Protein AF-A0A150GTR3-F1 (afdb_monomer_lite)

pLDDT: mean 76.75, std 19.1, range [23.06, 97.06]

Organism: Gonium pectorale (NCBI:txid33097)

Secondary structure (DSSP, 8-state):
-PPPPHHHHHHHHHHHHHHHHHT-TT--EEEEEEEETTEE-EEESPP-THHHHHHTTEETTTSHHHHHHHHHHHHTTT--EEEEEEE-TTSSEEEEEEEEEEEE-SSTT--TT-----TTPPTTTSEETTTTEEEEEEEEEEEEHHHHHHHSTHHHHHHTTEEEEEEEPP-SS---EEEEE-SSPPSS-EEEEEEETTEEEEEEEEETT-SS-TTHHHHHHHHHHHHHHHHHHHHHHHHHHHHHHHHHHHHS-HHHHHHHTTT-------SSTT---------STT-----SS-SS---HHHHHHHHHHHHHHHHHHHHT-EEEETTEEEEP---EEE-----EEEEE-SSS-EEEEESHHHHHHHHHHHTSPTT-EEE-HHHHHHHHHTT------S---------------TTPPTT-------

Structure (mmCIF, N/CA/C/O backbone):
data_AF-A0A150GTR3-F1
#
_entry.id   AF-A0A150GTR3-F1
#
loop_
_atom_site.group_PDB
_atom_site.id
_atom_site.type_symbol
_atom_site.label_atom_id
_atom_site.label_alt_id
_atom_site.label_comp_id
_atom_site.label_asym_id
_atom_site.label_entity_id
_atom_site.label_seq_id
_atom_site.pdbx_PDB_ins_code
_atom_site.Cartn_x
_atom_site.Cartn_y
_atom_site.Cartn_z
_atom_site.occupancy
_atom_site.B_iso_or_equiv
_atom_site.auth_seq_id
_atom_site.auth_comp_id
_atom_site.auth_asym_id
_atom_site.auth_atom_id
_atom_site.pdbx_PDB_model_num
ATOM 1 N N . MET A 1 1 ? -17.714 16.784 44.201 1.00 45.38 1 MET A N 1
ATOM 2 C CA . MET A 1 1 ? -17.922 16.044 42.938 1.00 45.38 1 MET A CA 1
ATOM 3 C C . MET A 1 1 ? -18.716 14.795 43.279 1.00 45.38 1 MET A C 1
ATOM 5 O O . MET A 1 1 ? -18.273 14.055 44.146 1.00 45.38 1 MET A O 1
ATOM 9 N N . GLN A 1 2 ? -19.916 14.614 42.721 1.00 54.22 2 GLN A N 1
ATOM 10 C CA . GLN A 1 2 ? -20.682 13.376 42.918 1.00 54.22 2 GLN A CA 1
ATOM 11 C C . GLN A 1 2 ? -19.932 12.223 42.239 1.00 54.22 2 GLN A C 1
ATOM 13 O O . GLN A 1 2 ? -19.505 12.363 41.095 1.00 54.22 2 GLN A O 1
ATOM 18 N N . SER A 1 3 ? -19.724 11.121 42.960 1.00 65.06 3 SER A N 1
ATOM 19 C CA . SER A 1 3 ? -19.185 9.893 42.368 1.00 65.06 3 SER A CA 1
ATOM 20 C C . SER A 1 3 ? -20.313 9.195 41.603 1.00 65.06 3 SER A C 1
ATOM 22 O O . SER A 1 3 ? -21.414 9.120 42.149 1.00 65.06 3 SER A O 1
ATOM 24 N N . PRO A 1 4 ? -20.089 8.715 40.369 1.00 70.81 4 PRO A N 1
ATOM 25 C CA . PRO A 1 4 ? -21.150 8.104 39.575 1.00 70.81 4 PRO A CA 1
ATOM 26 C C . PRO A 1 4 ? -21.629 6.807 40.238 1.00 70.81 4 PRO A C 1
ATOM 28 O O . PRO A 1 4 ? -20.821 5.926 40.530 1.00 70.81 4 PRO A O 1
ATOM 31 N N . LEU A 1 5 ? -22.937 6.696 40.480 1.00 82.44 5 LEU A N 1
ATOM 32 C CA . LEU A 1 5 ? -23.570 5.467 40.958 1.00 82.44 5 LEU A CA 1
ATOM 33 C C . LEU A 1 5 ? -24.028 4.620 39.769 1.00 82.44 5 LEU A C 1
ATOM 35 O O . LEU A 1 5 ? -24.502 5.145 38.758 1.00 82.44 5 LEU A O 1
ATOM 39 N N . CYS A 1 6 ? -23.971 3.294 39.903 1.00 82.94 6 CYS A N 1
ATOM 40 C CA . CYS A 1 6 ? -24.446 2.395 38.845 1.00 82.94 6 CYS A CA 1
ATOM 41 C C . CYS A 1 6 ? -25.940 2.578 38.505 1.00 82.94 6 CYS A C 1
ATOM 43 O O . CYS A 1 6 ? -26.349 2.351 37.366 1.00 82.94 6 CYS A O 1
ATOM 45 N N . SER A 1 7 ? -26.762 3.045 39.453 1.00 82.88 7 SER A N 1
ATOM 46 C CA . SER A 1 7 ? -28.177 3.362 39.217 1.00 82.88 7 SER A CA 1
ATOM 47 C C . SER A 1 7 ? -28.381 4.486 38.201 1.00 82.88 7 SER A C 1
ATOM 49 O O . SER A 1 7 ? -29.328 4.439 37.414 1.00 82.88 7 SER A O 1
ATOM 51 N N . ASP A 1 8 ? -27.498 5.486 38.200 1.00 83.19 8 ASP A N 1
ATOM 52 C CA . ASP A 1 8 ? -27.581 6.622 37.275 1.00 83.19 8 ASP A CA 1
ATOM 53 C C . ASP A 1 8 ? -27.190 6.193 35.862 1.00 83.19 8 ASP A C 1
ATOM 55 O O . ASP A 1 8 ? -27.748 6.660 34.863 1.00 83.19 8 ASP A O 1
ATOM 59 N N . LEU A 1 9 ? -26.264 5.240 35.782 1.00 83.50 9 LEU A N 1
ATOM 60 C CA . LEU A 1 9 ? -25.774 4.707 34.529 1.00 83.50 9 LEU A CA 1
ATOM 61 C C . LEU A 1 9 ? -26.842 3.889 33.795 1.00 83.50 9 LEU A C 1
ATOM 63 O O . LEU A 1 9 ? -27.068 4.108 32.606 1.00 83.50 9 LEU A O 1
ATOM 67 N N . ASN A 1 10 ? -27.591 3.058 34.526 1.00 80.94 10 ASN A N 1
ATOM 68 C CA . ASN A 1 10 ? -28.767 2.344 34.012 1.00 80.94 10 ASN A CA 1
ATOM 69 C C . ASN A 1 10 ? -29.781 3.275 33.328 1.00 80.94 10 ASN A C 1
ATOM 71 O O . ASN A 1 10 ? -30.404 2.905 32.334 1.00 80.94 10 ASN A O 1
ATOM 75 N N . ARG A 1 11 ? -29.951 4.497 33.846 1.00 82.94 11 ARG A N 1
ATOM 76 C CA . ARG A 1 11 ? -30.912 5.466 33.305 1.00 82.94 11 ARG A CA 1
ATOM 77 C C . ARG A 1 11 ? -30.392 6.196 32.065 1.00 82.94 11 ARG A C 1
ATOM 79 O O . ARG A 1 11 ? -31.188 6.603 31.224 1.00 82.94 11 ARG A O 1
ATOM 86 N N . THR A 1 12 ? -29.080 6.401 31.963 1.00 88.31 12 THR A N 1
ATOM 87 C CA . THR A 1 12 ? -28.480 7.350 31.009 1.00 88.31 12 THR A CA 1
ATOM 88 C C . THR A 1 12 ? -27.694 6.690 29.879 1.00 88.31 12 THR A C 1
ATOM 90 O O . THR A 1 12 ? -27.564 7.297 28.814 1.00 88.31 12 THR A O 1
ATOM 93 N N . PHE A 1 13 ? -27.220 5.451 30.057 1.00 90.25 13 PHE A N 1
ATOM 94 C CA . PHE A 1 13 ? -26.320 4.778 29.115 1.00 90.25 13 PHE A CA 1
ATOM 95 C C . PHE A 1 13 ? -26.869 4.724 27.687 1.00 90.25 13 PHE A C 1
ATOM 97 O O . PHE A 1 13 ? -26.159 5.091 26.753 1.00 90.25 13 PHE A O 1
ATOM 104 N N . ASN A 1 14 ? -28.132 4.328 27.508 1.00 88.75 14 ASN A N 1
ATOM 105 C CA . ASN A 1 14 ? -28.733 4.206 26.176 1.00 88.75 14 ASN A CA 1
ATOM 106 C C . ASN A 1 14 ? -28.793 5.554 25.448 1.00 88.75 14 ASN A C 1
ATOM 108 O O . ASN A 1 14 ? -28.432 5.632 24.279 1.00 88.75 14 ASN A O 1
ATOM 112 N N . HIS A 1 15 ? -29.194 6.619 26.149 1.00 91.12 15 HIS A N 1
ATOM 113 C CA . HIS A 1 15 ? -29.294 7.962 25.574 1.00 91.12 15 HIS A CA 1
ATOM 114 C C . HIS A 1 15 ? -27.914 8.542 25.219 1.00 91.12 15 HIS A C 1
ATOM 116 O O . HIS A 1 15 ? -27.731 9.165 24.173 1.00 91.12 15 HIS A O 1
ATOM 122 N N . LEU A 1 16 ? -26.918 8.338 26.086 1.00 90.00 16 LEU A N 1
ATOM 123 C CA . LEU A 1 16 ? -25.547 8.775 25.815 1.00 90.00 16 LEU A CA 1
ATOM 124 C C . LEU A 1 16 ? -24.941 7.993 24.649 1.00 90.00 16 LEU A C 1
ATOM 126 O O . LEU A 1 16 ? -24.397 8.598 23.732 1.00 90.00 16 LEU A O 1
ATOM 130 N N . SER A 1 17 ? -25.093 6.671 24.644 1.00 91.31 17 SER A N 1
ATOM 131 C CA . SER A 1 17 ? -24.545 5.804 23.597 1.00 91.31 17 SER A CA 1
ATOM 132 C C . SER A 1 17 ? -25.188 6.071 22.239 1.00 91.31 17 SER A C 1
ATOM 134 O O . SER A 1 17 ? -24.481 6.122 21.236 1.00 91.31 17 SER A O 1
ATOM 136 N N . SER A 1 18 ? -26.501 6.327 22.194 1.00 90.75 18 SER A N 1
ATOM 137 C CA . SER A 1 18 ? -27.175 6.724 20.955 1.00 90.75 18 SER A CA 1
ATOM 138 C C . SER A 1 18 ? -26.651 8.053 20.421 1.00 90.75 18 SER A C 1
ATOM 140 O O . SER A 1 18 ? -26.433 8.179 19.222 1.00 90.75 18 SER A O 1
ATOM 142 N N . THR A 1 19 ? -26.409 9.024 21.304 1.00 90.06 19 THR A N 1
ATOM 143 C CA . THR A 1 19 ? -25.851 10.330 20.927 1.00 90.06 19 THR A CA 1
ATOM 144 C C . THR A 1 19 ? -24.412 10.190 20.422 1.00 90.06 19 THR A C 1
ATOM 146 O O . THR A 1 19 ? -24.060 10.777 19.405 1.00 90.06 19 THR A O 1
ATOM 149 N N . ILE A 1 20 ? -23.591 9.366 21.084 1.00 87.81 20 ILE A N 1
ATOM 150 C CA . ILE A 1 20 ? -22.204 9.099 20.675 1.00 87.81 20 ILE A CA 1
ATOM 151 C C . ILE A 1 20 ? -22.164 8.457 19.286 1.00 87.81 20 ILE A C 1
ATOM 153 O O . ILE A 1 20 ? -21.404 8.909 18.435 1.00 87.81 20 ILE A O 1
ATOM 157 N N . LEU A 1 21 ? -22.997 7.443 19.033 1.00 88.56 21 LEU A N 1
ATOM 158 C CA . LEU A 1 21 ? -23.051 6.794 17.721 1.00 88.56 21 LEU A CA 1
ATOM 159 C C . LEU A 1 21 ? -23.622 7.708 16.629 1.00 88.56 21 LEU A C 1
ATOM 161 O O . LEU A 1 21 ? -23.237 7.579 15.475 1.00 88.56 21 LEU A O 1
ATOM 165 N N . GLN A 1 22 ? -24.494 8.662 16.968 1.00 88.12 22 GLN A N 1
ATOM 166 C CA . GLN A 1 22 ? -24.965 9.669 16.007 1.00 88.12 22 GLN A CA 1
ATOM 167 C C . GLN A 1 22 ? -23.864 10.637 15.563 1.00 88.12 22 GLN A C 1
ATOM 169 O O . GLN A 1 22 ? -23.944 11.173 14.462 1.00 88.12 22 GLN A O 1
ATOM 174 N N . TRP A 1 23 ? -22.847 10.874 16.396 1.00 88.19 23 TRP A N 1
ATOM 175 C CA . TRP A 1 23 ? -21.687 11.683 16.011 1.00 88.19 23 TRP A CA 1
ATOM 176 C C . TRP A 1 23 ? -20.721 10.941 15.086 1.00 88.19 23 TRP A C 1
ATOM 178 O O . TRP A 1 23 ? -19.866 11.571 14.464 1.00 88.19 23 TRP A O 1
ATOM 188 N N . ASP A 1 24 ? -20.839 9.618 14.985 1.00 83.38 24 ASP A N 1
ATOM 189 C CA . ASP A 1 24 ? -20.028 8.816 14.082 1.00 83.38 24 ASP A CA 1
ATOM 190 C C . ASP A 1 24 ? -20.619 8.814 12.665 1.00 83.38 24 ASP A C 1
ATOM 192 O O . ASP A 1 24 ? -21.272 7.867 12.227 1.00 83.38 24 ASP A O 1
ATOM 196 N N . GLU A 1 25 ? -20.358 9.896 11.925 1.00 73.50 25 GLU A N 1
ATOM 197 C CA . GLU A 1 25 ? -20.814 10.079 10.536 1.00 73.50 25 GLU A CA 1
ATOM 198 C C . GLU A 1 25 ? -20.408 8.926 9.603 1.00 73.50 25 GLU A C 1
ATOM 200 O O . GLU A 1 25 ? -21.049 8.695 8.578 1.00 73.50 25 GLU A O 1
ATOM 205 N N . LYS A 1 26 ? -19.338 8.204 9.950 1.00 73.94 26 LYS A N 1
ATOM 206 C CA . LYS A 1 26 ? -18.729 7.157 9.125 1.00 73.94 26 LYS A CA 1
ATOM 207 C C . LYS A 1 26 ? -19.135 5.743 9.530 1.00 73.94 26 LYS A C 1
ATOM 209 O O . LYS A 1 26 ? -18.728 4.801 8.855 1.00 73.94 26 LYS A O 1
ATOM 214 N N . GLN A 1 27 ? -19.918 5.590 10.601 1.00 83.31 27 GLN A N 1
ATOM 215 C CA . GLN A 1 27 ? -20.361 4.291 11.125 1.00 83.31 27 GLN A CA 1
ATOM 216 C C . GLN A 1 27 ? -19.198 3.306 11.357 1.00 83.31 27 GLN A C 1
ATOM 218 O O . GLN A 1 27 ? -19.311 2.100 11.119 1.00 83.31 27 GLN A O 1
ATOM 223 N N . LEU A 1 28 ? -18.050 3.827 11.795 1.00 86.31 28 LEU A N 1
ATOM 224 C CA . LEU A 1 28 ? -16.871 3.040 12.152 1.00 86.31 28 LEU A CA 1
ATOM 225 C C . LEU A 1 28 ? -17.079 2.309 13.478 1.00 86.31 28 LEU A C 1
ATOM 227 O O . LEU A 1 28 ? -16.656 1.162 13.631 1.00 86.31 28 LEU A O 1
ATOM 231 N N . VAL A 1 29 ? -17.722 2.974 14.435 1.00 90.12 29 VAL A N 1
ATOM 232 C CA . VAL A 1 29 ? -18.095 2.421 15.729 1.00 90.12 29 VAL A CA 1
ATOM 233 C C . VAL A 1 29 ? -19.377 1.625 15.543 1.00 90.12 29 VAL A C 1
ATOM 235 O O . VAL A 1 29 ? -20.477 2.163 15.453 1.00 90.12 29 VAL A O 1
ATOM 238 N N . TYR A 1 30 ? -19.227 0.308 15.506 1.00 88.94 30 TYR A N 1
ATOM 239 C CA . TYR A 1 30 ? -20.347 -0.614 15.397 1.00 88.94 30 TYR A CA 1
ATOM 240 C C . TYR A 1 30 ? -21.156 -0.675 16.698 1.00 88.94 30 TYR A C 1
ATOM 242 O O . TYR A 1 30 ? -22.384 -0.750 16.682 1.00 88.94 30 TYR A O 1
ATOM 250 N N . GLN A 1 31 ? -20.463 -0.652 17.840 1.00 91.00 31 GLN A N 1
ATOM 251 C CA . GLN A 1 31 ? -21.084 -0.860 19.143 1.00 91.00 31 GLN A CA 1
ATOM 252 C C . GLN A 1 31 ? -20.292 -0.178 20.258 1.00 91.00 31 GLN A C 1
ATOM 254 O O . GLN A 1 31 ? -19.063 -0.165 20.252 1.00 91.00 31 GLN A O 1
ATOM 259 N N . VAL A 1 32 ? -21.001 0.351 21.250 1.00 93.31 32 VAL A N 1
ATOM 260 C CA . VAL A 1 32 ? -20.448 0.869 22.503 1.00 93.31 32 VAL A CA 1
ATOM 261 C C . VAL A 1 32 ? -20.810 -0.092 23.626 1.00 93.31 32 VAL A C 1
ATOM 263 O O . VAL A 1 32 ? -21.953 -0.535 23.748 1.00 93.31 32 VAL A O 1
ATOM 266 N N . GLN A 1 33 ? -19.822 -0.418 24.447 1.00 93.25 33 GLN A N 1
ATOM 267 C CA . GLN A 1 33 ? -19.916 -1.374 25.535 1.00 93.25 33 GLN A CA 1
ATOM 268 C C . GLN A 1 33 ? -19.397 -0.752 26.830 1.00 93.25 33 GLN A C 1
ATOM 270 O O . GLN A 1 33 ? -18.417 -0.001 26.832 1.00 93.25 33 GLN A O 1
ATOM 275 N N . LEU A 1 34 ? -20.029 -1.098 27.946 1.00 92.62 34 LEU A N 1
ATOM 276 C CA . LEU A 1 34 ? -19.550 -0.737 29.271 1.00 92.62 34 LEU A CA 1
ATOM 277 C C . LEU A 1 34 ? -19.516 -1.957 30.174 1.00 92.62 34 LEU A C 1
ATOM 279 O O . LEU A 1 34 ? -20.487 -2.714 30.271 1.00 92.62 34 LEU A O 1
ATOM 283 N N . LEU A 1 35 ? -18.380 -2.105 30.847 1.00 93.12 35 LEU A N 1
ATOM 284 C CA . LEU A 1 35 ? -18.052 -3.271 31.637 1.00 93.12 35 LEU A CA 1
ATOM 285 C C . LEU A 1 35 ? -17.693 -2.872 33.077 1.00 93.12 35 LEU A C 1
ATOM 287 O O . LEU A 1 35 ? -16.500 -2.795 33.404 1.00 93.12 35 LEU A O 1
ATOM 291 N N . PRO A 1 36 ? -18.675 -2.580 33.952 1.00 92.00 36 PRO A N 1
ATOM 292 C CA . PRO A 1 36 ? -18.411 -2.380 35.375 1.00 92.00 36 PRO A CA 1
ATOM 293 C C . PRO A 1 36 ? -17.693 -3.603 35.945 1.00 92.00 36 PRO A C 1
ATOM 295 O O . PRO A 1 36 ? -18.079 -4.739 35.673 1.00 92.00 36 PRO A O 1
ATOM 298 N N . ALA A 1 37 ? -16.616 -3.383 36.699 1.00 91.62 37 ALA A N 1
ATOM 299 C CA . ALA A 1 37 ? -15.765 -4.457 37.215 1.00 91.62 37 ALA A CA 1
ATOM 300 C C . ALA A 1 37 ? -15.257 -5.458 36.143 1.00 91.62 37 ALA A C 1
ATOM 302 O O . ALA A 1 37 ? -14.945 -6.596 36.477 1.00 91.62 37 ALA A O 1
ATOM 303 N N . ALA A 1 38 ? -15.145 -5.030 34.876 1.00 93.06 38 ALA A N 1
ATOM 304 C CA . ALA A 1 38 ? -14.796 -5.857 33.710 1.00 93.06 38 ALA A CA 1
ATOM 305 C C . ALA A 1 38 ? -15.844 -6.921 33.307 1.00 93.06 38 ALA A C 1
ATOM 307 O O . ALA A 1 38 ? -15.537 -7.831 32.535 1.00 93.06 38 ALA A O 1
ATOM 308 N N . VAL A 1 39 ? -17.095 -6.768 33.756 1.00 92.31 39 VAL A N 1
ATOM 309 C CA . VAL A 1 39 ? -18.224 -7.617 33.354 1.00 92.31 39 VAL A CA 1
ATOM 310 C C . VAL A 1 39 ? -19.104 -6.896 32.343 1.00 92.31 39 VAL A C 1
ATOM 312 O O . VAL A 1 39 ? -19.591 -5.806 32.625 1.00 92.31 39 VAL A O 1
ATOM 315 N N . LEU A 1 40 ? -19.327 -7.494 31.172 1.00 91.81 40 LEU A N 1
ATOM 316 C CA . LEU A 1 40 ? -20.089 -6.877 30.085 1.00 91.81 40 LEU A CA 1
ATOM 317 C C . LEU A 1 40 ? -21.584 -6.790 30.404 1.00 91.81 40 LEU A C 1
ATOM 319 O O . LEU A 1 40 ? -22.315 -7.747 30.194 1.00 91.81 40 LEU A O 1
ATOM 323 N N . ASP A 1 41 ? -22.048 -5.636 30.881 1.00 88.62 41 ASP A N 1
ATOM 324 C CA . ASP A 1 41 ? -23.455 -5.432 31.263 1.00 88.62 41 ASP A CA 1
ATOM 325 C C . ASP A 1 41 ? -24.223 -4.531 30.299 1.00 88.62 41 ASP A C 1
ATOM 327 O O . ASP A 1 41 ? -25.412 -4.741 30.061 1.00 88.62 41 ASP A O 1
ATOM 331 N N . TYR A 1 42 ? -23.555 -3.519 29.748 1.00 90.38 42 TYR A N 1
ATOM 332 C CA . TYR A 1 42 ? -24.207 -2.493 28.946 1.00 90.38 42 TYR A CA 1
ATOM 333 C C . TYR A 1 42 ? -23.679 -2.531 27.528 1.00 90.38 42 TYR A C 1
ATOM 335 O O . TYR A 1 42 ? -22.473 -2.440 27.304 1.00 90.38 42 TYR A O 1
ATOM 343 N N . VAL A 1 43 ? -24.592 -2.648 26.570 1.00 91.94 43 VAL A N 1
ATOM 344 C CA . VAL A 1 43 ? -24.260 -2.777 25.156 1.00 91.94 43 VAL A CA 1
ATOM 345 C C . VAL A 1 43 ? -25.255 -1.975 24.326 1.00 91.94 43 VAL A C 1
ATOM 347 O O . VAL A 1 43 ? -26.465 -2.131 24.488 1.00 91.94 43 VAL A O 1
ATOM 350 N N . TYR A 1 44 ? -24.748 -1.116 23.442 1.00 91.81 44 TYR A N 1
ATOM 351 C CA . TYR A 1 44 ? -25.557 -0.316 22.527 1.00 91.81 44 TYR A CA 1
ATOM 352 C C . TYR A 1 44 ? -24.942 -0.296 21.113 1.00 91.81 44 TYR A C 1
ATOM 354 O O . TYR A 1 44 ? -23.765 0.041 20.996 1.00 91.81 44 TYR A O 1
ATOM 362 N N . PRO A 1 45 ? -25.691 -0.595 20.034 1.00 91.12 45 PRO A N 1
ATOM 363 C CA . PRO A 1 45 ? -27.101 -0.989 20.023 1.00 91.12 45 PRO A CA 1
ATOM 364 C C . PRO A 1 45 ? -27.351 -2.301 20.790 1.00 91.12 45 PRO A C 1
ATOM 366 O O . PRO A 1 45 ? -26.443 -3.133 20.881 1.00 91.12 45 PRO A O 1
ATOM 369 N N . PRO A 1 46 ? -28.545 -2.482 21.385 1.00 86.69 46 PRO A N 1
ATOM 370 C CA . PRO A 1 46 ? -28.831 -3.652 22.203 1.00 86.69 46 PRO A CA 1
ATOM 371 C C . PRO A 1 46 ? -28.800 -4.921 21.349 1.00 86.69 46 PRO A C 1
ATOM 373 O O . PRO A 1 46 ? -29.503 -5.038 20.345 1.00 86.69 46 PRO A O 1
ATOM 376 N N . VAL A 1 47 ? -27.993 -5.890 21.771 1.00 86.06 47 VAL A N 1
ATOM 377 C CA . VAL A 1 47 ? -27.979 -7.239 21.197 1.00 86.06 47 VAL A CA 1
ATOM 378 C C . VAL A 1 47 ? -29.187 -8.029 21.695 1.00 86.06 47 VAL A C 1
ATOM 380 O O . VAL A 1 47 ? -29.607 -7.889 22.843 1.00 86.06 47 VAL A O 1
ATOM 383 N N . SER A 1 48 ? -29.760 -8.868 20.832 1.00 84.06 48 SER A N 1
ATOM 384 C CA . SER A 1 48 ? -30.934 -9.692 21.143 1.00 84.06 48 SER A CA 1
ATOM 385 C C . SER A 1 48 ? -30.695 -11.169 20.808 1.00 84.06 48 SER A C 1
ATOM 387 O O . SER A 1 48 ? -29.724 -11.522 20.139 1.00 84.06 48 SER A O 1
ATOM 389 N N . GLY A 1 49 ? -31.561 -12.050 21.315 1.00 86.19 49 GLY A N 1
ATOM 390 C CA . GLY A 1 49 ? -31.500 -13.487 21.038 1.00 86.19 49 GLY A CA 1
ATOM 391 C C . GLY A 1 49 ? -30.378 -14.224 21.778 1.00 86.19 49 GLY A C 1
ATOM 392 O O . GLY A 1 49 ? -30.108 -13.966 22.952 1.00 86.19 49 GLY A O 1
ATOM 393 N N . GLU A 1 50 ? -29.759 -15.188 21.099 1.00 82.94 50 GLU A N 1
ATOM 394 C CA . GLU A 1 50 ? -28.718 -16.063 21.655 1.00 82.94 50 GLU A CA 1
ATOM 395 C C . GLU A 1 50 ? -27.414 -15.310 21.954 1.00 82.94 50 GLU A C 1
ATOM 397 O O . GLU A 1 50 ? -26.798 -15.521 22.996 1.00 82.94 50 GLU A O 1
ATOM 402 N N . LEU A 1 51 ? -27.059 -14.343 21.104 1.00 81.81 51 LEU A N 1
ATOM 403 C CA . LEU A 1 51 ? -25.869 -13.510 21.270 1.00 81.81 51 LEU A CA 1
ATOM 404 C C . LEU A 1 51 ? -25.912 -12.693 22.573 1.00 81.81 51 LEU A C 1
ATOM 406 O O . LEU A 1 51 ? -24.920 -12.616 23.292 1.00 81.81 51 LEU A O 1
ATOM 410 N N . ALA A 1 52 ? -27.082 -12.154 22.935 1.00 85.19 52 ALA A N 1
ATOM 411 C CA . ALA A 1 52 ? -27.264 -11.431 24.194 1.00 85.19 52 ALA A CA 1
ATOM 412 C C . ALA A 1 52 ? -27.020 -12.324 25.421 1.00 85.19 52 ALA A C 1
ATOM 414 O O . ALA A 1 52 ? -26.416 -11.878 26.392 1.00 85.19 52 ALA A O 1
ATOM 415 N N . ARG A 1 53 ? -27.442 -13.597 25.365 1.00 83.50 53 ARG A N 1
ATOM 416 C CA . ARG A 1 53 ? -27.219 -14.569 26.450 1.00 83.50 53 ARG A CA 1
ATOM 417 C C . ARG A 1 53 ? -25.752 -14.966 26.599 1.00 83.50 53 ARG A C 1
ATOM 419 O O . ARG A 1 53 ? -25.343 -15.332 27.693 1.00 83.50 53 ARG A O 1
ATOM 426 N N . LEU A 1 54 ? -24.989 -14.928 25.508 1.00 83.81 54 LEU A N 1
ATOM 427 C CA . LEU A 1 54 ? -23.566 -15.269 25.506 1.00 83.81 54 LEU A CA 1
ATOM 428 C C . LEU A 1 54 ? -22.678 -14.099 25.944 1.00 83.81 54 LEU A C 1
ATOM 430 O O . LEU A 1 54 ? -21.623 -14.328 26.533 1.00 83.81 54 LEU A O 1
ATOM 434 N N . LEU A 1 55 ? -23.074 -12.863 25.630 1.00 84.00 55 LEU A N 1
ATOM 435 C CA . LEU A 1 55 ? -22.269 -11.666 25.879 1.00 84.00 55 LEU A CA 1
ATOM 436 C C . LEU A 1 55 ? -22.589 -10.989 27.218 1.00 84.00 55 LEU A C 1
ATOM 438 O O . LEU A 1 55 ? -21.665 -10.635 27.949 1.00 84.00 55 LEU A O 1
ATOM 442 N N . ILE A 1 56 ? -23.870 -10.793 27.546 1.00 89.00 56 ILE A N 1
ATOM 443 C CA . ILE A 1 56 ? -24.269 -10.010 28.722 1.00 89.00 56 ILE A CA 1
ATOM 444 C C . ILE A 1 56 ? -23.997 -10.805 30.005 1.00 89.00 56 ILE A C 1
ATOM 446 O O . ILE A 1 56 ? -24.356 -11.975 30.117 1.00 89.00 56 ILE A O 1
ATOM 450 N N . GLY A 1 57 ? -23.372 -10.158 30.988 1.00 88.00 57 GLY A N 1
ATOM 451 C CA . GLY A 1 57 ? -22.938 -10.757 32.248 1.00 88.00 57 GLY A CA 1
ATOM 452 C C . GLY A 1 57 ? -21.620 -11.527 32.149 1.00 88.00 57 GLY A C 1
ATOM 453 O O . GLY A 1 57 ? -21.189 -12.119 33.137 1.00 88.00 57 GLY A O 1
ATOM 454 N N . ARG A 1 58 ? -20.961 -11.532 30.982 1.00 89.50 58 ARG A N 1
ATOM 455 C CA . ARG A 1 58 ? -19.683 -12.223 30.800 1.00 89.50 58 ARG A CA 1
ATOM 456 C C . ARG A 1 58 ? -18.544 -11.411 31.415 1.00 89.50 58 ARG A C 1
ATOM 458 O O . ARG A 1 58 ? -18.323 -10.258 31.046 1.00 89.50 58 ARG A O 1
ATOM 465 N N . ASP A 1 59 ? -17.816 -12.026 32.340 1.00 92.12 59 ASP A N 1
ATOM 466 C CA . ASP A 1 59 ? -16.653 -11.428 32.996 1.00 92.12 59 ASP A CA 1
ATOM 467 C C . ASP A 1 59 ? -15.380 -11.661 32.168 1.00 92.12 59 ASP A C 1
ATOM 469 O O . ASP A 1 59 ? -14.925 -12.796 31.992 1.00 92.12 59 ASP A O 1
ATOM 473 N N . MET A 1 60 ? -14.787 -10.577 31.667 1.00 91.56 60 MET A N 1
ATOM 474 C CA . MET A 1 60 ? -13.586 -10.631 30.828 1.00 91.56 60 MET A CA 1
ATOM 475 C C . MET A 1 60 ? -12.334 -11.069 31.599 1.00 91.56 60 MET A C 1
ATOM 477 O O . MET A 1 60 ? -11.398 -11.601 31.003 1.00 91.56 60 MET A O 1
ATOM 481 N N . LEU A 1 61 ? -12.312 -10.891 32.924 1.00 93.38 61 LEU A N 1
ATOM 482 C CA . LEU A 1 61 ? -11.239 -11.368 33.793 1.00 93.38 61 LEU A CA 1
ATOM 483 C C . LEU A 1 61 ? -11.404 -12.844 34.157 1.00 93.38 61 LEU A C 1
ATOM 485 O O . LEU A 1 61 ? -10.406 -13.494 34.470 1.00 93.38 61 LEU A O 1
ATOM 489 N N . GLN A 1 62 ? -12.617 -13.392 34.114 1.00 93.62 62 GLN A N 1
ATOM 490 C CA . GLN A 1 62 ? -12.849 -14.812 34.382 1.00 93.62 62 GLN A CA 1
ATOM 491 C C . GLN A 1 62 ? -12.525 -15.695 33.169 1.00 93.62 62 GLN A C 1
ATOM 493 O O . GLN A 1 62 ? -12.101 -16.838 33.333 1.00 93.62 62 GLN A O 1
ATOM 498 N N . VAL A 1 63 ? -12.696 -15.174 31.948 1.00 88.94 63 VAL A N 1
ATOM 499 C CA . VAL A 1 63 ? -12.426 -15.913 30.707 1.00 88.94 63 VAL A CA 1
ATOM 500 C C . VAL A 1 63 ? -10.912 -16.000 30.455 1.00 88.94 63 VAL A C 1
ATOM 502 O O . VAL A 1 63 ? -10.294 -14.978 30.150 1.00 88.94 63 VAL A O 1
ATOM 505 N N . PRO A 1 64 ? -10.290 -17.200 30.482 1.00 87.25 64 PRO A N 1
ATOM 506 C CA . PRO A 1 64 ? -8.833 -17.331 30.366 1.00 87.25 64 PRO A CA 1
ATOM 507 C C . PRO A 1 64 ? -8.257 -16.745 29.073 1.00 87.25 64 PRO A C 1
ATOM 509 O O . PRO A 1 64 ? -7.165 -16.186 29.090 1.00 87.25 64 PRO A O 1
ATOM 512 N N . GLN A 1 65 ? -9.012 -16.836 27.974 1.00 85.44 65 GLN A N 1
ATOM 513 C CA . GLN A 1 65 ? -8.609 -16.324 26.663 1.00 85.44 65 GLN A CA 1
ATOM 514 C C . GLN A 1 65 ? -8.398 -14.804 26.654 1.00 85.44 65 GLN A C 1
ATOM 516 O O . GLN A 1 65 ? -7.484 -14.335 25.992 1.00 85.44 65 GLN A O 1
ATOM 521 N N . TYR A 1 66 ? -9.217 -14.042 27.385 1.00 85.25 66 TYR A N 1
ATOM 522 C CA . TYR A 1 66 ? -9.182 -12.573 27.365 1.00 85.25 66 TYR A CA 1
ATOM 523 C C . TYR A 1 66 ? -8.556 -11.974 28.623 1.00 85.25 66 TYR A C 1
ATOM 525 O O . TYR A 1 66 ? -8.267 -10.778 28.658 1.00 85.25 66 TYR A O 1
ATOM 533 N N . ARG A 1 67 ? -8.338 -12.782 29.667 1.00 90.62 67 ARG A N 1
ATOM 534 C CA . ARG A 1 67 ? -7.865 -12.320 30.976 1.00 90.62 67 ARG A CA 1
ATOM 535 C C . ARG A 1 67 ? -6.544 -11.561 30.882 1.00 90.62 67 ARG A C 1
ATOM 537 O O . ARG A 1 67 ? -6.425 -10.485 31.462 1.00 90.62 67 ARG A O 1
ATOM 544 N N . ASN A 1 68 ? -5.563 -12.099 30.159 1.00 90.31 68 ASN A N 1
ATOM 545 C CA . ASN A 1 68 ? -4.242 -11.473 30.047 1.00 90.31 68 ASN A CA 1
ATOM 546 C C . ASN A 1 68 ? -4.311 -10.130 29.312 1.00 90.31 68 ASN A C 1
ATOM 548 O O . ASN A 1 68 ? -3.764 -9.141 29.803 1.00 90.31 68 ASN A O 1
ATOM 552 N N . ASP A 1 69 ? -5.048 -10.082 28.205 1.00 88.81 69 ASP A N 1
ATOM 553 C CA . ASP A 1 69 ? -5.243 -8.878 27.396 1.00 88.81 69 ASP A CA 1
ATOM 554 C C . ASP A 1 69 ? -6.008 -7.810 28.188 1.00 88.81 69 ASP A C 1
ATOM 556 O O . ASP A 1 69 ? -5.605 -6.648 28.241 1.00 88.81 69 ASP A O 1
ATOM 560 N N . THR A 1 70 ? -7.055 -8.215 28.910 1.00 90.75 70 THR A N 1
ATOM 561 C CA . THR A 1 70 ? -7.855 -7.338 29.779 1.00 90.75 70 THR A CA 1
ATOM 562 C C . THR A 1 70 ? -7.012 -6.772 30.923 1.00 90.75 70 THR A C 1
ATOM 564 O O . THR A 1 70 ? -7.039 -5.570 31.188 1.00 90.75 70 THR A O 1
ATOM 567 N N . LEU A 1 71 ? -6.198 -7.601 31.584 1.00 92.50 71 LEU A N 1
ATOM 568 C CA . LEU A 1 71 ? -5.271 -7.141 32.622 1.00 92.50 71 LEU A CA 1
ATOM 569 C C . LEU A 1 71 ? -4.210 -6.195 32.056 1.00 92.50 71 LEU A C 1
ATOM 571 O O . LEU A 1 71 ? -3.846 -5.223 32.720 1.00 92.50 71 LEU A O 1
ATOM 575 N N . TYR A 1 72 ? -3.719 -6.449 30.841 1.00 90.12 72 TYR A N 1
ATOM 576 C CA . TYR A 1 72 ? -2.816 -5.528 30.162 1.00 90.12 72 TYR A CA 1
ATOM 577 C C . TYR A 1 72 ? -3.490 -4.172 29.927 1.00 90.12 72 TYR A C 1
ATOM 579 O O . TYR A 1 72 ? -2.884 -3.151 30.243 1.00 90.12 72 TYR A O 1
ATOM 587 N N . GLN A 1 73 ? -4.746 -4.149 29.462 1.00 89.88 73 GLN A N 1
ATOM 588 C CA . GLN A 1 73 ? -5.509 -2.907 29.290 1.00 89.88 73 GLN A CA 1
ATOM 589 C C . GLN A 1 73 ? -5.623 -2.132 30.602 1.00 89.88 73 GLN A C 1
ATOM 591 O O . GLN A 1 73 ? -5.271 -0.956 30.651 1.00 89.88 73 GLN A O 1
ATOM 596 N N . ILE A 1 74 ? -6.034 -2.803 31.681 1.00 92.38 74 ILE A N 1
ATOM 597 C CA . ILE A 1 74 ? -6.206 -2.185 33.002 1.00 92.38 74 ILE A CA 1
ATOM 598 C C . ILE A 1 74 ? -4.894 -1.556 33.497 1.00 92.38 74 ILE A C 1
ATOM 600 O O . ILE A 1 74 ? -4.906 -0.441 34.017 1.00 92.38 74 ILE A O 1
ATOM 604 N N . ARG A 1 75 ? -3.747 -2.219 33.284 1.00 91.38 75 ARG A N 1
ATOM 605 C CA . ARG A 1 75 ? -2.424 -1.696 33.677 1.00 91.38 75 ARG A CA 1
ATOM 606 C C . ARG A 1 75 ? -2.020 -0.420 32.941 1.00 91.38 75 ARG A C 1
ATOM 608 O O . ARG A 1 75 ? -1.203 0.328 33.465 1.00 91.38 75 ARG A O 1
ATOM 615 N N . GLN A 1 76 ? -2.550 -0.169 31.744 1.00 87.88 76 GLN A N 1
ATOM 616 C CA . GLN A 1 76 ? -2.232 1.046 30.987 1.00 87.88 76 GLN A CA 1
ATOM 617 C C . GLN A 1 76 ? -3.034 2.274 31.451 1.00 87.88 76 GLN A C 1
ATOM 619 O O . GLN A 1 76 ? -2.728 3.379 30.999 1.00 87.88 76 GLN A O 1
ATOM 624 N N . GLN A 1 77 ? -3.999 2.091 32.365 1.00 86.44 77 GLN A N 1
ATOM 625 C CA . GLN A 1 77 ? -4.757 3.150 33.043 1.00 86.44 77 GLN A CA 1
ATOM 626 C C . GLN A 1 77 ? -5.341 4.181 32.060 1.00 86.44 77 GLN A C 1
ATOM 628 O O . GLN A 1 77 ? -6.262 3.865 31.318 1.00 86.44 77 GLN A O 1
ATOM 633 N N . ASP A 1 78 ? -4.792 5.396 32.009 1.00 78.62 78 ASP A N 1
ATOM 634 C CA . ASP A 1 78 ? -5.329 6.513 31.223 1.00 78.62 78 ASP A CA 1
ATOM 635 C C . ASP A 1 78 ? -5.013 6.445 29.717 1.00 78.62 78 ASP A C 1
ATOM 637 O O . ASP A 1 78 ? -5.325 7.372 28.961 1.00 78.62 78 ASP A O 1
ATOM 641 N N . LYS A 1 79 ? -4.389 5.364 29.237 1.00 83.94 79 LYS A N 1
ATOM 642 C CA . LYS A 1 79 ? -4.107 5.190 27.809 1.00 83.94 79 LYS A CA 1
ATOM 643 C C . LYS A 1 79 ? -5.241 4.453 27.109 1.00 83.94 79 LYS A C 1
ATOM 645 O O . LYS A 1 79 ? -5.674 3.385 27.525 1.00 83.94 79 LYS A O 1
ATOM 650 N N . ARG A 1 80 ? -5.659 5.003 25.969 1.00 83.88 80 ARG A N 1
ATOM 651 C CA . ARG A 1 80 ? -6.566 4.330 25.033 1.00 83.88 80 ARG A CA 1
ATOM 652 C C . ARG A 1 80 ? -5.782 3.291 24.254 1.00 83.88 80 ARG A C 1
ATOM 654 O O . ARG A 1 80 ? -4.809 3.652 23.585 1.00 83.88 80 ARG A O 1
ATOM 661 N N . LEU A 1 81 ? -6.226 2.044 24.328 1.00 86.81 81 LEU A N 1
ATOM 662 C CA . LEU A 1 81 ? -5.612 0.952 23.593 1.00 86.81 81 LEU A CA 1
ATOM 663 C C . LEU A 1 81 ? -6.552 0.423 22.526 1.00 86.81 81 LEU A C 1
ATOM 665 O O . LEU A 1 81 ? -7.762 0.369 22.747 1.00 86.81 81 LEU A O 1
ATOM 669 N N . LEU A 1 82 ? -5.979 0.008 21.402 1.00 89.94 82 LEU A N 1
ATOM 670 C CA . LEU A 1 82 ? -6.684 -0.724 20.366 1.00 89.94 82 LEU A CA 1
ATOM 671 C C . LEU A 1 82 ? -6.188 -2.172 20.335 1.00 89.94 82 LEU A C 1
ATOM 673 O O . LEU A 1 82 ? -4.978 -2.429 20.313 1.00 89.94 82 LEU A O 1
ATOM 677 N N . MET A 1 83 ? -7.133 -3.110 20.358 1.00 88.88 83 MET A N 1
ATOM 678 C CA . MET A 1 83 ? -6.865 -4.544 20.290 1.00 88.88 83 MET A CA 1
ATOM 679 C C . MET A 1 83 ? -7.589 -5.218 19.135 1.00 88.88 83 MET A C 1
ATOM 681 O O . MET A 1 83 ? -8.708 -4.836 18.791 1.00 88.88 83 MET A O 1
ATOM 685 N N . GLY A 1 84 ? -6.949 -6.237 18.573 1.00 88.31 84 GLY A N 1
ATOM 686 C CA . GLY A 1 84 ? -7.416 -6.992 17.419 1.00 88.31 84 GLY A CA 1
ATOM 687 C C . GLY A 1 84 ? -6.424 -6.921 16.255 1.00 88.31 84 GLY A C 1
ATOM 688 O O . GLY A 1 84 ? -5.270 -6.540 16.456 1.00 88.31 84 GLY A O 1
ATOM 689 N N . PRO A 1 85 ? -6.849 -7.275 15.036 1.00 89.88 85 PRO A N 1
ATOM 690 C CA . PRO A 1 85 ? -8.218 -7.636 14.670 1.00 89.88 85 PRO A CA 1
ATOM 691 C C . PRO A 1 85 ? -8.657 -8.989 15.240 1.00 89.88 85 PRO A C 1
ATOM 693 O O . PRO A 1 85 ? -7.874 -9.930 15.314 1.00 89.88 85 PRO A O 1
ATOM 696 N N . TYR A 1 86 ? -9.927 -9.083 15.627 1.00 87.38 86 TYR A N 1
ATOM 697 C CA . TYR A 1 86 ? -10.567 -10.331 16.034 1.00 87.38 86 TYR A CA 1
ATOM 698 C C . TYR A 1 86 ? -11.736 -10.640 15.108 1.00 87.38 86 TYR A C 1
ATOM 700 O O . TYR A 1 86 ? -12.476 -9.746 14.697 1.00 87.38 86 TYR A O 1
ATOM 708 N N . ARG A 1 87 ? -11.954 -11.928 14.842 1.00 87.12 87 ARG A N 1
ATOM 709 C CA . ARG A 1 87 ? -13.170 -12.382 14.174 1.00 87.12 87 ARG A CA 1
ATOM 710 C C . ARG A 1 87 ? -14.300 -12.460 15.194 1.00 87.12 87 ARG A C 1
ATOM 712 O O . ARG A 1 87 ? -14.268 -13.308 16.086 1.00 87.12 87 ARG A O 1
ATOM 719 N N . LEU A 1 88 ? -15.265 -11.557 15.074 1.00 84.12 88 LEU A N 1
ATOM 720 C CA . LEU A 1 88 ? -16.392 -11.475 15.997 1.00 84.12 88 LEU A CA 1
ATOM 721 C C . LEU A 1 88 ? -17.450 -12.541 15.675 1.00 84.12 88 LEU A C 1
ATOM 723 O O . LEU A 1 88 ? -17.503 -13.071 14.562 1.00 84.12 88 LEU A O 1
ATOM 727 N N . LEU A 1 89 ? -18.298 -12.867 16.656 1.00 78.69 89 LEU A N 1
ATOM 728 C CA . LEU A 1 89 ? -19.358 -13.877 16.504 1.00 78.69 89 LEU A CA 1
ATOM 729 C C . LEU A 1 89 ? -20.419 -13.446 15.483 1.00 78.69 89 LEU A C 1
ATOM 731 O O . LEU A 1 89 ? -21.066 -14.276 14.854 1.00 78.69 89 LEU A O 1
ATOM 735 N N . GLU A 1 90 ? -20.551 -12.142 15.295 1.00 75.75 90 GLU A N 1
ATOM 736 C CA . GLU A 1 90 ? -21.401 -11.469 14.326 1.00 75.75 90 GLU A CA 1
ATOM 737 C C . GLU A 1 90 ? -20.931 -11.665 12.873 1.00 75.75 90 GLU A C 1
ATOM 739 O O . GLU A 1 90 ? -21.657 -11.319 11.945 1.00 75.75 90 GLU A O 1
ATOM 744 N N . GLY A 1 91 ? -19.744 -12.247 12.658 1.00 83.00 91 GLY A N 1
ATOM 745 C CA . GLY A 1 91 ? -19.265 -12.680 11.343 1.00 83.00 91 GLY A CA 1
ATOM 746 C C . GLY A 1 91 ? -18.347 -11.701 10.611 1.00 83.00 91 GLY A C 1
ATOM 747 O O . GLY A 1 91 ? -17.897 -12.036 9.517 1.00 83.00 91 GLY A O 1
ATOM 748 N N . PHE A 1 92 ? -18.027 -10.551 11.209 1.00 85.00 92 PHE A N 1
ATOM 7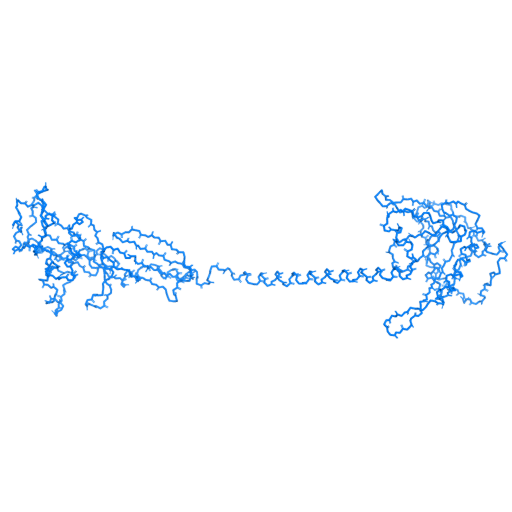49 C CA . PHE A 1 92 ? -17.114 -9.545 10.654 1.00 85.00 92 PHE A CA 1
ATOM 750 C C . PHE A 1 92 ? -15.824 -9.411 11.482 1.00 85.00 92 PHE A C 1
ATOM 752 O O . PHE A 1 92 ? -15.738 -9.902 12.615 1.00 85.00 92 PHE A O 1
ATOM 759 N N . GLU A 1 93 ? -14.806 -8.758 10.917 1.00 88.94 93 GLU A N 1
ATOM 760 C CA . GLU A 1 93 ? -13.573 -8.438 11.643 1.00 88.94 93 GLU A CA 1
ATOM 761 C C . GLU A 1 93 ? -13.719 -7.135 12.429 1.00 88.94 93 GLU A C 1
ATOM 763 O O . GLU A 1 93 ? -14.094 -6.090 11.893 1.00 88.94 93 GLU A O 1
ATOM 768 N N . GLY A 1 94 ? -13.411 -7.193 13.722 1.00 90.75 94 GLY A N 1
ATOM 769 C CA . GLY A 1 94 ? -13.555 -6.064 14.625 1.00 90.75 94 GLY A CA 1
ATOM 770 C C . GLY A 1 94 ? -12.308 -5.787 15.447 1.00 90.75 94 GLY A C 1
ATOM 771 O O . GLY A 1 94 ? -11.475 -6.662 15.690 1.00 90.75 94 GLY A O 1
ATOM 772 N N . MET A 1 95 ? -12.200 -4.546 15.903 1.00 91.69 95 MET A N 1
ATOM 773 C CA . MET A 1 95 ? -11.197 -4.113 16.870 1.00 91.69 95 MET A CA 1
ATOM 774 C C . MET A 1 95 ? -11.861 -3.474 18.078 1.00 91.69 95 MET A C 1
ATOM 776 O O . MET A 1 95 ? -12.887 -2.811 17.961 1.00 91.69 95 MET A O 1
ATOM 780 N N . PHE A 1 96 ? -11.248 -3.634 19.242 1.00 91.44 96 PHE A N 1
ATOM 781 C CA . PHE A 1 96 ? -11.750 -3.085 20.494 1.00 91.44 96 PHE A CA 1
ATOM 782 C C . PHE A 1 96 ? -10.882 -1.913 20.926 1.00 91.44 96 PHE A C 1
ATOM 784 O O . PHE A 1 96 ? -9.701 -2.081 21.230 1.00 91.44 96 PHE A O 1
ATOM 791 N N . ALA A 1 97 ? -11.474 -0.723 20.955 1.00 92.38 97 ALA A N 1
ATOM 792 C CA . ALA A 1 97 ? -10.888 0.447 21.585 1.00 92.38 97 ALA A CA 1
ATOM 793 C C . ALA A 1 97 ? -11.351 0.488 23.042 1.00 92.38 97 ALA A C 1
ATOM 795 O O . ALA A 1 97 ? -12.481 0.896 23.314 1.00 92.38 97 ALA A O 1
ATOM 796 N N . THR A 1 98 ? -10.500 0.052 23.969 1.00 91.69 98 THR A N 1
ATOM 797 C CA . THR A 1 98 ? -10.848 -0.002 25.395 1.00 91.69 98 THR A CA 1
ATOM 798 C C . THR A 1 98 ? -10.168 1.111 26.179 1.00 91.69 98 THR A C 1
ATOM 800 O O . THR A 1 98 ? -8.983 1.408 25.998 1.00 91.69 98 THR A O 1
ATOM 803 N N . TYR A 1 99 ? -10.939 1.712 27.080 1.00 92.06 99 TYR A N 1
ATOM 804 C CA . TYR A 1 99 ? -10.506 2.713 28.035 1.00 92.06 99 TYR A CA 1
ATOM 805 C C . TYR A 1 99 ? -10.807 2.244 29.470 1.00 92.06 99 TYR A C 1
ATOM 807 O O . TYR A 1 99 ? -11.981 2.120 29.842 1.00 92.06 99 TYR A O 1
ATOM 815 N N . PRO A 1 100 ? -9.773 1.966 30.283 1.00 92.94 100 PRO A N 1
ATOM 816 C CA . PRO A 1 100 ? -9.935 1.684 31.704 1.00 92.94 100 PRO A CA 1
ATOM 817 C C . PRO A 1 100 ? -10.380 2.930 32.465 1.00 92.94 100 PRO A C 1
ATOM 819 O O . PRO A 1 100 ? -9.784 3.995 32.333 1.00 92.94 100 PRO A O 1
ATOM 822 N N . ILE A 1 101 ? -11.400 2.793 33.309 1.00 91.56 101 ILE A N 1
ATOM 823 C CA . ILE A 1 101 ? -11.902 3.893 34.131 1.00 91.56 101 ILE A CA 1
ATOM 824 C C . ILE A 1 101 ? -11.531 3.622 35.583 1.00 91.56 101 ILE A C 1
ATOM 826 O O . ILE A 1 101 ? -12.042 2.690 36.207 1.00 91.56 101 ILE A O 1
ATOM 830 N N . PHE A 1 102 ? -10.668 4.473 36.131 1.00 92.38 102 PHE A N 1
ATOM 831 C CA . PHE A 1 102 ? -10.311 4.469 37.544 1.00 92.38 102 PHE A CA 1
ATOM 832 C C . PHE A 1 102 ? -10.990 5.635 38.257 1.00 92.38 102 PHE A C 1
ATOM 834 O O . PHE A 1 102 ? -10.841 6.790 37.861 1.00 92.38 102 PHE A O 1
ATOM 841 N N . LEU A 1 103 ? -11.722 5.335 39.327 1.00 92.12 103 LEU A N 1
ATOM 842 C CA . LEU A 1 103 ? -12.414 6.329 40.142 1.00 92.12 103 LEU A CA 1
ATOM 843 C C . LEU A 1 103 ? -11.860 6.344 41.570 1.00 92.12 103 LEU A C 1
ATOM 845 O O . LEU A 1 103 ? -11.367 5.316 42.043 1.00 92.12 103 LEU A O 1
ATOM 849 N N . PRO A 1 104 ? -11.958 7.480 42.281 1.00 92.62 104 PRO A N 1
ATOM 850 C CA . PRO A 1 104 ? -11.653 7.529 43.704 1.00 92.62 104 PRO A CA 1
ATOM 851 C C . PRO A 1 104 ? -12.521 6.536 44.485 1.00 92.62 104 PRO A C 1
ATOM 853 O O . PRO A 1 104 ? -13.740 6.489 44.294 1.00 92.62 104 PRO A O 1
ATOM 856 N N . ALA A 1 105 ? -11.893 5.764 45.368 1.00 91.12 105 ALA A N 1
ATOM 857 C CA . ALA A 1 105 ? -12.568 4.839 46.268 1.00 91.12 105 ALA A CA 1
ATOM 858 C C . ALA A 1 105 ? -11.907 4.880 47.657 1.00 91.12 105 ALA A C 1
ATOM 860 O O . ALA A 1 105 ? -10.682 4.961 47.740 1.00 91.12 105 ALA A O 1
ATOM 861 N N . PRO A 1 106 ? -12.692 4.835 48.749 1.00 90.62 106 PRO A N 1
ATOM 862 C CA . PRO A 1 106 ? -12.162 4.858 50.112 1.00 90.62 106 PRO A CA 1
ATOM 863 C C . PRO A 1 106 ? -11.397 3.578 50.473 1.00 90.62 106 PRO A C 1
ATOM 865 O O . PRO A 1 106 ? -10.458 3.624 51.263 1.00 90.62 106 PRO A O 1
ATOM 868 N N . ASP A 1 107 ? -11.790 2.443 49.896 1.00 90.44 107 ASP A N 1
ATOM 869 C CA . ASP A 1 107 ? -11.259 1.121 50.211 1.00 90.44 107 ASP A CA 1
ATOM 870 C C . ASP A 1 107 ? -11.378 0.181 48.988 1.00 90.44 107 ASP A C 1
ATOM 872 O O . ASP A 1 107 ? -12.128 0.472 48.046 1.00 90.44 107 ASP A O 1
ATOM 876 N N . PRO A 1 108 ? -10.648 -0.952 48.960 1.00 89.38 108 PRO A N 1
ATOM 877 C CA . PRO A 1 108 ? -10.673 -1.874 47.826 1.00 89.38 108 PRO A CA 1
ATOM 878 C C . PRO A 1 108 ? -12.001 -2.623 47.642 1.00 89.38 108 PRO A C 1
ATOM 880 O O . PRO A 1 108 ? -12.198 -3.205 46.579 1.00 89.38 108 PRO A O 1
ATOM 883 N N . LEU A 1 109 ? -12.917 -2.625 48.614 1.00 90.56 109 LEU A N 1
ATOM 884 C CA . LEU A 1 109 ? -14.233 -3.271 48.533 1.00 90.56 109 LEU A CA 1
ATOM 885 C C . LEU A 1 109 ? -15.335 -2.312 48.063 1.00 90.56 109 LEU A C 1
ATOM 887 O O . LEU A 1 109 ? -16.390 -2.775 47.641 1.00 90.56 109 LEU A O 1
ATOM 891 N N . TYR A 1 110 ? -15.091 -1.004 48.039 1.00 91.31 110 TYR A N 1
ATOM 892 C CA . TYR A 1 110 ? -16.062 -0.018 47.569 1.00 91.31 110 TYR A CA 1
ATOM 893 C C . TYR A 1 110 ? -16.498 -0.264 46.115 1.00 91.31 110 TYR A C 1
ATOM 895 O O . TYR A 1 110 ? -15.655 -0.448 45.236 1.00 91.31 110 TYR A O 1
ATOM 903 N N . ASP A 1 111 ? -17.803 -0.282 45.844 1.00 88.50 111 ASP A N 1
ATOM 904 C CA . ASP A 1 111 ? -18.375 -0.771 44.580 1.00 88.50 111 ASP A CA 1
ATOM 905 C C . ASP A 1 111 ? -19.309 0.226 43.875 1.00 88.50 111 ASP A C 1
ATOM 907 O O . ASP A 1 111 ? -19.946 -0.134 42.887 1.00 88.50 111 ASP A O 1
ATOM 911 N N . TRP A 1 112 ? -19.412 1.466 44.370 1.00 91.00 112 TRP A N 1
ATOM 912 C CA . TRP A 1 112 ? -20.293 2.515 43.828 1.00 91.00 112 TRP A CA 1
ATOM 913 C C . TRP A 1 112 ? -21.762 2.072 43.641 1.00 91.00 112 TRP A C 1
ATOM 915 O O . TRP A 1 112 ? -22.469 2.578 42.762 1.00 91.00 112 TRP A O 1
ATOM 925 N N . GLY A 1 113 ? -22.231 1.117 44.456 1.00 87.31 113 GLY A N 1
ATOM 926 C CA . GLY A 1 113 ? -23.589 0.576 44.378 1.00 87.31 113 GLY A CA 1
ATOM 927 C C . GLY A 1 113 ? -23.831 -0.345 43.178 1.00 87.31 113 GLY A C 1
ATOM 928 O O . GLY A 1 113 ? -24.981 -0.569 42.805 1.00 87.31 113 GLY A O 1
ATOM 929 N N . CYS A 1 114 ? -22.769 -0.853 42.547 1.00 84.88 114 CYS A N 1
ATOM 930 C CA . CYS A 1 114 ? -22.852 -1.791 41.429 1.00 84.88 114 CYS A CA 1
ATOM 931 C C . CYS A 1 114 ? -23.008 -3.255 41.883 1.00 84.88 114 CYS A C 1
ATOM 933 O O . CYS A 1 114 ? -23.422 -4.092 41.083 1.00 84.88 114 CYS A O 1
ATOM 935 N N . GLY A 1 115 ? -22.677 -3.588 43.139 1.00 87.31 115 GLY A N 1
ATOM 936 C CA . GLY A 1 115 ? -22.793 -4.943 43.686 1.00 87.31 115 GLY A CA 1
ATOM 937 C C . GLY A 1 115 ? -21.793 -5.949 43.109 1.00 87.31 115 GLY A C 1
ATOM 938 O O . GLY A 1 115 ? -22.036 -7.153 43.181 1.00 87.31 115 GLY A O 1
ATOM 939 N N . ARG A 1 116 ? -20.699 -5.487 42.487 1.00 86.88 116 ARG A N 1
ATOM 940 C CA . ARG A 1 116 ? -19.718 -6.338 41.789 1.00 86.88 116 ARG A CA 1
ATOM 941 C C . ARG A 1 116 ? -18.283 -5.894 42.044 1.00 86.88 116 ARG A C 1
ATOM 943 O O . ARG A 1 116 ? -18.017 -4.729 42.325 1.00 86.88 116 ARG A O 1
ATOM 950 N N . GLN A 1 117 ? -17.361 -6.846 41.925 1.00 90.88 117 GLN A N 1
ATOM 951 C CA . GLN A 1 117 ? -15.924 -6.665 42.127 1.00 90.88 117 GLN A CA 1
ATOM 952 C C . GLN A 1 117 ? -15.152 -7.294 40.964 1.00 90.88 117 GLN A C 1
ATOM 954 O O . GLN A 1 117 ? -15.594 -8.332 40.471 1.00 90.88 117 GLN A O 1
ATOM 959 N N . PRO A 1 118 ? -14.011 -6.718 40.540 1.00 92.06 118 PRO A N 1
ATOM 960 C CA . PRO A 1 118 ? -13.167 -7.339 39.523 1.00 92.06 118 PRO A CA 1
ATOM 961 C C . PRO A 1 118 ? -12.707 -8.736 39.961 1.00 92.06 118 PRO A C 1
ATOM 963 O O . PRO A 1 118 ? -12.174 -8.896 41.063 1.00 92.06 118 PRO A O 1
ATOM 966 N N . TYR A 1 119 ? -12.891 -9.741 39.104 1.00 93.06 119 TYR A N 1
ATOM 967 C CA . TYR A 1 119 ? -12.573 -11.131 39.430 1.00 93.06 119 TYR A CA 1
ATOM 968 C C . TYR A 1 119 ? -11.062 -11.402 39.501 1.00 93.06 119 TYR A C 1
ATOM 970 O O . TYR A 1 119 ? -10.330 -11.248 38.517 1.00 93.06 119 TYR A O 1
ATOM 978 N N . ASP A 1 120 ? -10.608 -11.867 40.671 1.00 92.56 120 ASP A N 1
ATOM 979 C CA . ASP A 1 120 ? -9.229 -12.304 40.935 1.00 92.56 120 ASP A CA 1
ATOM 980 C C . ASP A 1 120 ? -8.180 -11.291 40.438 1.00 92.56 120 ASP A C 1
ATOM 982 O O . ASP A 1 120 ? -7.267 -11.615 39.681 1.00 92.56 120 ASP A O 1
ATOM 986 N N . CYS A 1 121 ? -8.351 -10.007 40.756 1.00 90.81 121 CYS A N 1
ATOM 987 C CA . CYS A 1 121 ? -7.442 -8.999 40.225 1.00 90.81 121 CYS A CA 1
ATOM 988 C C . CYS A 1 121 ? -6.110 -8.959 41.001 1.00 90.81 121 CYS A C 1
ATOM 990 O O . CYS A 1 121 ? -6.131 -8.884 42.233 1.00 90.81 121 CYS A O 1
ATOM 992 N N . PRO A 1 122 ? -4.945 -8.937 40.317 1.00 91.94 122 PRO A N 1
ATOM 993 C CA . PRO A 1 122 ? -3.652 -8.843 40.985 1.00 91.94 122 PRO A CA 1
ATOM 994 C C . PRO A 1 122 ? -3.500 -7.557 41.821 1.00 91.94 122 PRO A C 1
ATOM 996 O O . PRO A 1 122 ? -4.024 -6.499 41.440 1.00 91.94 122 PRO A O 1
ATOM 999 N N . PRO A 1 123 ? -2.736 -7.604 42.930 1.00 88.25 123 PRO A N 1
ATOM 1000 C CA . PRO A 1 123 ? -2.485 -6.431 43.759 1.00 88.25 123 PRO A CA 1
ATOM 1001 C C . PRO A 1 123 ? -1.778 -5.335 42.951 1.00 88.25 123 PRO A C 1
ATOM 1003 O O . PRO A 1 123 ? -0.855 -5.609 42.187 1.00 88.25 123 PRO A O 1
ATOM 1006 N N . GLY A 1 124 ? -2.227 -4.086 43.108 1.00 88.69 124 GLY A N 1
ATOM 1007 C CA . GLY A 1 124 ? -1.677 -2.935 42.384 1.00 88.69 124 GLY A CA 1
ATOM 1008 C C . GLY A 1 124 ? -2.188 -2.755 40.949 1.00 88.69 124 GLY A C 1
ATOM 1009 O O . GLY A 1 124 ? -1.741 -1.832 40.278 1.00 88.69 124 GLY A O 1
ATOM 1010 N N . VAL A 1 125 ? -3.104 -3.606 40.463 1.00 92.56 125 VAL A N 1
ATOM 1011 C CA . VAL A 1 125 ? -3.686 -3.477 39.112 1.00 92.56 125 VAL A CA 1
ATOM 1012 C C . VAL A 1 125 ? -5.067 -2.823 39.163 1.00 92.56 125 VAL A C 1
ATOM 1014 O O . VAL A 1 125 ? -5.244 -1.731 38.636 1.00 92.56 125 VAL A O 1
ATOM 1017 N N . CYS A 1 126 ? -6.045 -3.453 39.822 1.00 93.31 126 CYS A N 1
ATOM 1018 C CA . CYS A 1 126 ? -7.397 -2.887 39.942 1.00 93.31 126 CYS A CA 1
ATOM 1019 C C . CYS A 1 126 ? -7.558 -1.943 41.138 1.00 93.31 126 CYS A C 1
ATOM 1021 O O . CYS A 1 126 ? -8.520 -1.184 41.189 1.00 93.31 126 CYS A O 1
ATOM 1023 N N . TRP A 1 127 ? -6.644 -1.993 42.106 1.00 93.69 127 TRP A N 1
ATOM 1024 C CA . TRP A 1 127 ? -6.621 -1.106 43.265 1.00 93.69 127 TRP A CA 1
ATOM 1025 C C . TRP A 1 127 ? -5.256 -0.440 43.361 1.00 93.69 127 TRP A C 1
ATOM 1027 O O . TRP A 1 127 ? -4.236 -1.129 43.427 1.00 93.69 127 TRP A O 1
ATOM 1037 N N . LEU A 1 128 ? -5.257 0.891 43.371 1.00 93.12 128 LEU A N 1
ATOM 1038 C CA . LEU A 1 128 ? -4.074 1.741 43.429 1.00 93.12 128 LEU A CA 1
ATOM 1039 C C . LEU A 1 128 ? -4.058 2.448 44.792 1.00 93.12 128 LEU A C 1
ATOM 1041 O O . LEU A 1 128 ? -4.552 3.574 44.907 1.00 93.12 128 LEU A O 1
ATOM 1045 N N . PRO A 1 129 ? -3.513 1.804 45.844 1.00 90.19 129 PRO A N 1
ATOM 1046 C CA . PRO A 1 129 ? -3.576 2.323 47.212 1.00 90.19 129 PRO A CA 1
ATOM 1047 C C . PRO A 1 129 ? -2.864 3.670 47.367 1.00 90.19 129 PRO A C 1
ATOM 1049 O O . PRO A 1 129 ? -3.291 4.503 48.157 1.00 90.19 129 PRO A O 1
ATOM 1052 N N . THR A 1 130 ? -1.807 3.906 46.588 1.00 91.06 130 THR A N 1
ATOM 1053 C CA . THR A 1 130 ? -1.045 5.163 46.592 1.00 91.06 130 THR A CA 1
ATOM 1054 C C . THR A 1 130 ? -1.834 6.339 46.025 1.00 91.06 130 THR A C 1
ATOM 1056 O O . THR A 1 130 ? -1.589 7.477 46.410 1.00 91.06 130 THR A O 1
ATOM 1059 N N . GLU A 1 131 ? -2.777 6.077 45.118 1.00 90.94 131 GLU A N 1
ATOM 1060 C CA . GLU A 1 131 ? -3.604 7.105 44.476 1.00 90.94 131 GLU A CA 1
ATOM 1061 C C . GLU A 1 131 ? -5.010 7.207 45.081 1.00 90.94 131 GLU A C 1
ATOM 1063 O O . GLU A 1 131 ? -5.747 8.135 44.755 1.00 90.94 131 GLU A O 1
ATOM 1068 N N . GLY A 1 132 ? -5.411 6.246 45.921 1.00 91.94 132 GLY A N 1
ATOM 1069 C CA . GLY A 1 132 ? -6.790 6.127 46.405 1.00 91.94 132 GLY A CA 1
ATOM 1070 C C . GLY A 1 132 ? -7.793 5.869 45.274 1.00 91.94 132 GLY A C 1
ATOM 1071 O O . GLY A 1 132 ? -8.953 6.274 45.364 1.00 91.94 132 GLY A O 1
ATOM 1072 N N . LYS A 1 133 ? -7.342 5.248 44.176 1.00 92.94 133 LYS A N 1
ATOM 1073 C CA . LYS A 1 133 ? -8.161 4.965 42.994 1.00 92.94 133 LYS A CA 1
ATOM 1074 C C . LYS A 1 133 ? -8.368 3.474 42.814 1.00 92.94 133 LYS A C 1
ATOM 1076 O O . LYS A 1 133 ? -7.466 2.665 43.026 1.00 92.94 133 LYS A O 1
ATOM 1081 N N . LYS A 1 134 ? -9.550 3.125 42.330 1.00 93.00 134 LYS A N 1
ATOM 1082 C CA . LYS A 1 134 ? -9.942 1.760 42.012 1.00 93.00 134 LYS A CA 1
ATOM 1083 C C . LYS A 1 134 ? -10.526 1.690 40.607 1.00 93.00 134 LYS A C 1
ATOM 1085 O O . LYS A 1 134 ? -11.202 2.621 40.171 1.00 93.00 134 LYS A O 1
ATOM 1090 N N . LEU A 1 135 ? -10.284 0.578 39.919 1.00 93.38 135 LEU A N 1
ATOM 1091 C CA . LEU A 1 135 ? -10.940 0.251 38.662 1.00 93.38 135 LEU A CA 1
ATOM 1092 C C . LEU A 1 135 ? -12.450 0.189 38.899 1.00 93.38 135 LEU A C 1
ATOM 1094 O O . LEU A 1 135 ? -12.949 -0.690 39.602 1.00 93.38 135 LEU A O 1
ATOM 1098 N N . TRP A 1 136 ? -13.162 1.124 38.290 1.00 92.00 136 TRP A N 1
ATOM 1099 C CA . TRP A 1 136 ? -14.615 1.119 38.249 1.00 92.00 136 TRP A CA 1
ATOM 1100 C C . TRP A 1 136 ? -15.117 0.166 37.157 1.00 92.00 136 TRP A C 1
ATOM 1102 O O . TRP A 1 136 ? -16.035 -0.622 37.377 1.00 92.00 136 TRP A O 1
ATOM 1112 N N . GLY A 1 137 ? -14.468 0.178 35.992 1.00 92.06 137 GLY A N 1
ATOM 1113 C CA . GLY A 1 137 ? -14.819 -0.676 34.864 1.00 92.06 137 GLY A CA 1
ATOM 1114 C C . GLY A 1 137 ? -14.060 -0.316 33.594 1.00 92.06 137 GLY A C 1
ATOM 1115 O O . GLY A 1 137 ? -13.120 0.480 33.621 1.00 92.06 137 GLY A O 1
ATOM 1116 N N . LEU A 1 138 ? -14.483 -0.902 32.477 1.00 92.88 138 LEU A N 1
ATOM 1117 C CA . LEU A 1 138 ? -13.932 -0.644 31.149 1.00 92.88 138 LEU A CA 1
ATOM 1118 C C . LEU A 1 138 ? -15.011 -0.032 30.256 1.00 92.88 138 LEU A C 1
ATOM 1120 O O . LEU A 1 138 ? -16.134 -0.533 30.215 1.00 92.88 138 LEU A O 1
ATOM 1124 N N . ALA A 1 139 ? -14.672 1.035 29.539 1.00 92.19 139 ALA A N 1
ATOM 1125 C CA . ALA A 1 139 ? -15.475 1.543 28.435 1.00 92.19 139 ALA A CA 1
ATOM 1126 C C . ALA A 1 139 ? -14.843 1.096 27.124 1.00 92.19 139 ALA A C 1
ATOM 1128 O O . ALA A 1 139 ? -13.695 1.435 26.841 1.00 92.19 139 ALA A O 1
ATOM 1129 N N . THR A 1 140 ? -15.591 0.344 26.328 1.00 93.06 140 THR A N 1
ATOM 1130 C CA . THR A 1 140 ? -15.082 -0.267 25.104 1.00 93.06 140 THR A CA 1
ATOM 1131 C C . THR A 1 140 ? -15.930 0.161 23.920 1.00 93.06 140 THR A C 1
ATOM 1133 O O . THR A 1 140 ? -17.154 0.195 23.984 1.00 93.06 140 THR A O 1
ATOM 1136 N N . SER A 1 141 ? -15.278 0.515 22.820 1.00 92.69 141 SER A N 1
ATOM 1137 C CA . SER A 1 141 ? -15.925 0.744 21.529 1.00 92.69 141 SER A CA 1
ATOM 1138 C C . SER A 1 141 ? -15.465 -0.328 20.553 1.00 92.69 141 SER A C 1
ATOM 1140 O O . SER A 1 141 ? -14.265 -0.557 20.405 1.00 92.69 141 SER A O 1
ATOM 1142 N N . VAL A 1 142 ? -16.417 -0.988 19.905 1.00 92.06 142 VAL A N 1
ATOM 1143 C CA . VAL A 1 142 ? -16.170 -1.992 18.873 1.00 92.06 142 VAL A CA 1
ATOM 1144 C C . VAL A 1 142 ? -16.126 -1.280 17.531 1.00 92.06 142 VAL A C 1
ATOM 1146 O O . VAL A 1 142 ? -17.115 -0.683 17.106 1.00 92.06 142 VAL A O 1
ATOM 1149 N N . LEU A 1 143 ? -14.974 -1.327 16.878 1.00 91.50 143 LEU A N 1
ATOM 1150 C CA . LEU A 1 143 ? -14.752 -0.777 15.549 1.00 91.50 143 LEU A CA 1
ATOM 1151 C C . LEU A 1 143 ? -14.921 -1.885 14.509 1.00 91.50 143 LEU A C 1
ATOM 1153 O O . LEU A 1 143 ? -14.339 -2.956 14.671 1.00 91.50 143 LEU A O 1
ATOM 1157 N N . SER A 1 144 ? -15.682 -1.627 13.445 1.00 89.56 144 SER A N 1
ATOM 1158 C CA . SER A 1 144 ? -15.796 -2.542 12.302 1.00 89.56 144 SER A CA 1
ATOM 1159 C C . SER A 1 144 ? -14.662 -2.291 11.311 1.00 89.56 144 SER A C 1
ATOM 1161 O O . SER A 1 144 ? -14.551 -1.191 10.763 1.00 89.56 144 SER A O 1
ATOM 1163 N N . LEU A 1 145 ? -13.824 -3.304 11.063 1.00 86.94 145 LEU A N 1
ATOM 1164 C CA . LEU A 1 145 ? -12.740 -3.187 10.084 1.00 86.94 145 LEU A CA 1
ATOM 1165 C C . LEU A 1 145 ? -13.284 -3.118 8.667 1.00 86.94 145 LEU A C 1
ATOM 1167 O O . LEU A 1 145 ? -12.728 -2.384 7.857 1.00 86.94 145 LEU A O 1
ATOM 1171 N N . ASP A 1 146 ? -14.379 -3.813 8.384 1.00 83.00 146 ASP A N 1
ATOM 1172 C CA . ASP A 1 146 ? -15.008 -3.814 7.064 1.00 83.00 146 ASP A CA 1
ATOM 1173 C C . ASP A 1 146 ? -15.480 -2.401 6.682 1.00 83.00 146 ASP A C 1
ATOM 1175 O O . ASP A 1 146 ? -15.183 -1.905 5.591 1.00 83.00 146 ASP A O 1
ATOM 1179 N N . ASN A 1 147 ? -16.132 -1.695 7.616 1.00 82.50 147 ASN A N 1
ATOM 1180 C CA . ASN A 1 147 ? -16.547 -0.302 7.408 1.00 82.50 147 ASN A CA 1
ATOM 1181 C C . ASN A 1 147 ? -15.339 0.632 7.304 1.00 82.50 147 ASN A C 1
ATOM 1183 O O . ASN A 1 147 ? -15.313 1.553 6.486 1.00 82.50 147 ASN A O 1
ATOM 1187 N N . MET A 1 148 ? -14.308 0.366 8.106 1.00 79.88 148 MET A N 1
ATOM 1188 C CA . MET A 1 148 ? -13.060 1.112 8.075 1.00 79.88 148 MET A CA 1
ATOM 1189 C C . MET A 1 148 ? -12.364 0.985 6.711 1.00 79.88 148 MET A C 1
ATOM 1191 O O . MET A 1 148 ? -11.955 1.992 6.139 1.00 79.88 148 MET A O 1
ATOM 1195 N N . GLN A 1 149 ? -12.308 -0.222 6.140 1.00 75.62 149 GLN A N 1
ATOM 1196 C CA . GLN A 1 149 ? -11.787 -0.485 4.796 1.00 75.62 149 GLN A CA 1
ATOM 1197 C C . GLN A 1 149 ? -12.581 0.225 3.699 1.00 75.62 149 GLN A C 1
ATOM 1199 O O . GLN A 1 149 ? -11.980 0.719 2.744 1.00 75.62 149 GLN A O 1
ATOM 1204 N N . ALA A 1 150 ? -13.908 0.285 3.824 1.00 71.44 150 ALA A N 1
ATOM 1205 C CA . ALA A 1 150 ? -14.762 0.949 2.846 1.00 71.44 150 ALA A CA 1
ATOM 1206 C C . ALA A 1 150 ? -14.542 2.472 2.798 1.00 71.44 150 ALA A C 1
ATOM 1208 O O . ALA A 1 150 ? -14.580 3.058 1.713 1.00 71.44 150 ALA A O 1
ATOM 1209 N N . ASP A 1 151 ? -14.295 3.107 3.948 1.00 67.69 151 ASP A N 1
ATOM 1210 C CA . ASP A 1 151 ? -14.050 4.553 4.045 1.00 67.69 151 A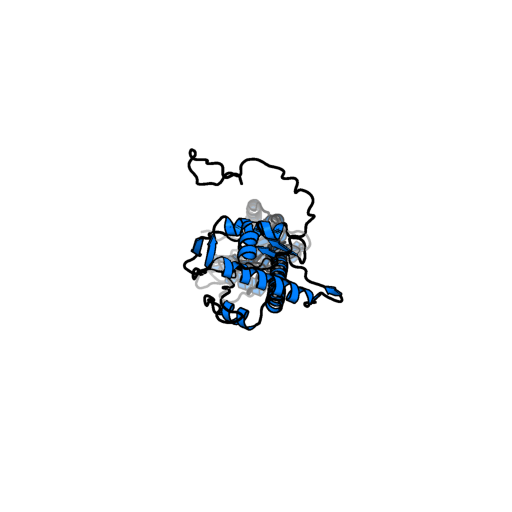SP A CA 1
ATOM 1211 C C . ASP A 1 151 ? -12.579 4.935 3.834 1.00 67.69 151 ASP A C 1
ATOM 1213 O O . ASP A 1 151 ? -12.268 6.042 3.374 1.00 67.69 151 ASP A O 1
ATOM 1217 N N . PHE A 1 152 ? -11.642 4.029 4.129 1.00 67.69 152 PHE A N 1
ATOM 1218 C CA . PHE A 1 152 ? -10.257 4.255 3.771 1.00 67.69 152 PHE A CA 1
ATOM 1219 C C . PHE A 1 152 ? -10.187 4.495 2.268 1.00 67.69 152 PHE A C 1
ATOM 1221 O O . PHE A 1 152 ? -10.444 3.614 1.451 1.00 67.69 152 PHE A O 1
ATOM 1228 N N . ARG A 1 153 ? -9.801 5.711 1.884 1.00 71.88 153 ARG A N 1
ATOM 1229 C CA . ARG A 1 153 ? -9.679 6.162 0.493 1.00 71.88 153 ARG A CA 1
ATOM 1230 C C . ARG A 1 153 ? -8.602 5.397 -0.305 1.00 71.88 153 ARG A C 1
ATOM 1232 O O . ARG A 1 153 ? -8.086 5.920 -1.282 1.00 71.88 153 ARG A O 1
ATOM 1239 N N . PHE A 1 154 ? -8.248 4.170 0.078 1.00 76.62 154 PHE A N 1
ATOM 1240 C CA . PHE A 1 154 ? -7.353 3.267 -0.636 1.00 76.62 154 PHE A CA 1
ATOM 1241 C C . PHE A 1 154 ? -7.871 2.895 -2.028 1.00 76.62 154 PHE A C 1
ATOM 1243 O O . PHE A 1 154 ? -7.062 2.626 -2.915 1.00 76.62 154 PHE A O 1
ATOM 1250 N N . ARG A 1 155 ? -9.189 2.983 -2.277 1.00 75.38 155 ARG A N 1
ATOM 1251 C CA . ARG A 1 155 ? -9.718 2.917 -3.651 1.00 75.38 155 ARG A CA 1
ATOM 1252 C C . ARG A 1 155 ? -9.073 3.963 -4.559 1.00 75.38 155 ARG A C 1
ATOM 1254 O O . ARG A 1 155 ? -8.672 3.613 -5.657 1.00 75.38 155 ARG A O 1
ATOM 1261 N N . ALA A 1 156 ? -8.815 5.174 -4.059 1.00 84.62 156 ALA A N 1
ATOM 1262 C CA . ALA A 1 156 ? -8.129 6.205 -4.836 1.00 84.62 156 ALA A CA 1
ATOM 1263 C C . ALA A 1 156 ? -6.691 5.810 -5.219 1.00 84.62 156 ALA A C 1
ATOM 1265 O O . ALA A 1 156 ? -6.218 6.220 -6.272 1.00 84.62 156 ALA A O 1
ATOM 1266 N N . LEU A 1 157 ? -5.996 5.001 -4.405 1.00 87.12 157 LEU A N 1
ATOM 1267 C CA . LEU A 1 157 ? -4.680 4.463 -4.777 1.00 87.12 157 LEU A CA 1
ATOM 1268 C C . LEU A 1 157 ? -4.807 3.476 -5.937 1.00 87.12 157 LEU A C 1
ATOM 1270 O O . LEU A 1 157 ? -4.021 3.533 -6.879 1.00 87.12 157 LEU A O 1
ATOM 1274 N N . THR A 1 158 ? -5.826 2.619 -5.889 1.00 87.06 158 THR A N 1
ATOM 1275 C CA . THR A 1 158 ? -6.105 1.655 -6.962 1.00 87.06 158 THR A CA 1
ATOM 1276 C C . THR A 1 158 ? -6.505 2.376 -8.249 1.00 87.06 158 THR A C 1
ATOM 1278 O O . THR A 1 158 ? -5.963 2.072 -9.308 1.00 87.06 158 THR A O 1
ATOM 1281 N N . ASP A 1 159 ? -7.358 3.399 -8.150 1.00 88.50 159 ASP A N 1
ATOM 1282 C CA . ASP A 1 159 ? -7.779 4.245 -9.274 1.00 88.50 159 ASP A CA 1
ATOM 1283 C C . ASP A 1 159 ? -6.598 5.007 -9.900 1.00 88.50 159 ASP A C 1
ATOM 1285 O O . ASP A 1 159 ? -6.564 5.243 -11.106 1.00 88.50 159 ASP A O 1
ATOM 1289 N N . GLN A 1 160 ? -5.593 5.361 -9.094 1.00 90.00 160 GLN A N 1
ATOM 1290 C CA . GLN A 1 160 ? -4.337 5.966 -9.550 1.00 90.00 160 GLN A CA 1
ATOM 1291 C C . GLN A 1 160 ? -3.321 4.943 -10.091 1.00 90.00 160 GLN A C 1
ATOM 1293 O O . GLN A 1 160 ? -2.221 5.328 -10.488 1.00 90.00 160 GLN A O 1
ATOM 1298 N N . GLY A 1 161 ? -3.668 3.654 -10.130 1.00 90.56 161 GLY A N 1
ATOM 1299 C CA . GLY A 1 161 ? -2.812 2.593 -10.657 1.00 90.56 161 GLY A CA 1
ATOM 1300 C C . GLY A 1 161 ? -1.754 2.090 -9.675 1.00 90.56 161 GLY A C 1
ATOM 1301 O O . GLY A 1 161 ? -0.693 1.637 -10.109 1.00 90.56 161 GLY A O 1
ATOM 1302 N N . TYR A 1 162 ? -2.012 2.160 -8.368 1.00 92.69 162 TYR A N 1
ATOM 1303 C CA . TYR A 1 162 ? -1.154 1.599 -7.325 1.00 92.69 162 TYR A CA 1
ATOM 1304 C C . TYR A 1 162 ? -1.799 0.383 -6.656 1.00 92.69 162 TYR A C 1
ATOM 1306 O O . TYR A 1 162 ? -2.984 0.375 -6.331 1.00 92.69 162 TYR A O 1
ATOM 1314 N N . HIS A 1 163 ? -0.978 -0.622 -6.376 1.00 93.88 163 HIS A N 1
ATOM 1315 C CA . HIS A 1 163 ? -1.290 -1.695 -5.443 1.00 93.88 163 HIS A CA 1
ATOM 1316 C C . HIS A 1 163 ? -0.889 -1.285 -4.029 1.00 93.88 163 HIS A C 1
ATOM 1318 O O . HIS A 1 163 ? 0.113 -0.593 -3.830 1.00 93.88 163 HIS A O 1
ATOM 1324 N N . TYR A 1 164 ? -1.659 -1.723 -3.039 1.00 92.62 164 TYR A N 1
ATOM 1325 C CA . TYR A 1 164 ? -1.444 -1.363 -1.644 1.00 92.62 164 TYR A CA 1
ATOM 1326 C C . TYR A 1 164 ? -1.630 -2.560 -0.715 1.00 92.62 164 TYR A C 1
ATOM 1328 O O . TYR A 1 164 ? -2.351 -3.509 -1.017 1.00 92.62 164 TYR A O 1
ATOM 1336 N N . ARG A 1 165 ? -0.990 -2.500 0.450 1.00 92.62 165 ARG A N 1
ATOM 1337 C CA . ARG A 1 165 ? -1.234 -3.412 1.565 1.00 92.62 165 ARG A CA 1
ATOM 1338 C C . ARG A 1 165 ? -1.045 -2.664 2.878 1.00 92.62 165 ARG A C 1
ATOM 1340 O O . ARG A 1 165 ? 0.029 -2.147 3.155 1.00 92.62 165 ARG A O 1
ATOM 1347 N N . LEU A 1 166 ? -2.086 -2.611 3.695 1.00 91.88 166 LEU A N 1
ATOM 1348 C CA . LEU A 1 166 ? -2.033 -2.136 5.068 1.00 91.88 166 LEU A CA 1
ATOM 1349 C C . LEU A 1 166 ? -1.932 -3.348 5.993 1.00 91.88 166 LEU A C 1
ATOM 1351 O O . LEU A 1 166 ? -2.837 -4.181 6.036 1.00 91.88 166 LEU A O 1
ATOM 1355 N N . ARG A 1 167 ? -0.837 -3.434 6.745 1.00 91.81 167 ARG A N 1
ATOM 1356 C CA . ARG A 1 167 ? -0.602 -4.499 7.722 1.00 91.81 167 ARG A CA 1
ATOM 1357 C C . ARG A 1 167 ? -0.358 -3.930 9.107 1.00 91.81 167 ARG A C 1
ATOM 1359 O O . ARG A 1 167 ? 0.323 -2.921 9.263 1.00 91.81 167 ARG A O 1
ATOM 1366 N N . GLN A 1 168 ? -0.894 -4.603 10.107 1.00 92.12 168 GLN A N 1
ATOM 1367 C CA . GLN A 1 168 ? -0.560 -4.395 11.502 1.00 92.12 168 GLN A CA 1
ATOM 1368 C C . GLN A 1 168 ? 0.643 -5.269 11.857 1.00 92.12 168 GLN A C 1
ATOM 1370 O O . GLN A 1 168 ? 0.680 -6.454 11.519 1.00 92.12 168 GLN A O 1
ATOM 1375 N N . VAL A 1 169 ? 1.633 -4.688 12.526 1.00 92.50 169 VAL A N 1
ATOM 1376 C CA . VAL A 1 169 ? 2.777 -5.434 13.062 1.00 92.50 169 VAL A CA 1
ATOM 1377 C C . VAL A 1 169 ? 2.397 -6.018 14.419 1.00 92.50 169 VAL A C 1
ATOM 1379 O O . VAL A 1 169 ? 1.711 -5.360 15.200 1.00 92.50 169 VAL A O 1
ATOM 1382 N N . ALA A 1 170 ? 2.849 -7.244 14.689 1.00 89.12 170 ALA A N 1
ATOM 1383 C CA . ALA A 1 170 ? 2.639 -7.872 15.986 1.00 89.12 170 ALA A CA 1
ATOM 1384 C C . ALA A 1 170 ? 3.300 -7.064 17.117 1.00 89.12 170 ALA A C 1
ATOM 1386 O O . ALA A 1 170 ? 4.402 -6.536 16.955 1.00 89.12 170 ALA A O 1
ATOM 1387 N N . ASP A 1 171 ? 2.640 -7.020 18.268 1.00 84.19 171 ASP A N 1
ATOM 1388 C CA . ASP A 1 171 ? 3.153 -6.488 19.532 1.00 84.19 171 ASP A CA 1
ATOM 1389 C C . ASP A 1 171 ? 2.822 -7.489 20.659 1.00 84.19 171 ASP A C 1
ATOM 1391 O O . ASP A 1 171 ? 2.329 -8.585 20.410 1.00 84.19 171 ASP A O 1
ATOM 1395 N N . ASN A 1 172 ? 3.068 -7.127 21.915 1.00 76.44 172 ASN A N 1
ATOM 1396 C CA . ASN A 1 172 ? 2.853 -7.968 23.092 1.00 76.44 172 ASN A CA 1
ATOM 1397 C C . ASN A 1 172 ? 1.407 -8.457 23.273 1.00 76.44 172 ASN A C 1
ATOM 1399 O O . ASN A 1 172 ? 1.190 -9.398 24.031 1.00 76.44 172 ASN A O 1
ATOM 1403 N N . VAL A 1 173 ? 0.432 -7.796 22.640 1.00 80.00 173 VAL A N 1
ATOM 1404 C CA . VAL A 1 173 ? -0.997 -8.127 22.778 1.00 80.00 173 VAL A CA 1
ATOM 1405 C C . VAL A 1 173 ? -1.693 -8.375 21.445 1.00 80.00 173 VAL A C 1
ATOM 1407 O O . VAL A 1 173 ? -2.706 -9.059 21.389 1.00 80.00 173 VAL A O 1
ATOM 1410 N N . ASN A 1 174 ? -1.161 -7.820 20.360 1.00 85.25 174 ASN A N 1
ATOM 1411 C CA . ASN A 1 174 ? -1.804 -7.867 19.058 1.00 85.25 174 ASN A CA 1
ATOM 1412 C C . ASN A 1 174 ? -0.985 -8.730 18.104 1.00 85.25 174 ASN A C 1
ATOM 1414 O O . ASN A 1 174 ? 0.226 -8.548 17.993 1.00 85.25 174 ASN A O 1
ATOM 1418 N N . GLU A 1 175 ? -1.643 -9.638 17.388 1.00 86.94 175 GLU A N 1
ATOM 1419 C CA . GLU A 1 175 ? -0.997 -10.452 16.360 1.00 86.94 175 GLU A CA 1
ATOM 1420 C C . GLU A 1 175 ? -0.772 -9.652 15.065 1.00 86.94 175 GLU A C 1
ATOM 1422 O O . GLU A 1 175 ? -1.374 -8.597 14.827 1.00 86.94 175 GLU A O 1
ATOM 1427 N N . ALA A 1 176 ? 0.130 -10.147 14.214 1.00 90.50 176 ALA A N 1
ATOM 1428 C CA . ALA A 1 176 ? 0.343 -9.566 12.895 1.00 90.50 176 ALA A CA 1
ATOM 1429 C C . ALA A 1 176 ? -0.847 -9.909 11.992 1.00 90.50 176 ALA A C 1
ATOM 1431 O O . ALA A 1 176 ? -1.160 -11.080 11.792 1.00 90.50 176 ALA A O 1
ATOM 1432 N N . ALA A 1 177 ? -1.473 -8.890 11.410 1.00 90.06 177 ALA A N 1
ATOM 1433 C CA . ALA A 1 177 ? -2.661 -9.062 10.583 1.00 90.06 177 ALA A CA 1
ATOM 1434 C C . ALA A 1 177 ? -2.627 -8.149 9.357 1.00 90.06 177 ALA A C 1
ATOM 1436 O O . ALA A 1 177 ? -2.092 -7.038 9.399 1.00 90.06 177 ALA A O 1
ATOM 1437 N N . THR A 1 178 ? -3.211 -8.611 8.251 1.00 89.56 178 THR A N 1
ATOM 1438 C CA . THR A 1 178 ? -3.429 -7.769 7.068 1.00 89.56 178 THR A CA 1
ATOM 1439 C C . THR A 1 178 ? -4.809 -7.150 7.170 1.00 89.56 178 THR A C 1
ATOM 1441 O O . THR A 1 178 ? -5.796 -7.860 7.266 1.00 89.56 178 THR A O 1
ATOM 1444 N N . ILE A 1 179 ? -4.853 -5.824 7.156 1.00 89.00 179 ILE A N 1
ATOM 1445 C CA . ILE A 1 179 ? -6.045 -5.037 7.475 1.00 89.00 179 ILE A CA 1
ATOM 1446 C C . ILE A 1 179 ? -6.751 -4.612 6.199 1.00 89.00 179 ILE A C 1
ATOM 1448 O O . ILE A 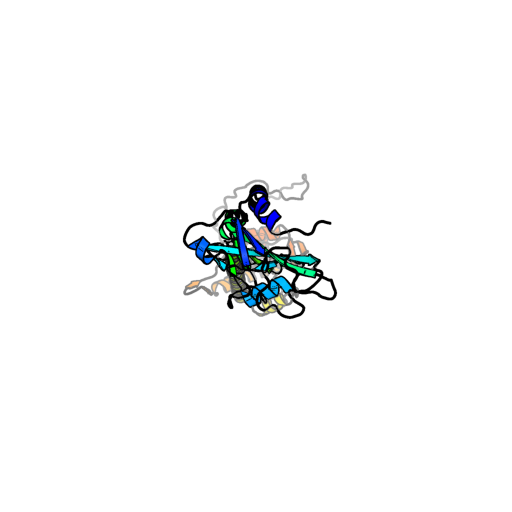1 179 ? -7.962 -4.494 6.180 1.00 89.00 179 ILE A O 1
ATOM 1452 N N . ALA A 1 180 ? -5.994 -4.334 5.141 1.00 87.94 180 ALA A N 1
ATOM 1453 C CA . ALA A 1 180 ? -6.531 -4.035 3.824 1.00 87.94 180 ALA A CA 1
ATOM 1454 C C . ALA A 1 180 ? -5.464 -4.365 2.780 1.00 87.94 180 ALA A C 1
ATOM 1456 O O . ALA A 1 180 ? -4.284 -4.101 3.007 1.00 87.94 180 ALA A O 1
ATOM 1457 N N . ALA A 1 181 ? -5.846 -4.899 1.627 1.00 89.44 181 ALA A N 1
ATOM 1458 C CA . ALA A 1 181 ? -4.914 -5.136 0.531 1.00 89.44 181 ALA A CA 1
ATOM 1459 C C . ALA A 1 181 ? -5.618 -5.003 -0.818 1.00 89.44 181 ALA A C 1
ATOM 1461 O O . ALA A 1 181 ? -6.806 -5.301 -0.928 1.00 89.44 181 ALA A O 1
ATOM 1462 N N . SER A 1 182 ? -4.879 -4.573 -1.838 1.00 89.81 182 SER A N 1
ATOM 1463 C CA . SER A 1 182 ? -5.296 -4.739 -3.225 1.00 89.81 182 SER A CA 1
ATOM 1464 C C . SER A 1 182 ? -5.077 -6.180 -3.683 1.00 89.81 182 SER A C 1
ATOM 1466 O O . SER A 1 182 ? -4.189 -6.872 -3.178 1.00 89.81 182 SER A O 1
ATOM 1468 N N . ASP A 1 183 ? -5.836 -6.591 -4.695 1.00 89.00 183 ASP A N 1
ATOM 1469 C CA . ASP A 1 183 ? -5.615 -7.835 -5.427 1.00 89.00 183 ASP A CA 1
ATOM 1470 C C . ASP A 1 183 ? -5.261 -7.498 -6.889 1.00 89.00 183 ASP A C 1
ATOM 1472 O O . ASP A 1 183 ? -6.084 -6.886 -7.579 1.00 89.00 183 ASP A O 1
ATOM 1476 N N . PRO A 1 184 ? -4.039 -7.797 -7.369 1.00 90.62 184 PRO A N 1
ATOM 1477 C CA . PRO A 1 184 ? -2.932 -8.450 -6.664 1.00 90.62 184 PRO A CA 1
ATOM 1478 C C . PRO A 1 184 ? -2.243 -7.559 -5.604 1.00 90.62 184 PRO A C 1
ATOM 1480 O O . PRO A 1 184 ? -2.382 -6.327 -5.614 1.00 90.62 184 PRO A O 1
ATOM 1483 N N . PRO A 1 185 ? -1.468 -8.162 -4.680 1.00 89.44 185 PRO A N 1
ATOM 1484 C CA . PRO A 1 185 ? -0.681 -7.415 -3.706 1.00 89.44 185 PRO A CA 1
ATOM 1485 C C . PRO A 1 185 ? 0.503 -6.658 -4.340 1.00 89.44 185 PRO A C 1
ATOM 1487 O O . PRO A 1 185 ? 1.004 -7.054 -5.395 1.00 89.44 185 PRO A O 1
ATOM 1490 N N . PRO A 1 186 ? 1.031 -5.616 -3.670 1.00 93.06 186 PRO A N 1
ATOM 1491 C CA . PRO A 1 186 ? 2.136 -4.824 -4.196 1.00 93.06 186 PRO A CA 1
ATOM 1492 C C . PRO A 1 186 ? 3.445 -5.626 -4.285 1.00 93.06 186 PRO A C 1
ATOM 1494 O O . PRO A 1 186 ? 3.851 -6.300 -3.335 1.00 93.06 186 PRO A O 1
ATOM 1497 N N . HIS A 1 187 ? 4.134 -5.502 -5.422 1.00 91.06 187 HIS A N 1
ATOM 1498 C CA . HIS A 1 187 ? 5.436 -6.117 -5.684 1.00 91.06 187 HIS A CA 1
ATOM 1499 C C . HIS A 1 187 ? 6.568 -5.108 -5.423 1.00 91.06 187 HIS A C 1
ATOM 1501 O O . HIS A 1 187 ? 6.580 -4.029 -6.011 1.00 91.06 187 HIS A O 1
ATOM 1507 N N . VAL A 1 188 ? 7.522 -5.457 -4.549 1.00 91.94 188 VAL A N 1
ATOM 1508 C CA . VAL A 1 188 ? 8.607 -4.568 -4.064 1.00 91.94 188 VAL A CA 1
ATOM 1509 C C . VAL A 1 188 ? 8.053 -3.218 -3.570 1.00 91.94 188 VAL A C 1
ATOM 1511 O O . VAL A 1 188 ? 8.303 -2.177 -4.172 1.00 91.94 188 VAL A O 1
ATOM 1514 N N . PRO A 1 189 ? 7.226 -3.208 -2.514 1.00 94.06 189 PRO A N 1
ATOM 1515 C CA . PRO A 1 189 ? 6.584 -1.985 -2.054 1.00 94.06 189 PRO A CA 1
ATOM 1516 C C . PRO A 1 189 ? 7.550 -1.007 -1.389 1.00 94.06 189 PRO A C 1
ATOM 1518 O O . PRO A 1 189 ? 8.526 -1.398 -0.750 1.00 94.06 189 PRO A O 1
ATOM 1521 N N . VAL A 1 190 ? 7.184 0.272 -1.441 1.00 94.12 190 VAL A N 1
ATOM 1522 C CA . VAL A 1 190 ? 7.668 1.268 -0.484 1.00 94.12 190 VAL A CA 1
ATOM 1523 C C . VAL A 1 190 ? 6.746 1.228 0.726 1.00 94.12 190 VAL A C 1
ATOM 1525 O O . VAL A 1 190 ? 5.522 1.266 0.591 1.00 94.12 190 VAL A O 1
ATOM 1528 N N . SER A 1 191 ? 7.334 1.125 1.914 1.00 94.81 191 SER A N 1
ATOM 1529 C CA . SER A 1 191 ? 6.598 1.052 3.172 1.00 94.81 191 SER A CA 1
ATOM 1530 C C . SER A 1 191 ? 6.680 2.360 3.949 1.00 94.81 191 SER A C 1
ATOM 1532 O O . SER A 1 191 ? 7.759 2.935 4.082 1.00 94.81 191 SER A O 1
ATOM 1534 N N . SER A 1 192 ? 5.562 2.773 4.537 1.00 93.81 192 SER A N 1
ATOM 1535 C CA . SER A 1 192 ? 5.489 3.847 5.525 1.00 93.81 192 SER A CA 1
ATOM 1536 C C . SER A 1 192 ? 4.874 3.323 6.817 1.00 93.81 192 SER A C 1
ATOM 1538 O O . SER A 1 192 ? 3.895 2.576 6.784 1.00 93.81 192 SER A O 1
ATOM 1540 N N . THR A 1 193 ? 5.447 3.714 7.951 1.00 94.19 193 THR A N 1
ATOM 1541 C CA . THR A 1 193 ? 5.012 3.260 9.275 1.00 94.19 193 THR A CA 1
ATOM 1542 C C . THR A 1 193 ? 4.203 4.349 9.971 1.00 94.19 193 THR A C 1
ATOM 1544 O O . THR A 1 193 ? 4.629 5.500 10.050 1.00 94.19 193 THR A O 1
ATOM 1547 N N . ILE A 1 194 ? 3.044 3.982 10.512 1.00 90.50 194 ILE A N 1
ATOM 1548 C CA . ILE A 1 194 ? 2.124 4.863 11.229 1.00 90.50 194 ILE A CA 1
ATOM 1549 C C . ILE A 1 194 ? 1.935 4.297 12.636 1.00 90.50 194 ILE A C 1
ATOM 1551 O O . ILE A 1 194 ? 1.439 3.187 12.801 1.00 90.50 194 ILE A O 1
ATOM 1555 N N . ASN A 1 195 ? 2.292 5.076 13.657 1.00 90.12 195 ASN A N 1
ATOM 1556 C CA . ASN A 1 195 ? 2.155 4.674 15.058 1.00 90.12 195 ASN A CA 1
ATOM 1557 C C . ASN A 1 195 ? 0.941 5.367 15.689 1.00 90.12 195 ASN A C 1
ATOM 1559 O O . ASN A 1 195 ? 0.952 6.586 15.891 1.00 90.12 195 ASN A O 1
ATOM 1563 N N . LYS A 1 196 ? -0.116 4.608 16.001 1.00 85.06 196 LYS A N 1
ATOM 1564 C CA . LYS A 1 196 ? -1.360 5.114 16.613 1.00 85.06 196 LYS A CA 1
ATOM 1565 C C . LYS A 1 196 ? -1.998 4.051 17.501 1.00 85.06 196 LYS A C 1
ATOM 1567 O O . LYS A 1 196 ? -2.017 2.894 17.116 1.00 85.06 196 LYS A O 1
ATOM 1572 N N . PHE A 1 197 ? -2.552 4.465 18.649 1.00 76.25 197 PHE A N 1
ATOM 1573 C CA . PHE A 1 197 ? -3.265 3.594 19.602 1.00 76.25 197 PHE A CA 1
ATOM 1574 C C . PHE A 1 197 ? -2.513 2.289 19.879 1.00 76.25 197 PHE A C 1
ATOM 1576 O O . PHE A 1 197 ? -2.990 1.232 19.500 1.00 76.25 197 PHE A O 1
ATOM 1583 N N . ASN A 1 198 ? -1.294 2.382 20.425 1.00 86.44 198 ASN A N 1
ATOM 1584 C CA . ASN A 1 198 ? -0.389 1.250 20.706 1.00 86.44 198 ASN A CA 1
ATOM 1585 C C . ASN A 1 198 ? -0.083 0.298 19.533 1.00 86.44 198 ASN A C 1
ATOM 1587 O O . ASN A 1 198 ? 0.531 -0.738 19.751 1.00 86.44 198 ASN A O 1
ATOM 1591 N N . LEU A 1 199 ? -0.473 0.643 18.309 1.00 88.56 199 LEU A N 1
ATOM 1592 C CA . LEU A 1 199 ? -0.282 -0.183 17.131 1.00 88.56 199 LEU A CA 1
ATOM 1593 C C . LEU A 1 199 ? 0.691 0.467 16.161 1.00 88.56 199 LEU A C 1
ATOM 1595 O O . LEU A 1 199 ? 0.681 1.685 15.939 1.00 88.56 199 LEU A O 1
ATOM 1599 N N . VAL A 1 200 ? 1.506 -0.396 15.565 1.00 91.88 200 VAL A N 1
ATOM 1600 C CA . VAL A 1 200 ? 2.420 -0.068 14.480 1.00 91.88 200 VAL A CA 1
ATOM 1601 C C . VAL A 1 200 ? 1.788 -0.579 13.193 1.00 91.88 200 VAL A C 1
ATOM 1603 O O . VAL A 1 200 ? 1.770 -1.778 12.911 1.00 91.88 200 VAL A O 1
ATOM 1606 N N . TRP A 1 201 ? 1.245 0.346 12.415 1.00 91.00 201 TRP A N 1
ATOM 1607 C CA . TRP A 1 201 ? 0.663 0.066 11.111 1.00 91.00 201 TRP A CA 1
ATOM 1608 C C . TRP A 1 201 ? 1.720 0.299 10.046 1.00 91.00 201 TRP A C 1
ATOM 1610 O O . TRP A 1 201 ? 2.429 1.302 10.082 1.00 91.00 201 TRP A O 1
ATOM 1620 N N . VAL A 1 202 ? 1.814 -0.593 9.072 1.00 94.50 202 VAL A N 1
ATOM 1621 C CA . VAL A 1 202 ? 2.698 -0.428 7.924 1.00 94.50 202 VAL A CA 1
ATOM 1622 C C . VAL A 1 202 ? 1.857 -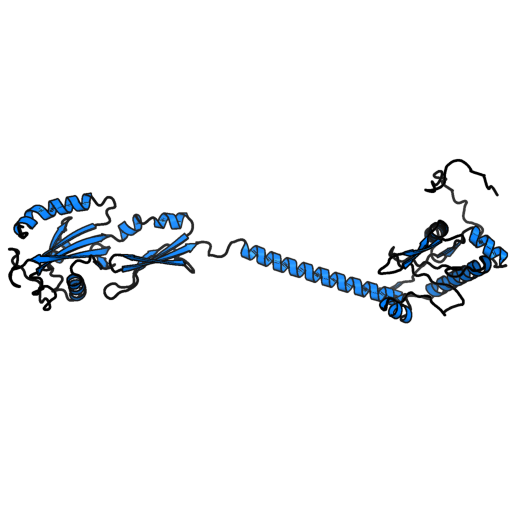0.419 6.663 1.00 94.50 202 VAL A C 1
ATOM 1624 O O . VAL A 1 202 ? 1.209 -1.408 6.323 1.00 94.50 202 VAL A O 1
ATOM 1627 N N . LEU A 1 203 ? 1.871 0.725 5.987 1.00 92.94 203 LEU A N 1
ATOM 1628 C CA . LEU A 1 203 ? 1.270 0.906 4.679 1.00 92.94 203 LEU A CA 1
ATOM 1629 C C . LEU A 1 203 ? 2.336 0.663 3.614 1.00 92.94 203 LEU A C 1
ATOM 1631 O O . LEU A 1 203 ? 3.306 1.408 3.509 1.00 92.94 203 LEU A O 1
ATOM 1635 N N . GLU A 1 204 ? 2.139 -0.377 2.826 1.00 94.06 204 GLU A N 1
ATOM 1636 C CA . GLU A 1 204 ? 2.925 -0.725 1.652 1.00 94.06 204 GLU A CA 1
ATOM 1637 C C . GLU A 1 204 ? 2.210 -0.243 0.396 1.00 94.06 204 GLU A C 1
ATOM 1639 O O . GLU A 1 204 ? 1.021 -0.513 0.227 1.00 94.06 204 GLU A O 1
ATOM 1644 N N . VAL A 1 205 ? 2.929 0.428 -0.501 1.00 94.00 205 VAL A N 1
ATOM 1645 C CA . VAL A 1 205 ? 2.392 0.873 -1.792 1.00 94.00 205 VAL A CA 1
ATOM 1646 C C . VAL A 1 205 ? 3.406 0.588 -2.898 1.00 94.00 205 VAL A C 1
ATOM 1648 O O . VAL A 1 205 ? 4.606 0.808 -2.722 1.00 94.00 205 VAL A O 1
ATOM 1651 N N . ALA A 1 206 ? 2.930 0.101 -4.043 1.00 94.44 206 ALA A N 1
ATOM 1652 C CA . ALA A 1 206 ? 3.726 -0.079 -5.254 1.00 94.44 206 ALA A CA 1
ATOM 1653 C C . ALA A 1 206 ? 2.910 0.293 -6.502 1.00 94.44 206 ALA A C 1
ATOM 1655 O O . ALA A 1 206 ? 1.709 0.030 -6.538 1.00 94.44 206 ALA A O 1
ATOM 1656 N N . PRO A 1 207 ? 3.521 0.877 -7.544 1.00 93.56 207 PRO A N 1
ATOM 1657 C CA . PRO A 1 207 ? 2.851 1.078 -8.825 1.00 93.56 207 PRO A CA 1
ATOM 1658 C C . PRO A 1 207 ? 2.491 -0.271 -9.462 1.00 93.56 207 PRO A C 1
ATOM 1660 O O . PRO A 1 207 ? 3.316 -1.184 -9.507 1.00 93.56 207 PRO A O 1
ATOM 1663 N N . ALA A 1 208 ? 1.276 -0.391 -10.002 1.00 89.69 208 ALA A N 1
ATOM 1664 C CA . ALA A 1 208 ? 0.790 -1.622 -10.633 1.00 89.69 208 ALA A CA 1
ATOM 1665 C C . ALA A 1 208 ? 1.617 -2.028 -11.863 1.00 89.69 208 ALA A C 1
ATOM 1667 O O . ALA A 1 208 ? 1.785 -3.208 -12.152 1.00 89.69 208 ALA A O 1
ATOM 1668 N N . GLY A 1 209 ? 2.183 -1.043 -12.567 1.00 85.50 209 GLY A N 1
ATOM 1669 C CA . GLY A 1 209 ? 3.083 -1.261 -13.701 1.00 85.50 209 GLY A CA 1
ATOM 1670 C C . GLY A 1 209 ? 4.527 -1.608 -13.326 1.00 85.50 209 GLY A C 1
ATOM 1671 O O . GLY A 1 209 ? 5.350 -1.731 -14.228 1.00 85.50 209 GLY A O 1
ATOM 1672 N N . GLY A 1 210 ? 4.844 -1.739 -12.034 1.00 87.62 210 GLY A N 1
ATOM 1673 C CA . GLY A 1 210 ? 6.214 -1.866 -11.545 1.00 87.62 210 GLY A CA 1
ATOM 1674 C C . GLY A 1 210 ? 6.949 -0.525 -11.464 1.00 87.62 210 GLY A C 1
ATOM 1675 O O . GLY A 1 210 ? 6.485 0.508 -11.947 1.00 87.62 210 GLY A O 1
ATOM 1676 N N . TRP A 1 211 ? 8.102 -0.534 -10.797 1.00 87.81 211 TRP A N 1
ATOM 1677 C CA . TRP A 1 211 ? 8.946 0.656 -10.616 1.00 87.81 211 TRP A CA 1
ATOM 1678 C C . TRP A 1 211 ? 9.761 1.012 -11.857 1.00 87.81 211 TRP A C 1
ATOM 1680 O O . TRP A 1 211 ? 10.315 2.108 -11.947 1.00 87.81 211 TRP A O 1
ATOM 1690 N N . GLU A 1 212 ? 9.854 0.084 -12.805 1.00 86.19 212 GLU A N 1
ATOM 1691 C CA . GLU A 1 212 ? 10.603 0.298 -14.027 1.00 86.19 212 GLU A CA 1
ATOM 1692 C C . GLU A 1 212 ? 9.747 1.032 -15.060 1.00 86.19 212 GLU A C 1
ATOM 1694 O O . GLU A 1 212 ? 8.606 0.646 -15.332 1.00 86.19 212 GLU A O 1
ATOM 1699 N N . PRO A 1 213 ? 10.274 2.099 -15.673 1.00 85.81 213 PRO A N 1
ATOM 1700 C CA . PRO A 1 213 ? 9.539 2.788 -16.708 1.00 85.81 213 PRO A CA 1
ATOM 1701 C C . PRO A 1 213 ? 9.430 1.913 -17.958 1.00 85.81 213 PRO A C 1
ATOM 1703 O O . PRO A 1 213 ? 10.412 1.330 -18.410 1.00 85.81 213 PRO A O 1
ATOM 1706 N N . LYS A 1 214 ? 8.260 1.928 -18.605 1.00 85.38 214 LYS A N 1
ATOM 1707 C CA . LYS A 1 214 ? 7.990 1.159 -19.837 1.00 85.38 214 LYS A CA 1
ATOM 1708 C C . LYS A 1 214 ? 8.960 1.449 -20.995 1.00 85.38 214 LYS A C 1
ATOM 1710 O O . LYS A 1 214 ? 9.073 0.648 -21.913 1.00 85.38 214 LYS A O 1
ATOM 1715 N N . TRP A 1 215 ? 9.643 2.596 -20.978 1.00 86.38 215 TRP A N 1
ATOM 1716 C CA . TRP A 1 215 ? 10.628 2.979 -21.996 1.00 86.38 215 TRP A CA 1
ATOM 1717 C C . TRP A 1 215 ? 12.025 2.389 -21.762 1.00 86.38 215 TRP A C 1
ATOM 1719 O O . TRP A 1 215 ? 12.864 2.472 -22.659 1.00 86.38 215 TRP A O 1
ATOM 1729 N N . ARG A 1 216 ? 12.288 1.785 -20.595 1.00 89.94 216 ARG A N 1
ATOM 1730 C CA . ARG A 1 216 ? 13.593 1.212 -20.246 1.00 89.94 216 ARG A CA 1
ATOM 1731 C C . ARG A 1 216 ? 13.995 0.097 -21.210 1.00 89.94 216 ARG A C 1
ATOM 1733 O O . ARG A 1 216 ? 15.051 0.202 -21.830 1.00 89.94 216 ARG A O 1
ATOM 1740 N N . ASP A 1 217 ? 13.147 -0.914 -21.388 1.00 89.25 217 ASP A N 1
ATOM 1741 C CA . ASP A 1 217 ? 13.478 -2.077 -22.223 1.00 89.25 217 ASP A CA 1
ATOM 1742 C C . ASP A 1 217 ? 13.657 -1.718 -23.709 1.00 89.25 217 ASP A C 1
ATOM 1744 O O . ASP A 1 217 ? 14.672 -2.113 -24.292 1.00 89.25 217 ASP A O 1
ATOM 1748 N N . PRO A 1 218 ? 12.776 -0.902 -24.334 1.00 92.62 218 PRO A N 1
ATOM 1749 C CA . PRO A 1 218 ? 13.007 -0.408 -25.691 1.00 92.62 218 PRO A CA 1
ATOM 1750 C C . PRO A 1 218 ? 14.310 0.389 -25.832 1.00 92.62 218 PRO A C 1
ATOM 1752 O O . PRO A 1 218 ? 15.002 0.265 -26.840 1.00 92.62 218 PRO A O 1
ATOM 1755 N N . CYS A 1 219 ? 14.668 1.193 -24.826 1.00 93.69 219 CYS A N 1
ATOM 1756 C CA . CYS A 1 219 ? 15.903 1.974 -24.839 1.00 93.69 219 CYS A CA 1
ATOM 1757 C C . CYS A 1 219 ? 17.143 1.069 -24.775 1.00 93.69 219 CYS A C 1
ATOM 1759 O O . CYS A 1 219 ? 18.071 1.245 -25.564 1.00 93.69 219 CYS A O 1
ATOM 1761 N N . ILE A 1 220 ? 17.138 0.047 -23.909 1.00 93.94 220 ILE A N 1
ATOM 1762 C CA . ILE A 1 220 ? 18.219 -0.949 -23.838 1.00 93.94 220 ILE A CA 1
ATOM 1763 C C . ILE A 1 220 ? 18.369 -1.667 -25.185 1.00 93.94 220 ILE A C 1
ATOM 1765 O O . ILE A 1 220 ? 19.481 -1.764 -25.704 1.00 93.94 220 ILE A O 1
ATOM 1769 N N . ALA A 1 221 ? 17.264 -2.107 -25.795 1.00 94.44 221 ALA A N 1
ATOM 1770 C CA . ALA A 1 221 ? 17.292 -2.743 -27.111 1.00 94.44 221 ALA A CA 1
ATOM 1771 C C . ALA A 1 221 ? 17.876 -1.812 -28.190 1.00 94.44 221 ALA A C 1
ATOM 1773 O O . ALA A 1 221 ? 18.728 -2.235 -28.972 1.00 94.44 221 ALA A O 1
ATOM 1774 N N . ALA A 1 222 ? 17.484 -0.535 -28.200 1.00 95.00 222 ALA A N 1
ATOM 1775 C CA . ALA A 1 222 ? 18.010 0.454 -29.139 1.00 95.00 222 ALA A CA 1
ATOM 1776 C C . ALA A 1 222 ? 19.522 0.677 -28.971 1.00 95.00 222 ALA A C 1
ATOM 1778 O O . ALA A 1 222 ? 20.2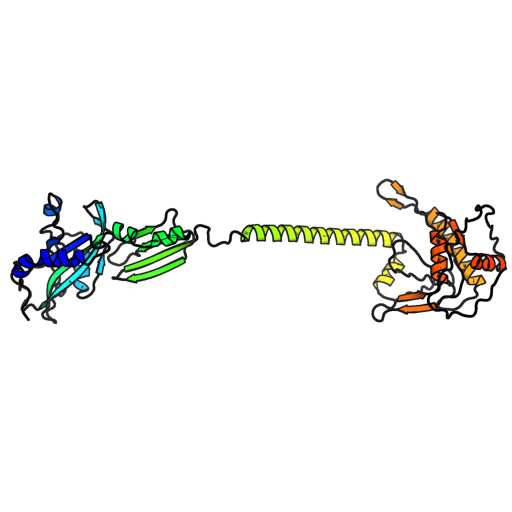43 0.751 -29.966 1.00 95.00 222 ALA A O 1
ATOM 1779 N N . VAL A 1 223 ? 20.022 0.731 -27.732 1.00 96.31 223 VAL A N 1
ATOM 1780 C CA . VAL A 1 223 ? 21.460 0.868 -27.445 1.00 96.31 223 VAL A CA 1
ATOM 1781 C C . VAL A 1 223 ? 22.241 -0.362 -27.910 1.00 96.31 223 VAL A C 1
ATOM 1783 O O . VAL A 1 223 ? 23.311 -0.215 -28.501 1.00 96.31 223 VAL A O 1
ATOM 1786 N N . VAL A 1 224 ? 21.711 -1.570 -27.697 1.00 96.50 224 VAL A N 1
ATOM 1787 C CA . VAL A 1 224 ? 22.346 -2.819 -28.153 1.00 96.50 224 VAL A CA 1
ATOM 1788 C C . VAL A 1 224 ? 22.386 -2.896 -29.681 1.00 96.50 224 VAL A C 1
ATOM 1790 O O . VAL A 1 224 ? 23.422 -3.217 -30.254 1.00 96.50 224 VAL A O 1
ATOM 1793 N N . VAL A 1 225 ? 21.296 -2.549 -30.368 1.00 96.50 225 VAL A N 1
ATOM 1794 C CA . VAL A 1 225 ? 21.278 -2.523 -31.840 1.00 96.50 225 VAL A CA 1
ATOM 1795 C C . VAL A 1 225 ? 22.226 -1.448 -32.374 1.00 96.50 225 VAL A C 1
ATOM 1797 O O . VAL A 1 225 ? 23.004 -1.709 -33.292 1.00 96.50 225 VAL A O 1
ATOM 1800 N N . GLY A 1 226 ? 22.214 -0.257 -31.772 1.00 95.94 226 GLY A N 1
ATOM 1801 C CA . GLY A 1 226 ? 23.104 0.839 -32.142 1.00 95.94 226 GLY A CA 1
ATOM 1802 C C . GLY A 1 226 ? 24.581 0.472 -31.995 1.00 95.94 226 GLY A C 1
ATOM 1803 O O . GLY A 1 226 ? 25.367 0.747 -32.901 1.00 95.94 226 GLY A O 1
ATOM 1804 N N . SER A 1 227 ? 24.962 -0.203 -30.906 1.00 96.38 227 SER A N 1
ATOM 1805 C CA . SER A 1 227 ? 26.349 -0.629 -30.696 1.00 96.38 227 SER A CA 1
ATOM 1806 C C . SER A 1 227 ? 26.794 -1.669 -31.727 1.00 96.38 227 SER A C 1
ATOM 1808 O O . SER A 1 227 ? 27.876 -1.524 -32.290 1.00 96.38 227 SER A O 1
ATOM 1810 N N . VAL A 1 228 ? 25.939 -2.640 -32.071 1.00 97.06 228 VAL A N 1
ATOM 1811 C CA . VAL A 1 228 ? 26.223 -3.632 -33.124 1.00 97.06 228 VAL A CA 1
ATOM 1812 C C . VAL A 1 228 ? 26.414 -2.963 -34.488 1.00 97.06 228 VAL A C 1
ATOM 1814 O O . VAL A 1 228 ? 27.363 -3.292 -35.201 1.00 97.06 228 VAL A O 1
ATOM 1817 N N . VAL A 1 229 ? 25.567 -1.991 -34.844 1.00 96.56 229 VAL A N 1
ATOM 1818 C CA . VAL A 1 229 ? 25.691 -1.241 -36.107 1.00 96.56 229 VAL A CA 1
ATOM 1819 C C . VAL A 1 229 ? 26.996 -0.447 -36.148 1.00 96.56 229 VAL A C 1
ATOM 1821 O O . VAL A 1 229 ? 27.719 -0.509 -37.142 1.00 96.56 229 VAL A O 1
ATOM 1824 N N . VAL A 1 230 ? 27.336 0.263 -35.069 1.00 96.56 230 VAL A N 1
ATOM 1825 C CA . VAL A 1 230 ? 28.592 1.023 -34.985 1.00 96.56 230 VAL A CA 1
ATOM 1826 C C . VAL A 1 230 ? 29.798 0.088 -35.083 1.00 96.56 230 VAL A C 1
ATOM 1828 O O . VAL A 1 230 ? 30.715 0.364 -35.855 1.00 96.56 230 VAL A O 1
ATOM 1831 N N . SER A 1 231 ? 29.792 -1.045 -34.379 1.00 96.06 231 SER A N 1
ATOM 1832 C CA . SER A 1 231 ? 30.860 -2.044 -34.474 1.00 96.06 231 SER A CA 1
ATOM 1833 C C . SER A 1 231 ? 30.998 -2.617 -35.888 1.00 96.06 231 SER A C 1
ATOM 1835 O O . SER A 1 231 ? 32.120 -2.746 -36.377 1.00 96.06 231 SER A O 1
ATOM 1837 N N . ALA A 1 232 ? 29.889 -2.902 -36.577 1.00 95.50 232 ALA A N 1
ATOM 1838 C CA . ALA A 1 232 ? 29.907 -3.376 -37.960 1.00 95.50 232 ALA A CA 1
ATOM 1839 C C . ALA A 1 232 ? 30.454 -2.316 -38.932 1.00 95.50 232 ALA A C 1
ATOM 1841 O O . ALA A 1 232 ? 31.258 -2.643 -39.804 1.00 95.50 232 ALA A O 1
ATOM 1842 N N . LEU A 1 233 ? 30.082 -1.044 -38.755 1.00 95.06 233 LEU A N 1
ATOM 1843 C CA . LEU A 1 233 ? 30.609 0.069 -39.551 1.00 95.06 233 LEU A CA 1
ATOM 1844 C C . LEU A 1 233 ? 32.112 0.260 -39.337 1.00 95.06 233 LEU A C 1
ATOM 1846 O O . LEU A 1 233 ? 32.850 0.431 -40.306 1.00 95.06 233 LEU A O 1
ATOM 1850 N N . VAL A 1 234 ? 32.582 0.188 -38.089 1.00 95.06 234 VAL A N 1
ATOM 1851 C CA . VAL A 1 234 ? 34.014 0.265 -37.769 1.00 95.06 234 VAL A CA 1
ATOM 1852 C C . VAL A 1 234 ? 34.764 -0.908 -38.396 1.00 95.06 234 VAL A C 1
ATOM 1854 O O . VAL A 1 234 ? 35.787 -0.694 -39.045 1.00 95.06 234 VAL A O 1
ATOM 1857 N N . ALA A 1 235 ? 34.246 -2.133 -38.274 1.00 93.81 235 ALA A N 1
ATOM 1858 C CA . ALA A 1 235 ? 34.846 -3.310 -38.898 1.00 93.81 235 ALA A CA 1
ATOM 1859 C C . ALA A 1 235 ? 34.905 -3.180 -40.430 1.00 93.81 235 ALA A C 1
ATOM 1861 O O . ALA A 1 235 ? 35.942 -3.448 -41.036 1.00 93.81 235 ALA A O 1
ATOM 1862 N N . TRP A 1 236 ? 33.828 -2.703 -41.058 1.00 94.00 236 TRP A N 1
ATOM 1863 C CA . TRP A 1 236 ? 33.782 -2.454 -42.498 1.00 94.00 236 TRP A CA 1
ATOM 1864 C C . TRP A 1 236 ? 34.797 -1.392 -42.941 1.00 94.00 236 TRP A C 1
ATOM 1866 O O . TRP A 1 236 ? 35.492 -1.577 -43.944 1.00 94.00 236 TRP A O 1
ATOM 1876 N N . LEU A 1 237 ? 34.940 -0.306 -42.177 1.00 91.38 237 LEU A N 1
ATOM 1877 C CA . LEU A 1 237 ? 35.901 0.760 -42.459 1.00 91.38 237 LEU A CA 1
ATOM 1878 C C . LEU A 1 237 ? 37.345 0.254 -42.333 1.00 91.38 237 LEU A C 1
ATOM 1880 O O . LEU A 1 237 ? 38.173 0.539 -43.200 1.00 91.38 237 LEU A O 1
ATOM 1884 N N . LEU A 1 238 ? 37.634 -0.553 -41.308 1.00 90.62 238 LEU A N 1
ATOM 1885 C CA . LEU A 1 238 ? 38.937 -1.198 -41.133 1.00 90.62 238 LEU A CA 1
ATOM 1886 C C . LEU A 1 238 ? 39.258 -2.155 -42.291 1.00 90.62 238 LEU A C 1
ATOM 1888 O O . LEU A 1 238 ? 40.330 -2.040 -42.884 1.00 90.62 238 LEU A O 1
ATOM 1892 N N . MET A 1 239 ? 38.315 -3.018 -42.686 1.00 86.38 239 MET A N 1
ATOM 1893 C CA . MET A 1 239 ? 38.491 -3.918 -43.835 1.00 86.38 239 MET A CA 1
ATOM 1894 C C . MET A 1 239 ? 38.703 -3.157 -45.148 1.00 86.38 239 MET A C 1
ATOM 1896 O O . MET A 1 239 ? 39.531 -3.539 -45.974 1.00 86.38 239 MET A O 1
ATOM 1900 N N . THR A 1 240 ? 37.962 -2.069 -45.360 1.00 79.50 240 THR A N 1
ATOM 1901 C CA . THR A 1 240 ? 38.088 -1.240 -46.567 1.00 79.50 240 THR A CA 1
ATOM 1902 C C . THR A 1 240 ? 39.460 -0.572 -46.618 1.00 79.50 240 THR A C 1
ATOM 1904 O O . THR A 1 240 ? 40.132 -0.609 -47.650 1.00 79.50 240 THR A O 1
ATOM 1907 N N . ARG A 1 241 ? 39.936 -0.045 -45.484 1.00 76.12 241 ARG A N 1
ATOM 1908 C CA . ARG A 1 241 ? 41.282 0.522 -45.357 1.00 76.12 241 ARG A CA 1
ATOM 1909 C C . ARG A 1 241 ? 42.371 -0.509 -45.658 1.00 76.12 241 ARG A C 1
ATOM 1911 O O . ARG A 1 241 ? 43.326 -0.180 -46.359 1.00 76.12 241 ARG A O 1
ATOM 1918 N N . GLU A 1 242 ? 42.237 -1.734 -45.160 1.00 79.06 242 GLU A N 1
ATOM 1919 C CA . GLU A 1 242 ? 43.208 -2.808 -45.398 1.00 79.06 242 GLU A CA 1
ATOM 1920 C C . GLU A 1 242 ? 43.247 -3.232 -46.875 1.00 79.06 242 GLU A C 1
ATOM 1922 O O . GLU A 1 242 ? 44.329 -3.357 -47.456 1.00 79.06 242 GLU A O 1
ATOM 1927 N N . LYS A 1 243 ? 42.084 -3.331 -47.536 1.00 74.69 243 LYS A N 1
ATOM 1928 C CA . LYS A 1 243 ? 42.001 -3.574 -48.988 1.00 74.69 243 LYS A CA 1
ATOM 1929 C C . LYS A 1 243 ? 42.679 -2.464 -49.795 1.00 74.69 243 LYS A C 1
ATOM 1931 O O . LYS A 1 243 ? 43.473 -2.764 -50.685 1.00 74.69 243 LYS A O 1
ATOM 1936 N N . HIS A 1 244 ? 42.426 -1.196 -49.460 1.00 66.25 244 HIS A N 1
ATOM 1937 C CA . HIS A 1 244 ? 43.090 -0.063 -50.113 1.00 66.25 244 HIS A CA 1
ATOM 1938 C C . HIS A 1 244 ? 44.606 -0.074 -49.897 1.00 66.25 244 HIS A C 1
ATOM 1940 O O . HIS A 1 244 ? 45.349 0.119 -50.855 1.00 66.25 244 HIS A O 1
ATOM 1946 N N . HIS A 1 245 ? 45.077 -0.355 -48.677 1.00 61.25 245 HIS A N 1
ATOM 1947 C CA . HIS A 1 245 ? 46.508 -0.500 -48.397 1.00 61.25 245 HIS A CA 1
ATOM 1948 C C . HIS A 1 245 ? 47.142 -1.645 -49.195 1.00 61.25 245 HIS A C 1
ATOM 1950 O O . HIS A 1 245 ? 48.267 -1.511 -49.681 1.00 61.25 245 HIS A O 1
ATOM 1956 N N . THR A 1 246 ? 46.422 -2.753 -49.374 1.00 66.25 246 THR A N 1
ATOM 1957 C CA . THR A 1 246 ? 46.906 -3.903 -50.148 1.00 66.25 246 THR A CA 1
ATOM 1958 C C . THR A 1 246 ? 47.064 -3.546 -51.630 1.00 66.25 246 THR A C 1
ATOM 1960 O O . THR A 1 246 ? 48.114 -3.804 -52.209 1.00 66.25 246 THR A O 1
ATOM 1963 N N . LEU A 1 247 ? 46.087 -2.854 -52.226 1.00 60.12 247 LEU A N 1
ATOM 1964 C CA . LEU A 1 247 ? 46.171 -2.381 -53.616 1.00 60.12 247 LEU A CA 1
ATOM 1965 C C . LEU A 1 247 ? 47.286 -1.342 -53.815 1.00 60.12 247 LEU A C 1
ATOM 1967 O O . LEU A 1 247 ? 48.074 -1.454 -54.752 1.00 60.12 247 LEU A O 1
ATOM 1971 N N . LEU A 1 248 ? 47.412 -0.383 -52.893 1.00 53.38 248 LEU A N 1
ATOM 1972 C CA . LEU A 1 248 ? 48.500 0.602 -52.894 1.00 53.38 248 LEU A CA 1
ATOM 1973 C C . LEU A 1 248 ? 49.883 -0.054 -52.775 1.00 53.38 248 LEU A C 1
ATOM 1975 O O . LEU A 1 248 ? 50.824 0.376 -53.436 1.00 53.38 248 LEU A O 1
ATOM 1979 N N . SER A 1 249 ? 50.011 -1.112 -51.968 1.00 55.22 249 SER A N 1
ATOM 1980 C CA . SER A 1 249 ? 51.273 -1.852 -51.801 1.00 55.22 249 SER A CA 1
ATOM 1981 C C . SER A 1 249 ? 51.618 -2.821 -52.925 1.00 55.22 249 SER A C 1
ATOM 1983 O O . SER A 1 249 ? 52.781 -3.198 -53.053 1.00 55.22 249 SER A O 1
ATOM 1985 N N . ALA A 1 250 ? 50.646 -3.180 -53.763 1.00 57.31 250 ALA A N 1
ATOM 1986 C CA . ALA A 1 250 ? 50.885 -3.932 -54.988 1.00 57.31 250 ALA A CA 1
ATOM 1987 C C . ALA A 1 250 ? 51.362 -3.036 -56.147 1.00 57.31 250 ALA A C 1
ATOM 1989 O O . ALA A 1 250 ? 52.099 -3.510 -57.007 1.00 57.31 250 ALA A O 1
ATOM 1990 N N . MET A 1 251 ? 50.977 -1.754 -56.165 1.00 47.56 251 MET A N 1
ATOM 1991 C CA . MET A 1 251 ? 51.340 -0.809 -57.234 1.00 47.56 251 MET A CA 1
ATOM 1992 C C . MET A 1 251 ? 52.601 0.021 -56.953 1.00 47.56 251 MET A C 1
ATOM 1994 O O . MET A 1 251 ? 53.138 0.638 -57.868 1.00 47.56 251 MET A O 1
ATOM 1998 N N . LEU A 1 252 ? 53.101 0.037 -55.713 1.00 49.06 252 LEU A N 1
ATOM 1999 C CA . LEU A 1 252 ? 54.293 0.796 -55.321 1.00 49.06 252 LEU A CA 1
ATOM 2000 C C . LEU A 1 252 ? 55.364 -0.126 -54.715 1.00 49.06 252 LEU A C 1
ATOM 2002 O O . LEU A 1 252 ? 55.052 -0.934 -53.837 1.00 49.06 252 LEU A O 1
ATOM 2006 N N . PRO A 1 253 ? 56.647 -0.004 -55.107 1.00 51.78 253 PRO A N 1
ATOM 2007 C CA . PRO A 1 253 ? 57.715 -0.799 -54.512 1.00 51.78 253 PRO A CA 1
ATOM 2008 C C . PRO A 1 253 ? 57.835 -0.531 -53.000 1.00 51.78 253 PRO A C 1
ATOM 2010 O O . PRO A 1 253 ? 57.852 0.615 -52.551 1.00 51.78 253 PRO A O 1
ATOM 2013 N N . LYS A 1 254 ? 57.965 -1.604 -52.201 1.00 47.97 254 LYS A N 1
ATOM 2014 C CA . LYS A 1 254 ? 57.912 -1.610 -50.717 1.00 47.97 254 LYS A CA 1
ATOM 2015 C C . LYS A 1 254 ? 58.812 -0.572 -50.018 1.00 47.97 254 LYS A C 1
ATOM 2017 O O . LYS A 1 254 ? 58.495 -0.143 -48.910 1.00 47.97 254 LYS A O 1
ATOM 2022 N N . LYS A 1 255 ? 59.905 -0.137 -50.659 1.00 49.56 255 LYS A N 1
ATOM 2023 C CA . LYS A 1 255 ? 60.793 0.929 -50.157 1.00 49.56 255 LYS A CA 1
ATOM 2024 C C . LYS A 1 255 ? 60.080 2.287 -50.042 1.00 49.56 255 LYS A C 1
ATOM 2026 O O . LYS A 1 255 ? 60.227 2.939 -49.012 1.00 49.56 255 LYS A O 1
ATOM 2031 N N . VAL A 1 256 ? 59.240 2.647 -51.016 1.00 47.97 256 VAL A N 1
ATOM 2032 C CA . VAL A 1 256 ? 58.551 3.952 -51.112 1.00 47.97 256 VAL A CA 1
ATOM 2033 C C . VAL A 1 256 ? 57.487 4.113 -50.016 1.00 47.97 256 VAL A C 1
ATOM 2035 O O . VAL A 1 256 ? 57.366 5.166 -49.396 1.00 47.97 256 VAL A O 1
ATOM 2038 N N . ILE A 1 257 ? 56.774 3.034 -49.685 1.00 49.41 257 ILE A N 1
ATOM 2039 C CA . ILE A 1 257 ? 55.726 3.026 -48.647 1.00 49.41 257 ILE A CA 1
ATOM 2040 C C . ILE A 1 257 ? 56.327 3.195 -47.245 1.00 49.41 257 ILE A C 1
ATOM 2042 O O . ILE A 1 257 ? 55.771 3.906 -46.410 1.00 49.41 257 ILE A O 1
ATOM 2046 N N . SER A 1 258 ? 57.500 2.598 -47.004 1.00 50.41 258 SER A N 1
ATOM 2047 C CA . SER A 1 258 ? 58.211 2.706 -45.722 1.00 50.41 258 SER A CA 1
ATOM 2048 C C . SER A 1 258 ? 58.818 4.092 -45.456 1.00 50.41 258 SER A C 1
ATOM 2050 O O . SER A 1 258 ? 59.111 4.412 -44.301 1.00 50.41 258 SER A O 1
ATOM 2052 N N . GLN A 1 259 ? 59.026 4.890 -46.509 1.00 45.19 259 GLN A N 1
ATOM 2053 C CA . GLN A 1 259 ? 59.550 6.259 -46.448 1.00 45.19 259 GLN A CA 1
ATOM 2054 C C . GLN A 1 259 ? 58.409 7.281 -46.315 1.00 45.19 259 GLN A C 1
ATOM 2056 O O . GLN A 1 259 ? 58.480 8.172 -45.473 1.00 45.19 259 GLN A O 1
ATOM 2061 N N . LEU A 1 260 ? 57.286 7.070 -47.014 1.00 43.84 260 LEU A N 1
ATOM 2062 C CA . LEU A 1 260 ? 56.062 7.872 -46.861 1.00 43.84 260 LEU A CA 1
ATOM 2063 C C . LEU A 1 260 ? 55.435 7.767 -45.460 1.00 43.84 260 LEU A C 1
ATOM 2065 O O . LEU A 1 260 ? 54.970 8.765 -44.917 1.00 43.84 260 LEU A O 1
ATOM 2069 N N . GLN A 1 261 ? 55.456 6.584 -44.834 1.00 46.78 261 GLN A N 1
ATOM 2070 C CA . GLN A 1 261 ? 54.958 6.404 -43.460 1.00 46.78 261 GLN A CA 1
ATOM 2071 C C . GLN A 1 261 ? 55.816 7.106 -42.392 1.00 46.78 261 GLN A C 1
ATOM 2073 O O . GLN A 1 261 ? 55.340 7.303 -41.275 1.00 46.78 261 GLN A O 1
ATOM 2078 N N . ARG A 1 262 ? 57.056 7.496 -42.722 1.00 46.94 262 ARG A N 1
ATOM 2079 C CA . ARG A 1 262 ? 57.978 8.217 -41.829 1.00 46.94 262 ARG A CA 1
ATOM 2080 C C . ARG A 1 262 ? 57.923 9.743 -41.966 1.00 46.94 262 ARG A C 1
ATOM 2082 O O . ARG A 1 262 ? 58.560 10.426 -41.174 1.00 46.94 262 ARG A O 1
ATOM 2089 N N . GLY A 1 263 ? 57.131 10.281 -42.899 1.00 39.94 263 GLY A N 1
ATOM 2090 C CA . GLY A 1 263 ? 56.915 11.727 -43.036 1.00 39.94 263 GLY A CA 1
ATOM 2091 C C . GLY A 1 263 ? 58.086 12.509 -43.644 1.00 39.94 263 GLY A C 1
ATOM 2092 O O . GLY A 1 263 ? 58.115 13.731 -43.526 1.00 39.94 263 GLY A O 1
ATOM 2093 N N . GLU A 1 264 ? 59.038 11.837 -44.295 1.00 41.34 264 GLU A N 1
ATOM 2094 C CA . GLU A 1 264 ? 60.160 12.493 -44.973 1.00 41.34 264 GLU A CA 1
ATOM 2095 C C . GLU A 1 264 ? 59.776 12.908 -46.402 1.00 41.34 264 GLU A C 1
ATOM 2097 O O . GLU A 1 264 ? 59.215 12.128 -47.174 1.00 41.34 264 GLU A O 1
ATOM 2102 N N . VAL A 1 265 ? 60.069 14.167 -46.741 1.00 42.09 265 VAL A N 1
ATOM 2103 C CA . VAL A 1 265 ? 59.853 14.765 -48.066 1.00 42.09 265 VAL A CA 1
ATOM 2104 C C . VAL A 1 265 ? 60.788 14.088 -49.066 1.00 42.09 265 VAL A C 1
ATOM 2106 O O . VAL A 1 265 ? 62.007 14.217 -48.985 1.00 42.09 265 VAL A O 1
ATOM 2109 N N . THR A 1 266 ? 60.217 13.353 -50.014 1.00 41.84 266 THR A N 1
ATOM 2110 C CA . THR A 1 266 ? 60.953 12.609 -51.034 1.00 41.84 266 THR A CA 1
ATOM 2111 C C . THR A 1 266 ? 61.497 13.539 -52.123 1.00 41.84 266 THR A C 1
ATOM 2113 O O . THR A 1 266 ? 60.814 13.845 -53.098 1.00 41.84 266 THR A O 1
ATOM 2116 N N . VAL A 1 267 ? 62.767 13.935 -52.005 1.00 40.69 267 VAL A N 1
ATOM 2117 C CA . VAL A 1 267 ? 63.638 14.063 -53.184 1.00 40.69 267 VAL A CA 1
ATOM 2118 C C . VAL A 1 267 ? 64.124 12.646 -53.472 1.00 40.69 267 VAL A C 1
ATOM 2120 O O . VAL A 1 267 ? 64.942 12.103 -52.736 1.00 40.69 267 VAL A O 1
ATOM 2123 N N . VAL A 1 268 ? 63.524 11.993 -54.468 1.00 41.72 268 VAL A N 1
ATOM 2124 C CA . VAL A 1 268 ? 63.967 10.669 -54.915 1.00 41.72 268 VAL A CA 1
ATOM 2125 C C . VAL A 1 268 ? 65.248 10.866 -55.718 1.00 41.72 268 VAL A C 1
ATOM 2127 O O . VAL A 1 268 ? 65.194 11.343 -56.848 1.00 41.72 268 VAL A O 1
ATOM 2130 N N . GLU A 1 269 ? 66.385 10.497 -55.138 1.00 36.94 269 GLU A N 1
ATOM 2131 C CA . GLU A 1 269 ? 67.534 10.067 -55.926 1.00 36.94 269 GLU A CA 1
ATOM 2132 C C . GLU A 1 269 ? 67.416 8.566 -56.216 1.00 36.94 269 GLU A C 1
ATOM 2134 O O . GLU A 1 269 ? 67.098 7.756 -55.343 1.00 36.94 269 GLU A O 1
ATOM 2139 N N . GLU A 1 270 ? 67.712 8.251 -57.477 1.00 42.62 270 GLU A N 1
ATOM 2140 C CA . GLU A 1 270 ? 68.171 6.959 -57.982 1.00 42.62 270 GLU A CA 1
ATOM 2141 C C . GLU A 1 270 ? 67.126 5.855 -58.236 1.00 42.62 270 GLU A C 1
ATOM 2143 O O . GLU A 1 270 ? 67.104 4.813 -57.593 1.00 42.62 270 GLU A O 1
ATOM 2148 N N . PHE A 1 271 ? 66.315 6.053 -59.281 1.00 38.03 271 PHE A N 1
ATOM 2149 C CA . PHE A 1 271 ? 66.121 5.059 -60.351 1.00 38.03 271 PHE A CA 1
ATOM 2150 C C . PHE A 1 271 ? 65.845 5.841 -61.650 1.00 38.03 271 PHE A C 1
ATOM 2152 O O . PHE A 1 271 ? 64.749 6.359 -61.832 1.00 38.03 271 PHE A O 1
ATOM 2159 N N . LEU A 1 272 ? 66.863 5.917 -62.518 1.00 40.28 272 LEU A N 1
ATOM 2160 C CA . LEU A 1 272 ? 66.998 6.763 -63.720 1.00 40.28 272 LEU A CA 1
ATOM 2161 C C . LEU A 1 272 ? 67.315 8.249 -63.440 1.00 40.28 272 LEU A C 1
ATOM 2163 O O . LEU A 1 272 ? 66.580 8.966 -62.767 1.00 40.28 272 LEU A O 1
ATOM 2167 N N . GLU A 1 273 ? 68.447 8.700 -63.983 1.00 43.31 273 GLU A N 1
ATOM 2168 C CA . GLU A 1 273 ? 68.923 10.089 -64.001 1.00 43.31 273 GLU A CA 1
ATOM 2169 C C . GLU A 1 273 ? 67.838 11.097 -64.461 1.00 43.31 273 GLU A C 1
ATOM 2171 O O . GLU A 1 273 ? 66.955 10.784 -65.264 1.00 43.31 273 GLU A O 1
ATOM 2176 N N . PRO A 1 274 ? 67.925 12.351 -63.990 1.00 44.88 274 PRO A N 1
ATOM 2177 C CA . PRO A 1 274 ? 66.994 12.924 -63.027 1.00 44.88 274 PRO A CA 1
ATOM 2178 C C . PRO A 1 274 ? 65.566 13.041 -63.588 1.00 44.88 274 PRO A C 1
ATOM 2180 O O . PRO A 1 274 ? 65.249 13.941 -64.372 1.00 44.88 274 PRO A O 1
ATOM 2183 N N . VAL A 1 275 ? 64.663 12.168 -63.148 1.00 46.00 275 VAL A N 1
ATOM 2184 C CA . VAL A 1 275 ? 63.218 12.423 -63.221 1.00 46.00 275 VAL A CA 1
ATOM 2185 C C . VAL A 1 275 ? 62.720 12.589 -61.795 1.00 46.00 275 VAL A C 1
ATOM 2187 O O . VAL A 1 275 ? 62.691 11.639 -61.016 1.00 46.00 275 VAL A O 1
ATOM 2190 N N . THR A 1 276 ? 62.337 13.809 -61.424 1.00 45.28 276 THR A N 1
ATOM 2191 C CA . THR A 1 276 ? 61.705 14.046 -60.127 1.00 45.28 276 THR A CA 1
ATOM 2192 C C . THR A 1 276 ? 60.258 13.576 -60.203 1.00 45.28 276 THR A C 1
ATOM 2194 O O . THR A 1 276 ? 59.360 14.284 -60.655 1.00 45.28 276 THR A O 1
ATOM 2197 N N . ILE A 1 277 ? 60.024 12.342 -59.759 1.00 50.50 277 ILE A N 1
ATOM 2198 C CA . ILE A 1 277 ? 58.679 11.785 -59.635 1.00 50.50 277 ILE A CA 1
ATOM 2199 C C . ILE A 1 277 ? 57.972 12.501 -58.484 1.00 50.50 277 ILE A C 1
ATOM 2201 O O . ILE A 1 277 ? 58.157 12.173 -57.310 1.00 50.50 277 ILE A O 1
ATOM 2205 N N . LEU A 1 278 ? 57.165 13.501 -58.823 1.00 48.56 278 LEU A N 1
ATOM 2206 C CA . LEU A 1 278 ? 56.356 14.209 -57.850 1.00 48.56 278 LEU A CA 1
ATOM 2207 C C . LEU A 1 278 ? 55.013 13.501 -57.662 1.00 48.56 278 LEU A C 1
ATOM 2209 O O . LEU A 1 278 ? 54.093 13.659 -58.458 1.00 48.56 278 LEU A O 1
ATOM 2213 N N . PHE A 1 279 ? 54.885 12.762 -56.563 1.00 49.62 279 PHE A N 1
ATOM 2214 C CA . PHE A 1 279 ? 53.612 12.194 -56.133 1.00 49.62 279 PHE A CA 1
ATOM 2215 C C . PHE A 1 279 ? 52.710 13.289 -55.554 1.00 49.62 279 PHE A C 1
ATOM 2217 O O . PHE A 1 279 ? 52.647 13.483 -54.339 1.00 49.62 279 PHE A O 1
ATOM 2224 N N . THR A 1 280 ? 51.956 13.987 -56.397 1.00 45.12 280 THR A N 1
ATOM 2225 C CA . THR A 1 280 ? 50.769 14.700 -55.921 1.00 45.12 280 THR A CA 1
ATOM 2226 C C . THR A 1 280 ? 49.644 13.687 -55.738 1.00 45.12 280 THR A C 1
ATOM 2228 O O . THR A 1 280 ? 48.740 13.564 -56.557 1.00 45.12 280 THR A O 1
ATOM 2231 N N . VAL A 1 281 ? 49.675 12.953 -54.619 1.00 42.97 281 VAL A N 1
ATOM 2232 C CA . VAL A 1 281 ? 48.488 12.243 -54.108 1.00 42.97 281 VAL A CA 1
ATOM 2233 C C . VAL A 1 281 ? 47.542 13.286 -53.505 1.00 42.97 281 VAL A C 1
ATOM 2235 O O . VAL A 1 281 ? 47.242 13.298 -52.312 1.00 42.97 281 VAL A O 1
ATOM 2238 N N . GLU A 1 282 ? 47.098 14.227 -54.331 1.00 43.84 282 GLU A N 1
ATOM 2239 C CA . GLU A 1 282 ? 45.823 14.877 -54.095 1.00 43.84 282 GLU A CA 1
ATOM 2240 C C . GLU A 1 282 ? 44.799 13.927 -54.691 1.00 43.84 282 GLU A C 1
ATOM 2242 O O . GLU A 1 282 ? 44.627 13.840 -55.900 1.00 43.84 282 GLU A O 1
ATOM 2247 N N . THR A 1 283 ? 44.233 13.104 -53.814 1.00 40.59 283 THR A N 1
ATOM 2248 C CA . THR A 1 283 ? 43.259 12.058 -54.111 1.00 40.59 283 THR A CA 1
ATOM 2249 C C . THR A 1 283 ? 42.143 12.561 -55.023 1.00 40.59 283 THR A C 1
ATOM 2251 O O . THR A 1 283 ? 41.102 13.016 -54.554 1.00 40.59 283 THR A O 1
ATOM 2254 N N . ILE A 1 284 ? 42.332 12.382 -56.325 1.00 40.62 284 ILE A N 1
ATOM 2255 C CA . ILE A 1 284 ? 41.258 12.056 -57.252 1.00 40.62 284 ILE A CA 1
ATOM 2256 C C . ILE A 1 284 ? 41.626 10.702 -57.864 1.00 40.62 284 ILE A C 1
ATOM 2258 O O . ILE A 1 284 ? 42.060 10.599 -59.004 1.00 40.62 284 ILE A O 1
ATOM 2262 N N . GLY A 1 285 ? 41.498 9.654 -57.048 1.00 59.53 285 GLY A N 1
ATOM 2263 C CA . GLY A 1 285 ? 41.483 8.271 -57.520 1.00 59.53 285 GLY A CA 1
ATOM 2264 C C . GLY A 1 285 ? 42.837 7.687 -57.932 1.00 59.53 285 GLY A C 1
ATOM 2265 O O . GLY A 1 285 ? 43.712 7.490 -57.093 1.00 59.53 285 GLY A O 1
ATOM 2266 N N . ASP A 1 286 ? 42.929 7.312 -59.203 1.00 63.72 286 ASP A N 1
ATOM 2267 C CA . ASP A 1 286 ? 43.871 6.370 -59.818 1.00 63.72 286 ASP A CA 1
ATOM 2268 C C . ASP A 1 286 ? 44.940 7.035 -60.707 1.00 63.72 286 ASP A C 1
ATOM 2270 O O . ASP A 1 286 ? 45.730 6.345 -61.352 1.00 63.72 286 ASP A O 1
ATOM 2274 N N . ALA A 1 287 ? 44.983 8.369 -60.746 1.00 68.69 287 ALA A N 1
ATOM 2275 C CA . ALA A 1 287 ? 45.890 9.123 -61.605 1.00 68.69 287 ALA A CA 1
ATOM 2276 C C . ALA A 1 287 ? 47.305 9.265 -61.017 1.00 68.69 287 ALA A C 1
ATOM 2278 O O . ALA A 1 287 ? 47.494 9.501 -59.822 1.00 68.69 287 ALA A O 1
ATOM 2279 N N . PHE A 1 288 ? 48.306 9.194 -61.897 1.00 73.56 288 PHE A N 1
ATOM 2280 C CA . PHE A 1 288 ? 49.717 9.377 -61.568 1.00 73.56 288 PHE A CA 1
ATOM 2281 C C . PHE A 1 288 ? 50.304 10.549 -62.365 1.00 73.56 288 PHE A C 1
ATOM 2283 O O . PHE A 1 288 ? 50.200 10.582 -63.590 1.00 73.56 288 PHE A O 1
ATOM 2290 N N . MET A 1 289 ? 50.915 11.515 -61.672 1.00 77.50 289 MET A N 1
ATOM 2291 C CA . MET A 1 289 ? 51.522 12.704 -62.278 1.00 7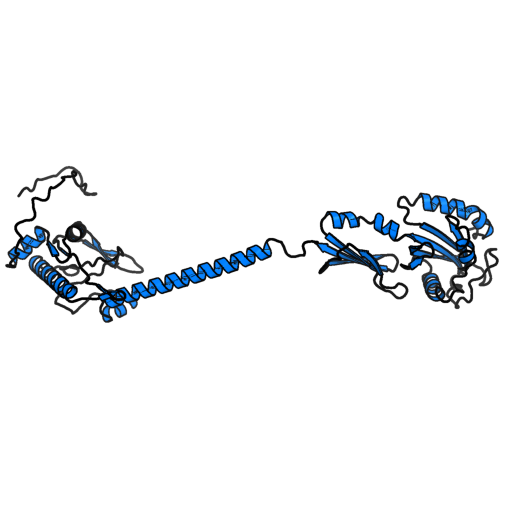7.50 289 MET A CA 1
ATOM 2292 C C . MET A 1 289 ? 53.046 12.654 -62.139 1.00 77.50 289 MET A C 1
ATOM 2294 O O . MET A 1 289 ? 53.571 12.303 -61.088 1.00 77.50 289 MET A O 1
ATOM 2298 N N . CYS A 1 290 ? 53.761 13.017 -63.203 1.00 79.38 290 CYS A N 1
ATOM 2299 C CA . CYS A 1 290 ? 55.219 13.135 -63.221 1.00 79.38 290 CYS A CA 1
ATOM 2300 C C . CYS A 1 290 ? 55.641 14.448 -63.871 1.00 79.38 290 CYS A C 1
ATOM 2302 O O . CYS A 1 290 ? 54.953 14.957 -64.757 1.00 79.38 290 CYS A O 1
ATOM 2304 N N . VAL A 1 291 ? 56.787 14.977 -63.445 1.00 81.19 291 VAL A N 1
ATOM 2305 C CA . VAL A 1 291 ? 57.341 16.234 -63.947 1.00 81.19 291 VAL A CA 1
ATOM 2306 C C . VAL A 1 291 ? 58.848 16.090 -64.172 1.00 81.19 291 VAL A C 1
ATOM 2308 O O . VAL A 1 291 ? 59.543 15.450 -63.390 1.00 81.19 291 VAL A O 1
ATOM 2311 N N . ALA A 1 292 ? 59.356 16.712 -65.233 1.00 81.44 292 ALA A N 1
ATOM 2312 C CA . ALA A 1 292 ? 60.787 16.923 -65.451 1.00 81.44 292 ALA A CA 1
ATOM 2313 C C . ALA A 1 292 ? 61.084 18.430 -65.487 1.00 81.44 292 ALA A C 1
ATOM 2315 O O . ALA A 1 292 ? 60.203 19.229 -65.813 1.00 81.44 292 ALA A O 1
ATOM 2316 N N . GLY A 1 293 ? 62.306 18.824 -65.120 1.00 74.94 293 GLY A N 1
ATOM 2317 C CA . GLY A 1 293 ? 62.704 20.233 -65.005 1.00 74.94 293 GLY A CA 1
ATOM 2318 C C . GLY A 1 293 ? 62.234 20.956 -63.733 1.00 74.94 293 GLY A C 1
ATOM 2319 O O . GLY A 1 293 ? 62.234 22.187 -63.702 1.00 74.94 293 GLY A O 1
ATOM 2320 N N . CYS A 1 294 ? 61.825 20.218 -62.695 1.00 70.69 294 CYS A N 1
ATOM 2321 C CA . CYS A 1 294 ? 61.521 20.718 -61.346 1.00 70.69 294 CYS A CA 1
ATOM 2322 C C . CYS A 1 294 ? 62.079 19.740 -60.294 1.00 70.69 294 CYS A C 1
ATOM 2324 O O . CYS A 1 294 ? 62.008 18.540 -60.540 1.00 70.69 294 CYS A O 1
ATOM 2326 N N . PRO A 1 295 ? 62.579 20.200 -59.126 1.00 60.69 295 PRO A N 1
ATOM 2327 C CA . PRO A 1 295 ? 62.701 21.598 -58.695 1.00 60.69 295 PRO A CA 1
ATOM 2328 C C . PRO A 1 295 ? 63.855 22.342 -59.379 1.00 60.69 295 PRO A C 1
ATOM 2330 O O . PRO A 1 295 ? 63.842 23.568 -59.450 1.00 60.69 295 PRO A O 1
ATOM 2333 N N . THR A 1 296 ? 64.837 21.609 -59.903 1.00 71.81 296 THR A N 1
ATOM 2334 C CA . THR A 1 296 ? 65.966 22.173 -60.640 1.00 71.81 296 THR A CA 1
ATOM 2335 C C . THR A 1 296 ? 65.574 22.344 -62.097 1.00 71.81 296 THR A C 1
ATOM 2337 O O . THR A 1 296 ? 65.144 21.390 -62.746 1.00 71.81 296 THR A O 1
ATOM 2340 N N . ARG A 1 297 ? 65.729 23.568 -62.610 1.00 74.38 297 ARG A N 1
ATOM 2341 C CA . ARG A 1 297 ? 65.453 23.866 -64.013 1.00 74.38 297 ARG A CA 1
ATOM 2342 C C . ARG A 1 297 ? 66.388 23.066 -64.908 1.00 74.38 297 ARG A C 1
ATOM 2344 O O . ARG A 1 297 ? 67.596 23.030 -64.691 1.00 74.38 297 ARG A O 1
ATOM 2351 N N . GLU A 1 298 ? 65.809 22.506 -65.950 1.00 77.44 298 GLU A N 1
ATOM 2352 C CA . GLU A 1 298 ? 66.501 21.697 -66.934 1.00 77.44 298 GLU A CA 1
ATOM 2353 C C . GLU A 1 298 ? 66.225 22.217 -68.348 1.00 77.44 298 GLU A C 1
ATOM 2355 O O . GLU A 1 298 ? 65.281 22.982 -68.569 1.00 77.44 298 GLU A O 1
ATOM 2360 N N . ASP A 1 299 ? 67.053 21.799 -69.304 1.00 82.81 299 ASP A N 1
ATOM 2361 C CA . ASP A 1 299 ? 66.809 21.984 -70.727 1.00 82.81 299 ASP A CA 1
ATOM 2362 C C . ASP A 1 299 ? 65.462 21.347 -71.157 1.00 82.81 299 ASP A C 1
ATOM 2364 O O . ASP A 1 299 ? 65.240 20.154 -70.921 1.00 82.81 299 ASP A O 1
ATOM 2368 N N . PRO A 1 300 ? 64.552 22.109 -71.801 1.00 83.12 300 PRO A N 1
ATOM 2369 C CA . PRO A 1 300 ? 63.231 21.615 -72.189 1.00 83.12 300 PRO A CA 1
ATOM 2370 C C . PRO A 1 300 ? 63.243 20.428 -73.159 1.00 83.12 300 PRO A C 1
ATOM 2372 O O . PRO A 1 300 ? 62.330 19.603 -73.112 1.00 83.12 300 PRO A O 1
ATOM 2375 N N . ILE A 1 301 ? 64.244 20.337 -74.043 1.00 81.06 301 ILE A N 1
ATOM 2376 C CA . ILE A 1 301 ? 64.356 19.242 -75.018 1.00 81.06 301 ILE A CA 1
ATOM 2377 C C . ILE A 1 301 ? 64.705 17.947 -74.278 1.00 81.06 301 ILE A C 1
ATOM 2379 O O . ILE A 1 301 ? 64.015 16.937 -74.428 1.00 81.06 301 ILE A O 1
ATOM 2383 N N . SER A 1 302 ? 65.716 18.006 -73.414 1.00 79.19 302 SER A N 1
ATOM 2384 C CA . SER A 1 302 ? 66.158 16.889 -72.574 1.00 79.19 302 SER A CA 1
ATOM 2385 C C . SER A 1 302 ? 65.045 16.393 -71.641 1.00 79.19 302 SER A C 1
ATOM 2387 O O . SER A 1 302 ? 64.773 15.190 -71.578 1.00 79.19 302 SER A O 1
ATOM 2389 N N . ALA A 1 303 ? 64.323 17.320 -71.004 1.00 80.81 303 ALA A N 1
ATOM 2390 C CA . ALA A 1 303 ? 63.182 17.014 -70.147 1.00 80.81 303 ALA A CA 1
ATOM 2391 C C . ALA A 1 303 ? 62.051 16.309 -70.920 1.00 80.81 303 ALA A C 1
ATOM 2393 O O . ALA A 1 303 ? 61.502 15.308 -70.454 1.00 80.81 303 ALA A O 1
ATOM 2394 N N . ALA A 1 304 ? 61.715 16.795 -72.122 1.00 80.69 304 ALA A N 1
ATOM 2395 C CA . ALA A 1 304 ? 60.677 16.198 -72.962 1.00 80.69 304 ALA A CA 1
ATOM 2396 C C . ALA A 1 304 ? 61.042 14.775 -73.414 1.00 80.69 304 ALA A C 1
ATOM 2398 O O . ALA A 1 304 ? 60.195 13.882 -73.350 1.00 80.69 304 ALA A O 1
ATOM 2399 N N . VAL A 1 305 ? 62.296 14.545 -73.822 1.00 79.06 305 VAL A N 1
ATOM 2400 C CA . VAL A 1 305 ? 62.789 13.217 -74.227 1.00 79.06 305 VAL A CA 1
ATOM 2401 C C . VAL A 1 305 ? 62.708 12.227 -73.071 1.00 79.06 305 VAL A C 1
ATOM 2403 O O . VAL A 1 305 ? 62.195 11.123 -73.255 1.00 79.06 305 VAL A O 1
ATOM 2406 N N . ARG A 1 306 ? 63.146 12.616 -71.868 1.00 75.88 306 ARG A N 1
ATOM 2407 C CA . ARG A 1 306 ? 63.089 11.722 -70.702 1.00 75.88 306 ARG A CA 1
ATOM 2408 C C . ARG A 1 306 ? 61.664 11.395 -70.282 1.00 75.88 306 ARG A C 1
ATOM 2410 O O . ARG A 1 306 ? 61.364 10.230 -70.040 1.00 75.88 306 ARG A O 1
ATOM 2417 N N . MET A 1 307 ? 60.768 12.381 -70.265 1.00 81.62 307 MET A N 1
ATOM 2418 C CA . MET A 1 307 ? 59.356 12.137 -69.955 1.00 81.62 307 MET A CA 1
ATOM 2419 C C . MET A 1 307 ? 58.676 11.241 -70.995 1.00 81.62 307 MET A C 1
ATOM 2421 O O . MET A 1 307 ? 57.871 10.383 -70.635 1.00 81.62 307 MET A O 1
ATOM 2425 N N . ALA A 1 308 ? 59.020 11.392 -72.276 1.00 79.50 308 ALA A N 1
ATOM 2426 C CA . ALA A 1 308 ? 58.531 10.508 -73.327 1.00 79.50 308 ALA A CA 1
ATOM 2427 C C . ALA A 1 308 ? 59.085 9.078 -73.191 1.00 79.50 308 ALA A C 1
ATOM 2429 O O . ALA A 1 308 ? 58.328 8.125 -73.367 1.00 79.50 308 ALA A O 1
ATOM 2430 N N . GLY A 1 309 ? 60.365 8.920 -72.839 1.00 74.38 309 GLY A N 1
ATOM 2431 C CA . GLY A 1 309 ? 60.973 7.616 -72.552 1.00 74.38 309 GLY A CA 1
ATOM 2432 C C . GLY A 1 309 ? 60.306 6.924 -71.363 1.00 74.38 309 GLY A C 1
ATOM 2433 O O . GLY A 1 309 ? 59.842 5.795 -71.482 1.00 74.38 309 GLY A O 1
ATOM 2434 N N . MET A 1 310 ? 60.122 7.653 -70.260 1.00 76.06 310 MET A N 1
ATOM 2435 C CA . MET A 1 310 ? 59.415 7.159 -69.078 1.00 76.06 310 MET A CA 1
ATOM 2436 C C . MET A 1 310 ? 57.987 6.700 -69.412 1.00 76.06 310 MET A C 1
ATOM 2438 O O . MET A 1 310 ? 57.547 5.646 -68.956 1.00 76.06 310 MET A O 1
ATOM 2442 N N . ALA A 1 311 ? 57.260 7.462 -70.234 1.00 79.88 311 ALA A N 1
ATOM 2443 C CA . ALA A 1 311 ? 55.921 7.085 -70.676 1.00 79.88 311 ALA A CA 1
ATOM 2444 C C . ALA A 1 311 ? 55.920 5.782 -71.499 1.00 79.88 311 ALA A C 1
ATOM 2446 O O . ALA A 1 311 ? 55.029 4.950 -71.324 1.00 79.88 311 ALA A O 1
ATOM 2447 N N . GLN A 1 312 ? 56.916 5.575 -72.368 1.00 76.69 312 GLN A N 1
ATOM 2448 C CA . GLN A 1 312 ? 57.069 4.324 -73.120 1.00 76.69 312 GLN A CA 1
ATOM 2449 C C . GLN A 1 312 ? 57.365 3.142 -72.192 1.00 76.69 312 GLN A C 1
ATOM 2451 O O . GLN A 1 312 ? 56.722 2.096 -72.310 1.00 76.69 312 GLN A O 1
ATOM 2456 N N . ASP A 1 313 ? 58.264 3.329 -71.226 1.00 75.56 313 ASP A N 1
ATOM 2457 C CA . ASP A 1 313 ? 58.608 2.303 -70.241 1.00 75.56 313 ASP A CA 1
ATOM 2458 C C . ASP A 1 313 ? 57.403 1.918 -69.375 1.00 75.56 313 ASP A C 1
ATOM 2460 O O . ASP A 1 313 ? 57.184 0.736 -69.108 1.00 75.56 313 ASP A O 1
ATOM 2464 N N . MET A 1 314 ? 56.565 2.885 -68.985 1.00 75.19 314 MET A N 1
ATOM 2465 C CA . MET A 1 314 ? 55.320 2.623 -68.252 1.00 75.19 314 MET A CA 1
ATOM 2466 C C . MET A 1 314 ? 54.338 1.776 -69.053 1.00 75.19 314 MET A C 1
ATOM 2468 O O . MET A 1 314 ? 53.774 0.826 -68.511 1.00 75.19 314 MET A O 1
ATOM 2472 N N . ILE A 1 315 ? 54.145 2.084 -70.339 1.00 78.00 315 ILE A N 1
ATOM 2473 C CA . ILE A 1 315 ? 53.285 1.283 -71.218 1.00 78.00 315 ILE A CA 1
ATOM 2474 C C . ILE A 1 315 ? 53.833 -0.143 -71.332 1.00 78.00 315 ILE A C 1
ATOM 2476 O O . ILE A 1 315 ? 53.079 -1.099 -71.156 1.00 78.00 315 ILE A O 1
ATOM 2480 N N . ALA A 1 316 ? 55.143 -0.297 -71.545 1.00 74.62 316 ALA A N 1
ATOM 2481 C CA . ALA A 1 316 ? 55.790 -1.604 -71.641 1.00 74.62 316 ALA A CA 1
ATOM 2482 C C . ALA A 1 316 ? 55.732 -2.402 -70.325 1.00 74.62 316 ALA A C 1
ATOM 2484 O O . ALA A 1 316 ? 55.649 -3.633 -70.343 1.00 74.62 316 ALA A O 1
ATOM 2485 N N . MET A 1 317 ? 55.780 -1.719 -69.180 1.00 74.94 317 MET A N 1
ATOM 2486 C CA . MET A 1 317 ? 55.666 -2.333 -67.860 1.00 74.94 317 MET A CA 1
ATOM 2487 C C . MET A 1 317 ? 54.239 -2.808 -67.585 1.00 74.94 317 MET A C 1
ATOM 2489 O O . MET A 1 317 ? 54.050 -3.948 -67.163 1.00 74.94 317 MET A O 1
ATOM 2493 N N . VAL A 1 318 ? 53.241 -1.961 -67.854 1.00 77.00 318 VAL A N 1
ATOM 2494 C CA . VAL A 1 318 ? 51.825 -2.294 -67.646 1.00 77.00 318 VAL A CA 1
ATOM 2495 C C . VAL A 1 318 ? 51.364 -3.397 -68.593 1.00 77.00 318 VAL A C 1
ATOM 2497 O O . VAL A 1 318 ? 50.615 -4.271 -68.170 1.00 77.00 318 VAL A O 1
ATOM 2500 N N . ASP A 1 319 ? 51.859 -3.431 -69.831 1.00 75.44 319 ASP A N 1
ATOM 2501 C CA . ASP A 1 319 ? 51.534 -4.506 -70.777 1.00 75.44 319 ASP A CA 1
ATOM 2502 C C . ASP A 1 319 ? 51.977 -5.894 -70.273 1.00 75.44 319 ASP A C 1
ATOM 2504 O O . ASP A 1 319 ? 51.296 -6.899 -70.480 1.00 75.44 319 ASP A O 1
ATOM 2508 N N . LYS A 1 320 ? 53.086 -5.948 -69.523 1.00 73.44 320 LYS A N 1
ATOM 2509 C CA . LYS A 1 320 ? 53.593 -7.175 -68.883 1.00 73.44 320 LYS A CA 1
ATOM 2510 C C . LYS A 1 320 ? 52.935 -7.472 -67.534 1.00 73.44 320 LYS A C 1
ATOM 2512 O O . LYS A 1 320 ? 53.148 -8.550 -66.979 1.00 73.44 320 LYS A O 1
ATOM 2517 N N . PHE A 1 321 ? 52.168 -6.535 -66.983 1.00 73.00 321 PHE A N 1
ATOM 2518 C CA . PHE A 1 321 ? 51.591 -6.641 -65.651 1.00 73.00 321 PHE A CA 1
ATOM 2519 C C . PHE A 1 321 ? 50.166 -7.210 -65.704 1.00 73.00 321 PHE A C 1
ATOM 2521 O O . PHE A 1 321 ? 49.202 -6.539 -66.073 1.00 73.00 321 PHE A O 1
ATOM 2528 N N . THR A 1 322 ? 50.016 -8.463 -65.280 1.00 68.88 322 THR A N 1
ATOM 2529 C CA . THR A 1 322 ? 48.716 -9.123 -65.091 1.00 68.88 322 THR A CA 1
ATOM 2530 C C . THR A 1 322 ? 48.415 -9.269 -63.605 1.00 68.88 322 THR A C 1
ATOM 2532 O O . THR A 1 322 ? 49.224 -9.831 -62.867 1.00 68.88 322 THR A O 1
ATOM 2535 N N . THR A 1 323 ? 47.249 -8.799 -63.159 1.00 63.91 323 THR A N 1
ATOM 2536 C CA . THR A 1 323 ? 46.790 -8.958 -61.769 1.00 63.91 323 THR A CA 1
ATOM 2537 C C . THR A 1 323 ? 45.603 -9.907 -61.713 1.00 63.91 323 THR A C 1
ATOM 2539 O O . THR A 1 323 ? 44.720 -9.852 -62.563 1.00 63.91 323 THR A O 1
ATOM 2542 N N . ARG A 1 324 ? 45.553 -10.759 -60.686 1.00 57.31 324 ARG A N 1
ATOM 2543 C CA . ARG A 1 324 ? 44.397 -11.617 -60.405 1.00 57.31 324 ARG A CA 1
ATOM 2544 C C . ARG A 1 324 ? 43.400 -10.887 -59.525 1.00 57.31 324 ARG A C 1
ATOM 2546 O O . ARG A 1 324 ? 43.747 -10.473 -58.421 1.00 57.31 324 ARG A O 1
ATOM 2553 N N . VAL A 1 325 ? 42.161 -10.772 -59.991 1.00 54.75 325 VAL A N 1
ATOM 2554 C CA . VAL A 1 325 ? 41.034 -10.312 -59.174 1.00 54.75 325 VAL A CA 1
ATOM 2555 C C . VAL A 1 325 ? 40.036 -11.464 -59.108 1.00 54.75 325 VAL A C 1
ATOM 2557 O O . VAL A 1 325 ? 39.326 -11.746 -60.066 1.00 54.75 325 VAL A O 1
ATOM 2560 N N . GLY A 1 326 ? 40.024 -12.185 -57.984 1.00 63.00 326 GLY A N 1
ATOM 2561 C CA . GLY A 1 326 ? 39.250 -13.424 -57.859 1.00 63.00 326 GLY A CA 1
ATOM 2562 C C . GLY A 1 326 ? 39.876 -14.575 -58.655 1.00 63.00 326 GLY A C 1
ATOM 2563 O O . GLY A 1 326 ? 41.044 -14.901 -58.448 1.00 63.00 326 GLY A O 1
ATOM 2564 N N . THR A 1 327 ? 39.096 -15.199 -59.540 1.00 53.41 327 THR A N 1
ATOM 2565 C CA . THR A 1 327 ? 39.518 -16.325 -60.398 1.00 53.41 327 THR A CA 1
ATOM 2566 C C . THR A 1 327 ? 39.918 -15.910 -61.817 1.00 53.41 327 THR A C 1
ATOM 2568 O O . THR A 1 327 ? 40.276 -16.777 -62.609 1.00 53.41 327 THR A O 1
ATOM 2571 N N . GLU A 1 328 ? 39.874 -14.615 -62.146 1.00 59.47 328 GLU A N 1
ATOM 2572 C CA . GLU A 1 328 ? 40.174 -14.102 -63.487 1.00 59.47 328 GLU A CA 1
ATOM 2573 C C . GLU A 1 328 ? 41.468 -13.273 -63.509 1.00 59.47 328 GLU A C 1
ATOM 2575 O O . GLU A 1 328 ? 41.740 -12.467 -62.610 1.00 59.47 328 GLU A O 1
ATOM 2580 N N . ASP A 1 329 ? 42.271 -13.472 -64.557 1.00 67.88 329 ASP A N 1
ATOM 2581 C CA . ASP A 1 329 ? 43.438 -12.641 -64.848 1.00 67.88 329 ASP A CA 1
ATOM 2582 C C . ASP A 1 329 ? 42.961 -11.342 -65.529 1.00 67.88 329 ASP A C 1
ATOM 2584 O O . ASP A 1 329 ? 42.469 -11.357 -66.660 1.00 67.88 329 ASP A O 1
ATOM 2588 N N . MET A 1 330 ? 43.116 -10.199 -64.856 1.00 71.12 330 MET A N 1
ATOM 2589 C CA . MET A 1 330 ? 42.768 -8.879 -65.383 1.00 71.12 330 MET A CA 1
ATOM 2590 C C . MET A 1 330 ? 44.024 -8.142 -65.863 1.00 71.12 330 MET A C 1
ATOM 2592 O O . MET A 1 330 ? 45.018 -8.013 -65.140 1.00 71.12 330 MET A O 1
ATOM 2596 N N . ARG A 1 331 ? 43.968 -7.616 -67.093 1.00 71.44 331 ARG A N 1
ATOM 2597 C CA . ARG A 1 331 ? 44.996 -6.718 -67.639 1.00 71.44 331 ARG A CA 1
ATOM 2598 C C . ARG A 1 331 ? 44.646 -5.276 -67.306 1.00 71.44 331 ARG A C 1
ATOM 2600 O O . ARG A 1 331 ? 43.587 -4.788 -67.704 1.00 71.44 331 ARG A O 1
ATOM 2607 N N . VAL A 1 332 ? 45.538 -4.598 -66.594 1.00 77.19 332 VAL A N 1
ATOM 2608 C CA . VAL A 1 332 ? 45.410 -3.163 -66.327 1.00 77.19 332 VAL A CA 1
ATOM 2609 C C . VAL A 1 332 ? 45.721 -2.411 -67.621 1.00 77.19 332 VAL A C 1
ATOM 2611 O O . VAL A 1 332 ? 46.673 -2.745 -68.319 1.00 77.19 332 VAL A O 1
ATOM 2614 N N . LYS A 1 333 ? 44.907 -1.413 -67.969 1.00 80.44 333 LYS A N 1
ATOM 2615 C CA . LYS A 1 333 ? 45.161 -0.515 -69.102 1.00 80.44 333 LYS A CA 1
ATOM 2616 C C . LYS A 1 333 ? 45.330 0.893 -68.562 1.00 80.44 333 LYS A C 1
ATOM 2618 O O . LYS A 1 333 ? 44.482 1.348 -67.800 1.00 80.44 333 LYS A O 1
ATOM 2623 N N . ILE A 1 334 ? 46.386 1.577 -68.984 1.00 80.88 334 ILE A N 1
ATOM 2624 C CA . ILE A 1 334 ? 46.651 2.967 -68.597 1.00 80.88 334 ILE A CA 1
ATOM 2625 C C . ILE A 1 334 ? 46.489 3.904 -69.792 1.00 80.88 334 ILE A C 1
ATOM 2627 O O . ILE A 1 334 ? 46.576 3.479 -70.944 1.00 80.88 334 ILE A O 1
ATOM 2631 N N . ARG A 1 335 ? 46.250 5.183 -69.517 1.00 85.75 335 ARG A N 1
ATOM 2632 C CA . ARG A 1 335 ? 46.295 6.279 -70.489 1.00 85.75 335 ARG A CA 1
ATOM 2633 C C . ARG A 1 335 ? 47.395 7.236 -70.059 1.00 85.75 335 ARG A C 1
ATOM 2635 O O . ARG A 1 335 ? 47.556 7.471 -68.865 1.00 85.75 335 ARG A O 1
ATOM 2642 N N . ILE A 1 336 ? 48.144 7.780 -71.013 1.00 83.88 336 ILE A N 1
ATOM 2643 C CA . ILE A 1 336 ? 49.206 8.749 -70.721 1.00 83.88 336 ILE A CA 1
ATOM 2644 C C . ILE A 1 336 ? 49.015 9.995 -71.583 1.00 83.88 336 ILE A C 1
ATOM 2646 O O . ILE A 1 336 ? 48.749 9.889 -72.781 1.00 83.88 336 ILE A O 1
ATOM 2650 N N . GLY A 1 337 ? 49.171 11.169 -70.968 1.00 86.31 337 GLY A N 1
ATOM 2651 C CA . GLY A 1 337 ? 49.178 12.472 -71.629 1.00 86.31 337 GLY A CA 1
ATOM 2652 C C . GLY A 1 337 ? 50.439 13.267 -71.296 1.00 86.31 337 GLY A C 1
ATOM 2653 O O . GLY A 1 337 ? 50.803 13.353 -70.126 1.00 86.31 337 GLY A O 1
ATOM 2654 N N . LEU A 1 338 ? 51.092 13.871 -72.296 1.00 85.88 338 LEU A N 1
ATOM 2655 C CA . LEU A 1 338 ? 52.252 14.748 -72.098 1.00 85.88 338 LEU A CA 1
ATOM 2656 C C . LEU A 1 338 ? 52.027 16.147 -72.671 1.00 85.88 338 LEU A C 1
ATOM 2658 O O . LEU A 1 338 ? 51.561 16.330 -73.801 1.00 85.88 338 LEU A O 1
ATOM 2662 N N . HIS A 1 339 ? 52.439 17.141 -71.892 1.00 89.88 339 HIS A N 1
ATOM 2663 C CA . HIS A 1 339 ? 52.489 18.534 -72.303 1.00 89.88 339 HIS A CA 1
ATOM 2664 C C . HIS A 1 339 ? 53.728 19.220 -71.717 1.00 89.88 339 HIS A C 1
ATOM 2666 O O . HIS A 1 339 ? 54.180 18.874 -70.627 1.00 89.88 339 HIS A O 1
ATOM 2672 N N . SER A 1 340 ? 54.273 20.189 -72.451 1.00 87.00 340 SER A N 1
ATOM 2673 C CA . SER A 1 340 ? 55.477 20.936 -72.091 1.00 87.00 340 SER A CA 1
ATOM 2674 C C . SER A 1 340 ? 55.147 22.424 -72.072 1.00 87.00 340 SER A C 1
ATOM 2676 O O . SER A 1 340 ? 54.632 22.950 -73.056 1.00 87.00 340 SER A O 1
ATOM 2678 N N . GLY A 1 341 ? 55.452 23.091 -70.962 1.00 87.31 341 GLY A N 1
ATOM 2679 C CA . GLY A 1 341 ? 55.148 24.503 -70.754 1.00 87.31 341 GLY A CA 1
ATOM 2680 C C . GLY A 1 341 ? 55.643 25.001 -69.392 1.00 87.31 341 GLY A C 1
ATOM 2681 O O . GLY A 1 341 ? 56.152 24.210 -68.594 1.00 87.31 341 GLY A O 1
ATOM 2682 N N . PRO A 1 342 ? 55.526 26.309 -69.112 1.00 86.00 342 PRO A N 1
ATOM 2683 C CA . PRO A 1 342 ? 55.927 26.881 -67.831 1.00 86.00 342 PRO A CA 1
ATOM 2684 C C . PRO A 1 342 ? 55.014 26.402 -66.695 1.00 86.00 342 PRO A C 1
ATOM 2686 O O . PRO A 1 342 ? 53.799 26.281 -66.861 1.00 86.00 342 PRO A O 1
ATOM 2689 N N . VAL A 1 343 ? 55.586 26.157 -65.519 1.00 83.12 343 VAL A N 1
ATOM 2690 C CA . VAL A 1 343 ? 54.848 25.744 -64.319 1.00 83.12 343 VAL A CA 1
ATOM 2691 C C . VAL A 1 343 ? 55.356 26.524 -63.113 1.00 83.12 343 VAL A C 1
ATOM 2693 O O . VAL A 1 343 ? 56.535 26.867 -63.034 1.00 83.12 343 VAL A O 1
ATOM 2696 N N . VAL A 1 344 ? 54.461 26.819 -62.178 1.00 80.50 344 VAL A N 1
ATOM 2697 C CA . VAL A 1 344 ? 54.801 27.407 -60.883 1.00 80.50 344 VAL A CA 1
ATOM 2698 C C . VAL A 1 344 ? 54.760 26.296 -59.847 1.00 80.50 344 VAL A C 1
ATOM 2700 O O . VAL A 1 344 ? 53.748 25.616 -59.712 1.00 80.50 344 VAL A O 1
ATOM 2703 N N . ALA A 1 345 ? 55.845 26.112 -59.104 1.00 76.25 345 ALA A N 1
ATOM 2704 C CA . ALA A 1 345 ? 55.912 25.132 -58.031 1.00 76.25 345 ALA A CA 1
ATOM 2705 C C . ALA A 1 345 ? 55.975 25.826 -56.667 1.00 76.25 345 ALA A C 1
ATOM 2707 O O . ALA A 1 345 ? 56.638 26.853 -56.520 1.00 76.25 345 ALA A O 1
ATOM 2708 N N . GLY A 1 346 ? 55.306 25.268 -55.662 1.00 67.56 346 GLY A N 1
ATOM 2709 C CA . GLY A 1 346 ? 55.316 25.811 -54.305 1.00 67.56 346 GLY A CA 1
ATOM 2710 C C . GLY A 1 346 ? 55.012 24.757 -53.250 1.00 67.56 346 GLY A C 1
ATOM 2711 O O . GLY A 1 346 ? 54.427 23.721 -53.550 1.00 67.56 346 GLY A O 1
ATOM 2712 N N . VAL A 1 347 ? 55.404 25.021 -52.002 1.00 70.62 347 VAL A N 1
ATOM 2713 C CA . VAL A 1 347 ? 55.098 24.149 -50.859 1.00 70.62 347 VAL A CA 1
ATOM 2714 C C . VAL A 1 347 ? 53.881 24.690 -50.111 1.00 70.62 347 VAL A C 1
ATOM 2716 O O . VAL A 1 347 ? 53.887 25.833 -49.658 1.00 70.62 347 VAL A O 1
ATOM 2719 N N . ILE A 1 348 ? 52.841 23.869 -49.967 1.00 63.66 348 ILE A N 1
ATOM 2720 C CA . ILE A 1 348 ? 51.592 24.209 -49.276 1.00 63.66 348 ILE A CA 1
ATOM 2721 C C . ILE A 1 348 ? 51.484 23.431 -47.965 1.00 63.66 348 ILE A C 1
ATOM 2723 O O . ILE A 1 348 ? 51.664 22.218 -47.942 1.00 63.66 348 ILE A O 1
ATOM 2727 N N . GLY A 1 349 ? 51.109 24.126 -46.887 1.00 55.31 349 GLY A N 1
ATOM 2728 C CA . GLY A 1 349 ? 50.809 23.538 -45.578 1.00 55.31 349 GLY A CA 1
ATOM 2729 C C . GLY A 1 349 ? 51.982 23.596 -44.594 1.00 55.31 349 GLY A C 1
ATOM 2730 O O . GLY A 1 349 ? 53.087 23.170 -44.900 1.00 55.31 349 GLY A O 1
ATOM 2731 N N . GLN A 1 350 ? 51.737 24.106 -43.380 1.00 45.03 350 GLN A N 1
ATOM 2732 C CA . GLN A 1 350 ? 52.770 24.216 -42.333 1.00 45.03 350 GLN A CA 1
ATOM 2733 C C . GLN A 1 350 ? 52.981 22.916 -41.537 1.00 45.03 350 GLN A C 1
ATOM 2735 O O . GLN A 1 350 ? 54.094 22.634 -41.113 1.00 45.03 350 GLN A O 1
ATOM 2740 N N . ARG A 1 351 ? 51.921 22.122 -41.315 1.00 41.91 351 ARG A N 1
ATOM 2741 C CA . ARG A 1 351 ? 51.990 20.842 -40.572 1.00 41.91 351 ARG A CA 1
ATOM 2742 C C . ARG A 1 351 ? 52.275 19.628 -41.455 1.00 41.91 351 ARG A C 1
ATOM 2744 O O . ARG A 1 351 ? 52.830 18.652 -40.972 1.00 41.91 351 ARG A O 1
ATOM 2751 N N . MET A 1 352 ? 51.863 19.678 -42.718 1.00 46.03 352 MET A N 1
ATOM 2752 C CA . MET A 1 352 ? 52.132 18.651 -43.726 1.00 46.03 352 MET A CA 1
ATOM 2753 C C . MET A 1 352 ? 52.487 19.361 -45.036 1.00 46.03 352 MET A C 1
ATOM 2755 O O . MET A 1 352 ? 51.582 19.614 -45.834 1.00 46.03 352 MET A O 1
ATOM 2759 N N . PRO A 1 353 ? 53.757 19.759 -45.222 1.00 46.59 353 PRO A N 1
ATOM 2760 C CA . PRO A 1 353 ? 54.185 20.455 -46.426 1.00 46.59 353 PRO A CA 1
ATOM 2761 C C . PRO A 1 353 ? 54.038 19.544 -47.648 1.00 46.59 353 PRO A C 1
ATOM 2763 O O . PRO A 1 353 ? 54.613 18.458 -47.701 1.00 46.59 353 PRO A O 1
ATOM 2766 N N . ARG A 1 354 ? 53.263 19.990 -48.638 1.00 58.66 354 ARG A N 1
ATOM 2767 C CA . ARG A 1 354 ? 53.086 19.334 -49.938 1.00 58.66 354 ARG A CA 1
ATOM 2768 C C . ARG A 1 354 ? 53.691 20.200 -51.025 1.00 58.66 354 ARG A C 1
ATOM 2770 O O . ARG A 1 354 ? 53.336 21.369 -51.134 1.00 58.66 354 ARG A O 1
ATOM 2777 N N . TYR A 1 355 ? 54.587 19.640 -51.827 1.00 65.12 355 TYR A N 1
ATOM 2778 C CA . TYR A 1 355 ? 55.089 20.320 -53.015 1.00 65.12 355 TYR A CA 1
ATOM 2779 C C . TYR A 1 355 ? 54.052 20.174 -54.132 1.00 65.12 355 TYR A C 1
ATOM 2781 O O . TYR A 1 355 ? 53.758 19.064 -54.570 1.00 65.12 355 TYR A O 1
ATOM 2789 N N . CYS A 1 356 ? 53.461 21.290 -54.543 1.00 70.69 356 CYS A N 1
ATOM 2790 C CA . CYS A 1 356 ? 52.368 21.350 -55.501 1.00 70.69 356 CYS A CA 1
ATOM 2791 C C . CYS A 1 356 ? 52.794 22.129 -56.749 1.00 70.69 356 CYS A C 1
ATOM 2793 O O . CYS A 1 356 ? 53.497 23.139 -56.661 1.00 70.69 356 CYS A O 1
ATOM 2795 N N . LEU A 1 357 ? 52.332 21.661 -57.909 1.00 74.12 357 LEU A N 1
ATOM 2796 C CA . LEU A 1 357 ? 52.534 22.298 -59.208 1.00 74.12 357 LEU A CA 1
ATOM 2797 C C . LEU A 1 357 ? 51.245 22.996 -59.642 1.00 74.12 357 LEU A C 1
ATOM 2799 O O . LEU A 1 357 ? 50.171 22.398 -59.626 1.00 74.12 357 LEU A O 1
ATOM 2803 N N . PHE A 1 358 ? 51.367 24.246 -60.072 1.00 76.50 358 PHE A N 1
ATOM 2804 C CA . PHE A 1 358 ? 50.273 25.089 -60.531 1.00 76.50 358 PHE A CA 1
ATOM 2805 C C . PHE A 1 358 ? 50.580 25.681 -61.900 1.00 76.50 358 PHE A C 1
ATOM 2807 O O . PHE A 1 358 ? 51.725 25.979 -62.237 1.00 76.50 358 PHE A O 1
ATOM 2814 N N . GLY A 1 359 ? 49.525 25.905 -62.673 1.00 77.88 359 GLY A N 1
ATOM 2815 C CA . GLY A 1 359 ? 49.596 26.581 -63.961 1.00 77.88 359 GLY A CA 1
ATOM 2816 C C . GLY A 1 359 ? 48.863 25.823 -65.056 1.00 77.88 359 GLY A C 1
ATOM 2817 O O . GLY A 1 359 ? 48.499 24.652 -64.911 1.00 77.88 359 GLY A O 1
ATOM 2818 N N . ASP A 1 360 ? 48.671 26.506 -66.179 1.00 80.56 360 ASP A N 1
ATOM 2819 C CA . ASP A 1 360 ? 47.926 25.977 -67.323 1.00 80.56 360 ASP A CA 1
ATOM 2820 C C . ASP A 1 360 ? 48.586 24.743 -67.941 1.00 80.56 360 ASP A C 1
ATOM 2822 O O . ASP A 1 360 ? 47.894 23.884 -68.489 1.00 80.56 360 ASP A O 1
ATOM 2826 N N . THR A 1 361 ? 49.901 24.590 -67.770 1.00 85.25 361 THR A N 1
ATOM 2827 C CA . THR A 1 361 ? 50.647 23.406 -68.208 1.00 85.25 361 THR A CA 1
ATOM 2828 C C . THR A 1 361 ? 50.128 22.126 -67.544 1.00 85.25 361 THR A C 1
ATOM 2830 O O . THR A 1 361 ? 49.926 21.121 -68.224 1.00 85.25 361 THR A O 1
ATOM 2833 N N . VAL A 1 362 ? 49.827 22.161 -66.238 1.00 82.94 362 VAL A N 1
ATOM 2834 C CA . VAL A 1 362 ? 49.303 21.000 -65.491 1.00 82.94 362 VAL A CA 1
ATOM 2835 C C . VAL A 1 362 ? 47.894 20.643 -65.969 1.00 82.94 362 VAL A C 1
ATOM 2837 O O . VAL A 1 362 ? 47.597 19.484 -66.258 1.00 82.94 362 VAL A O 1
ATOM 2840 N N . ASN A 1 363 ? 47.042 21.657 -66.134 1.00 82.00 363 ASN A N 1
ATOM 2841 C CA . ASN A 1 363 ? 45.674 21.482 -66.624 1.00 82.00 363 ASN A CA 1
ATOM 2842 C C . ASN A 1 363 ? 45.644 20.945 -68.063 1.00 82.00 363 ASN A C 1
ATOM 2844 O O . ASN A 1 363 ? 44.810 20.108 -68.405 1.00 82.00 363 ASN A O 1
ATOM 2848 N N . THR A 1 364 ? 46.557 21.413 -68.912 1.00 80.19 364 THR A N 1
ATOM 2849 C CA . THR A 1 364 ? 46.669 20.966 -70.303 1.00 80.19 364 THR A CA 1
ATOM 2850 C C . THR A 1 364 ? 47.190 19.533 -70.376 1.00 80.19 364 THR A C 1
ATOM 2852 O O . THR A 1 364 ? 46.621 18.735 -71.116 1.00 80.19 364 THR A O 1
ATOM 2855 N N . ALA A 1 365 ? 48.182 19.162 -69.557 1.00 85.81 365 ALA A N 1
ATOM 2856 C CA . ALA A 1 365 ? 48.659 17.780 -69.447 1.00 85.81 365 ALA A CA 1
ATOM 2857 C C . ALA A 1 365 ? 47.541 16.816 -69.012 1.00 85.81 365 ALA A C 1
ATOM 2859 O O . ALA A 1 365 ? 47.343 15.778 -69.643 1.00 85.81 365 ALA A O 1
ATOM 2860 N N . SER A 1 366 ? 46.744 17.197 -68.006 1.00 84.00 366 SER A N 1
ATOM 2861 C CA . SER A 1 366 ? 45.573 16.420 -67.574 1.00 84.00 366 SER A CA 1
ATOM 2862 C C . SER A 1 366 ? 44.556 16.235 -68.708 1.00 84.00 366 SER A C 1
ATOM 2864 O O . SER A 1 366 ? 44.045 15.136 -68.914 1.00 84.00 366 SER A O 1
ATOM 2866 N N . ARG A 1 367 ? 44.313 17.270 -69.524 1.00 82.06 367 ARG A N 1
ATOM 2867 C CA . ARG A 1 367 ? 43.450 17.152 -70.712 1.00 82.06 367 ARG A CA 1
ATOM 2868 C C . ARG A 1 367 ? 44.046 16.248 -71.792 1.00 82.06 367 ARG A C 1
ATOM 2870 O O . ARG A 1 367 ? 43.272 15.600 -72.495 1.00 82.06 367 ARG A O 1
ATOM 2877 N N . MET A 1 368 ? 45.372 16.195 -71.948 1.00 85.88 368 MET A N 1
ATOM 2878 C CA . MET A 1 368 ? 46.011 15.254 -72.878 1.00 85.88 368 MET A CA 1
ATOM 2879 C C . MET A 1 368 ? 45.764 13.805 -72.444 1.00 85.88 368 MET A C 1
ATOM 2881 O O . MET A 1 368 ? 45.418 12.985 -73.292 1.00 85.88 368 MET A O 1
ATOM 2885 N N . GLU A 1 369 ? 45.859 13.501 -71.143 1.00 87.00 369 GLU A N 1
ATOM 2886 C CA . GLU A 1 369 ? 45.577 12.158 -70.604 1.00 87.00 369 GLU A CA 1
ATOM 2887 C C . GLU A 1 369 ? 44.102 11.788 -70.764 1.00 87.00 369 GLU A C 1
ATOM 2889 O O . GLU A 1 369 ? 43.802 10.726 -71.310 1.00 87.00 369 GLU A O 1
ATOM 2894 N N . ALA A 1 370 ? 43.189 12.684 -70.376 1.00 81.69 370 ALA A N 1
ATOM 2895 C CA . ALA A 1 370 ? 41.753 12.414 -70.402 1.00 81.69 370 ALA A CA 1
ATOM 2896 C C . ALA A 1 370 ? 41.218 12.129 -71.818 1.00 81.69 370 ALA A C 1
ATOM 2898 O O . ALA A 1 370 ? 40.237 11.405 -71.978 1.00 81.69 370 ALA A O 1
ATOM 2899 N N . ASN A 1 371 ? 41.865 12.689 -72.847 1.00 80.38 371 ASN A N 1
ATOM 2900 C CA . ASN A 1 371 ? 41.533 12.459 -74.257 1.00 80.38 371 ASN A CA 1
ATOM 2901 C C . ASN A 1 371 ? 42.435 11.409 -74.933 1.00 80.38 371 ASN A C 1
ATOM 2903 O O . ASN A 1 371 ? 42.353 11.233 -76.148 1.00 80.38 371 ASN A O 1
ATOM 2907 N N . SER A 1 372 ? 43.317 10.740 -74.187 1.00 80.81 372 SER A N 1
ATOM 2908 C CA . SER A 1 372 ? 44.165 9.678 -74.729 1.00 80.81 372 SER A CA 1
ATOM 2909 C C . SER A 1 372 ? 43.383 8.371 -74.894 1.00 80.81 372 SER A C 1
ATOM 2911 O O . SER A 1 372 ? 42.433 8.083 -74.165 1.00 80.81 372 SER A O 1
ATOM 2913 N N . GLN A 1 373 ? 43.803 7.543 -75.848 1.00 80.56 373 GLN A N 1
ATOM 2914 C CA . GLN A 1 373 ? 43.294 6.180 -75.982 1.00 80.56 373 GLN A CA 1
ATOM 2915 C C . GLN A 1 373 ? 43.977 5.252 -74.958 1.00 80.56 373 GLN A C 1
ATOM 2917 O O . GLN A 1 373 ? 45.143 5.468 -74.613 1.00 80.56 373 GLN A O 1
ATOM 2922 N N . PRO A 1 374 ? 43.293 4.206 -74.456 1.00 84.62 374 PRO A N 1
ATOM 2923 C CA . PRO A 1 374 ? 43.923 3.208 -73.596 1.00 84.62 374 PRO A CA 1
ATOM 2924 C C . PRO A 1 374 ? 45.156 2.593 -74.263 1.00 84.62 374 PRO A C 1
ATOM 2926 O O . PRO A 1 374 ? 45.109 2.224 -75.432 1.00 84.62 374 PRO A O 1
ATOM 2929 N N . MET A 1 375 ? 46.236 2.443 -73.498 1.00 83.38 375 MET A N 1
ATOM 2930 C CA . MET A 1 375 ? 47.551 1.975 -73.953 1.00 83.38 375 MET A CA 1
ATOM 2931 C C . MET A 1 375 ? 48.227 2.882 -74.995 1.00 83.38 375 MET A C 1
ATOM 2933 O O . MET A 1 375 ? 49.152 2.452 -75.682 1.00 83.38 375 MET A O 1
ATOM 2937 N N . CYS A 1 376 ? 47.807 4.145 -75.105 1.00 80.94 376 CYS A N 1
ATOM 2938 C CA . CYS A 1 376 ? 48.440 5.138 -75.966 1.00 80.94 376 CYS A CA 1
ATOM 2939 C C . CYS A 1 376 ? 48.977 6.332 -75.171 1.00 80.94 376 CYS A C 1
ATOM 2941 O O . CYS A 1 376 ? 48.480 6.699 -74.100 1.00 80.94 376 CYS A O 1
ATOM 2943 N N . ILE A 1 377 ? 50.000 6.957 -75.751 1.00 83.38 377 ILE A N 1
ATOM 2944 C CA . ILE A 1 377 ? 50.630 8.171 -75.247 1.00 83.38 377 ILE A CA 1
ATOM 2945 C C . ILE A 1 377 ? 50.160 9.334 -76.122 1.00 83.38 377 ILE A C 1
ATOM 2947 O O . ILE A 1 377 ? 50.480 9.391 -77.309 1.00 83.38 377 ILE A O 1
ATOM 2951 N N . HIS A 1 378 ? 49.399 10.259 -75.546 1.00 85.75 378 HIS A N 1
ATOM 2952 C CA . HIS A 1 378 ? 48.907 11.444 -76.241 1.00 85.75 378 HIS A CA 1
ATOM 2953 C C . HIS A 1 378 ? 49.790 12.646 -75.909 1.00 85.75 378 HIS A C 1
ATOM 2955 O O . HIS A 1 378 ? 50.012 12.959 -74.741 1.00 85.75 378 HIS A O 1
ATOM 2961 N N . ILE A 1 379 ? 50.313 13.322 -76.929 1.00 83.56 379 ILE A N 1
ATOM 2962 C CA . ILE A 1 379 ? 51.241 14.442 -76.753 1.00 83.56 379 ILE A CA 1
ATOM 2963 C C . ILE A 1 379 ? 50.670 15.726 -77.345 1.00 83.56 379 ILE A C 1
ATOM 2965 O O . ILE A 1 379 ? 50.073 15.723 -78.420 1.00 83.56 379 ILE A O 1
ATOM 2969 N N . SER A 1 380 ? 50.893 16.841 -76.656 1.00 85.00 380 SER A N 1
ATOM 2970 C CA . SER A 1 380 ? 50.579 18.170 -77.185 1.00 85.00 380 SER A CA 1
ATOM 2971 C C . SER A 1 380 ? 51.531 18.587 -78.317 1.00 85.00 380 SER A C 1
ATOM 2973 O O . SER A 1 380 ? 52.661 18.097 -78.401 1.00 85.00 380 SER A O 1
ATOM 2975 N N . ALA A 1 381 ? 51.126 19.569 -79.130 1.00 81.56 381 ALA A N 1
ATOM 2976 C CA . ALA A 1 381 ? 51.976 20.137 -80.183 1.00 81.56 381 ALA A CA 1
ATOM 2977 C C . ALA A 1 381 ? 53.309 20.696 -79.642 1.00 81.56 381 ALA A C 1
ATOM 2979 O O . ALA A 1 381 ? 54.352 20.501 -80.264 1.00 81.56 381 ALA A O 1
ATOM 2980 N N . ALA A 1 382 ? 53.286 21.317 -78.457 1.00 83.19 382 ALA A N 1
ATOM 2981 C CA . ALA A 1 382 ? 54.476 21.856 -77.797 1.00 83.19 382 ALA A CA 1
ATOM 2982 C C . ALA A 1 382 ? 55.488 20.762 -77.414 1.00 83.19 382 ALA A C 1
ATOM 2984 O O . ALA A 1 382 ? 56.687 20.920 -77.606 1.00 83.19 382 ALA A O 1
ATOM 2985 N N . THR A 1 383 ? 55.023 19.617 -76.910 1.00 84.38 383 THR A N 1
ATOM 2986 C CA . THR A 1 383 ? 55.911 18.480 -76.616 1.00 84.38 383 THR A CA 1
ATOM 2987 C C . THR A 1 383 ? 56.399 17.817 -77.903 1.00 84.38 383 THR A C 1
ATOM 2989 O O . THR A 1 383 ? 57.564 17.440 -78.003 1.00 84.38 383 THR A O 1
ATOM 2992 N N . ALA A 1 384 ? 55.536 17.711 -78.917 1.00 80.25 384 ALA A N 1
ATOM 2993 C CA . ALA A 1 384 ? 55.893 17.127 -80.205 1.00 80.25 384 ALA A CA 1
ATOM 2994 C C . ALA A 1 384 ? 56.994 17.922 -80.928 1.00 80.25 384 ALA A C 1
ATOM 2996 O O . ALA A 1 384 ? 57.884 17.315 -81.524 1.00 80.25 384 ALA A O 1
ATOM 2997 N N . SER A 1 385 ? 56.972 19.259 -80.865 1.00 81.19 385 SER A N 1
ATOM 2998 C CA . SER A 1 385 ? 58.032 20.091 -81.446 1.00 81.19 385 SER A CA 1
ATOM 2999 C C . SER A 1 385 ? 59.371 19.890 -80.729 1.00 81.19 385 SER A C 1
ATOM 3001 O O . SER A 1 385 ? 60.387 19.718 -81.400 1.00 81.19 385 SER A O 1
ATOM 3003 N N . LEU A 1 386 ? 59.375 19.807 -79.393 1.00 83.88 386 LEU A N 1
ATOM 3004 C CA . LEU A 1 386 ? 60.583 19.530 -78.603 1.00 83.88 386 LEU A CA 1
ATOM 3005 C C . LEU A 1 386 ? 61.190 18.162 -78.933 1.00 83.88 386 LEU A C 1
ATOM 3007 O O . LEU A 1 386 ? 62.394 18.059 -79.154 1.00 83.88 386 LEU A O 1
ATOM 3011 N N . LEU A 1 387 ? 60.358 17.125 -79.048 1.00 79.50 387 LEU A N 1
ATOM 3012 C CA . LEU A 1 387 ? 60.815 15.783 -79.419 1.00 79.50 387 LEU A CA 1
ATOM 3013 C C . LEU A 1 387 ? 61.376 15.732 -80.848 1.00 79.50 387 LEU A C 1
ATOM 3015 O O . LEU A 1 387 ? 62.378 15.061 -81.090 1.00 79.50 387 LEU A O 1
ATOM 3019 N N . ARG A 1 388 ? 60.783 16.478 -81.789 1.00 78.62 388 ARG A N 1
ATOM 3020 C CA . ARG A 1 388 ? 61.321 16.608 -83.154 1.00 78.62 388 ARG A CA 1
ATOM 3021 C C . ARG A 1 388 ? 62.679 17.299 -83.173 1.00 78.62 388 ARG A C 1
ATOM 3023 O O . ARG A 1 388 ? 63.564 16.849 -83.894 1.00 78.62 388 ARG A O 1
ATOM 3030 N N . MET A 1 389 ? 62.858 18.355 -82.377 1.00 77.88 389 MET A N 1
ATOM 3031 C CA . MET A 1 389 ? 64.149 19.041 -82.249 1.00 77.88 389 MET A CA 1
ATOM 3032 C C . MET A 1 389 ? 65.231 18.132 -81.650 1.00 77.88 389 MET A C 1
ATOM 3034 O O . MET A 1 389 ? 66.390 18.247 -82.032 1.00 77.88 389 MET A O 1
ATOM 3038 N N . ALA A 1 390 ? 64.857 17.184 -80.785 1.00 75.56 390 ALA A N 1
ATOM 3039 C CA . ALA A 1 390 ? 65.766 16.169 -80.247 1.00 75.56 390 ALA A CA 1
ATOM 3040 C C . ALA A 1 390 ? 66.185 15.082 -81.260 1.00 75.56 390 ALA A C 1
ATOM 3042 O O . ALA A 1 390 ? 66.963 14.196 -80.915 1.00 75.56 390 ALA A O 1
ATOM 3043 N N . GLY A 1 391 ? 65.632 15.085 -82.480 1.00 67.25 391 GLY A N 1
ATOM 3044 C CA . GLY A 1 391 ? 65.838 14.013 -83.456 1.00 67.25 391 GLY A CA 1
ATOM 3045 C C . GLY A 1 391 ? 65.069 12.725 -83.138 1.00 67.25 391 GLY A C 1
ATOM 3046 O O . GLY A 1 391 ? 65.332 11.692 -83.754 1.00 67.25 391 GLY A O 1
ATOM 3047 N N . ALA A 1 392 ? 64.110 12.757 -82.205 1.00 61.19 392 ALA A N 1
ATOM 3048 C CA . ALA A 1 392 ? 63.259 11.605 -81.938 1.00 61.19 392 ALA A CA 1
ATOM 3049 C C . ALA A 1 392 ? 62.311 11.380 -83.125 1.00 61.19 392 ALA A C 1
ATOM 3051 O O . ALA A 1 392 ? 61.627 12.303 -83.580 1.00 61.19 392 ALA A O 1
ATOM 3052 N N . ALA A 1 393 ? 62.242 10.140 -83.616 1.00 51.59 393 ALA A N 1
ATOM 3053 C CA . ALA A 1 393 ? 61.288 9.732 -84.640 1.00 51.59 393 ALA A CA 1
ATOM 3054 C C . ALA A 1 393 ? 59.866 9.740 -84.057 1.00 51.59 393 ALA A C 1
ATOM 3056 O O . ALA A 1 393 ? 59.321 8.713 -83.660 1.00 51.59 393 ALA A O 1
ATOM 3057 N N . VAL A 1 394 ? 59.252 10.920 -83.978 1.00 50.75 394 VAL A N 1
ATOM 3058 C CA . VAL A 1 394 ? 57.830 11.046 -83.667 1.00 50.75 394 VAL A CA 1
ATOM 3059 C C . VAL A 1 394 ? 57.071 10.603 -84.912 1.00 50.75 394 VAL A C 1
ATOM 3061 O O . VAL A 1 394 ? 56.808 11.407 -85.809 1.00 50.75 394 VAL A O 1
ATOM 3064 N N . MET A 1 395 ? 56.727 9.315 -84.989 1.00 42.34 395 MET A N 1
ATOM 3065 C CA . MET A 1 395 ? 55.657 8.878 -85.880 1.00 42.34 395 MET A CA 1
ATOM 3066 C C . MET A 1 395 ? 54.381 9.570 -85.404 1.00 42.34 395 MET A C 1
ATOM 3068 O O . MET A 1 395 ? 53.751 9.139 -84.444 1.00 42.34 395 MET A O 1
ATOM 3072 N N . LEU A 1 396 ? 54.015 10.676 -86.053 1.00 40.47 396 LEU A N 1
ATOM 3073 C CA . LEU A 1 396 ? 52.636 11.132 -86.015 1.00 40.47 396 LEU A CA 1
ATOM 3074 C C . LEU A 1 396 ? 51.816 10.057 -86.734 1.00 40.47 396 LEU A C 1
ATOM 3076 O O . LEU A 1 396 ? 52.044 9.861 -87.933 1.00 40.47 396 LEU A O 1
ATOM 3080 N N . PRO A 1 397 ? 50.874 9.364 -86.074 1.00 36.38 397 PRO A N 1
ATOM 3081 C CA . PRO A 1 397 ? 49.871 8.629 -86.814 1.00 36.38 397 PRO A CA 1
ATOM 3082 C C . PRO A 1 397 ? 49.064 9.662 -87.605 1.00 36.38 397 PRO A C 1
ATOM 3084 O O . PRO A 1 397 ? 48.262 10.425 -87.068 1.00 36.38 397 PRO A O 1
ATOM 3087 N N . SER A 1 398 ? 49.342 9.733 -88.902 1.00 35.66 398 SER A N 1
ATOM 3088 C CA . SER A 1 398 ? 48.404 10.269 -89.874 1.00 35.66 398 SER A CA 1
ATOM 3089 C C . SER A 1 398 ? 47.125 9.431 -89.761 1.00 35.66 398 SER A C 1
ATOM 3091 O O . SER A 1 398 ? 47.202 8.209 -89.691 1.00 35.66 398 SER A O 1
ATOM 3093 N N . LEU A 1 399 ? 45.970 10.104 -89.733 1.00 38.25 399 LEU A N 1
ATOM 3094 C CA . LEU A 1 399 ? 44.622 9.595 -89.423 1.00 38.25 399 LEU A CA 1
ATOM 3095 C C . LEU A 1 399 ? 44.221 9.566 -87.936 1.00 38.25 399 LEU A C 1
ATOM 3097 O O . LEU A 1 399 ? 43.917 8.526 -87.359 1.00 38.25 399 LEU A O 1
ATOM 3101 N N . VAL A 1 400 ? 44.026 10.759 -87.374 1.00 35.25 400 VAL A N 1
ATOM 3102 C CA . VAL A 1 400 ? 42.805 11.027 -86.599 1.00 35.25 400 VAL A CA 1
ATOM 3103 C C . VAL A 1 400 ? 41.921 11.890 -87.514 1.00 35.25 400 VAL A C 1
ATOM 3105 O O . VAL A 1 400 ? 42.442 12.861 -88.071 1.00 35.25 400 VAL A O 1
ATOM 3108 N N . PRO A 1 401 ? 40.641 11.544 -87.768 1.00 29.62 401 PRO A N 1
ATOM 3109 C CA . PRO A 1 401 ? 39.739 12.408 -88.537 1.00 29.62 401 PRO A CA 1
ATOM 3110 C C . PRO A 1 401 ? 39.705 13.800 -87.894 1.00 29.62 401 PRO A C 1
ATOM 3112 O O . PRO A 1 401 ? 39.939 13.883 -86.685 1.00 29.62 401 PRO A O 1
ATOM 3115 N N . PRO A 1 402 ? 39.457 14.885 -88.662 1.00 29.00 402 PRO A N 1
ATOM 3116 C CA . PRO A 1 402 ? 39.516 16.240 -88.133 1.00 29.00 402 PRO A CA 1
ATOM 3117 C C . PRO A 1 402 ? 38.691 16.277 -86.860 1.00 29.00 402 PRO A C 1
ATOM 3119 O O . PRO A 1 402 ? 37.487 16.012 -86.884 1.00 29.00 402 PRO A O 1
ATOM 3122 N N . LEU A 1 403 ? 39.380 16.528 -85.746 1.00 30.67 403 LEU A N 1
ATOM 3123 C CA . LEU A 1 403 ? 38.749 16.804 -84.478 1.00 30.67 403 LEU A CA 1
ATOM 3124 C C . LEU A 1 403 ? 37.757 17.915 -84.801 1.00 30.67 403 LEU A C 1
ATOM 3126 O O . LEU A 1 403 ? 38.161 19.026 -85.148 1.00 30.67 403 LEU A O 1
ATOM 3130 N N . THR A 1 404 ? 36.466 17.600 -84.797 1.00 24.78 404 THR A N 1
ATOM 3131 C CA . THR A 1 404 ? 35.425 18.612 -84.856 1.00 24.78 404 THR A CA 1
ATOM 3132 C C . THR A 1 404 ? 35.601 19.429 -83.592 1.00 24.78 404 THR A C 1
ATOM 3134 O O . THR A 1 404 ? 35.104 19.075 -82.523 1.00 24.78 404 THR A O 1
ATOM 3137 N N . LEU A 1 405 ? 36.400 20.487 -83.714 1.00 30.56 405 LEU A N 1
ATOM 3138 C CA . LEU A 1 405 ? 36.525 21.555 -82.751 1.00 30.56 405 LEU A CA 1
ATOM 3139 C C . LEU A 1 405 ? 35.137 22.176 -82.667 1.00 30.56 405 LEU A C 1
ATOM 3141 O O . LEU A 1 405 ? 34.788 23.081 -83.421 1.00 30.56 405 LEU A O 1
ATOM 3145 N N . PHE A 1 406 ? 34.319 21.686 -81.740 1.00 27.39 406 PHE A N 1
ATOM 3146 C CA . PHE A 1 406 ? 33.265 22.519 -81.203 1.00 27.39 406 PHE A CA 1
ATOM 3147 C C . PHE A 1 406 ? 33.975 23.639 -80.454 1.00 27.39 406 PHE A C 1
ATOM 3149 O O . PHE A 1 406 ? 34.318 23.504 -79.280 1.00 27.39 406 PHE A O 1
ATOM 3156 N N . GLY A 1 407 ? 34.226 24.741 -81.161 1.00 31.05 407 GLY A N 1
ATOM 3157 C CA . GLY A 1 407 ? 34.552 26.019 -80.560 1.00 31.05 407 GLY A CA 1
ATOM 3158 C C . GLY A 1 407 ? 33.371 26.458 -79.706 1.00 31.05 407 GLY A C 1
ATOM 3159 O O . GLY A 1 407 ? 32.558 27.277 -80.120 1.00 31.05 407 GLY A O 1
ATOM 3160 N N . ARG A 1 408 ? 33.246 25.907 -78.497 1.00 30.83 408 ARG A N 1
ATOM 3161 C CA . ARG A 1 408 ? 32.432 26.517 -77.452 1.00 30.83 408 ARG A CA 1
ATOM 3162 C C . ARG A 1 408 ? 33.216 27.687 -76.879 1.00 30.83 408 ARG A C 1
ATOM 3164 O O . ARG A 1 408 ? 33.756 27.599 -75.787 1.00 30.83 408 ARG A O 1
ATOM 3171 N N . GLY A 1 409 ? 33.215 28.772 -77.650 1.00 39.62 409 GLY A N 1
ATOM 3172 C CA . GLY A 1 409 ? 33.482 30.124 -77.182 1.00 39.62 409 GLY A CA 1
ATOM 3173 C C . GLY A 1 409 ? 34.875 30.381 -76.611 1.00 39.62 409 GLY A C 1
ATOM 3174 O O . GLY A 1 409 ? 35.721 29.504 -76.465 1.00 39.62 409 GLY A O 1
ATOM 3175 N N . ARG A 1 410 ? 35.104 31.656 -76.301 1.00 32.75 410 ARG A N 1
ATOM 3176 C CA . ARG A 1 410 ? 36.296 32.130 -75.598 1.00 32.75 410 ARG A CA 1
ATOM 3177 C C . ARG A 1 410 ? 36.392 31.417 -74.250 1.00 32.75 410 ARG A C 1
ATOM 3179 O O . ARG A 1 410 ? 35.427 31.415 -73.487 1.00 32.75 410 ARG A O 1
ATOM 3186 N N . VAL A 1 411 ? 37.558 30.869 -73.934 1.00 40.44 411 VAL A N 1
ATOM 3187 C CA . VAL A 1 411 ? 37.861 30.416 -72.576 1.00 40.44 411 VAL A CA 1
ATOM 3188 C C . VAL A 1 411 ? 38.287 31.647 -71.782 1.00 40.44 411 VAL A C 1
ATOM 3190 O O . VAL A 1 411 ? 39.308 32.258 -72.080 1.00 40.44 411 VAL A O 1
ATOM 3193 N N . MET A 1 412 ? 37.481 32.052 -70.798 1.00 32.62 412 MET A N 1
ATOM 3194 C CA . MET A 1 412 ? 37.885 33.103 -69.864 1.00 32.62 412 MET A CA 1
ATOM 3195 C C . MET A 1 412 ? 39.022 32.598 -68.977 1.00 32.62 412 MET A C 1
ATOM 3197 O O . MET A 1 412 ? 38.816 31.726 -68.133 1.00 32.62 412 MET A O 1
ATOM 3201 N N . ILE A 1 413 ? 40.197 33.202 -69.129 1.00 35.31 413 ILE A N 1
ATOM 3202 C CA . ILE A 1 413 ? 41.284 33.118 -68.157 1.00 35.31 413 ILE A CA 1
ATOM 3203 C C . ILE A 1 413 ? 40.966 34.138 -67.059 1.00 35.31 413 ILE A C 1
ATOM 3205 O O . ILE A 1 413 ? 40.909 35.343 -67.308 1.00 35.31 413 ILE A O 1
ATOM 3209 N N . LYS A 1 414 ? 40.708 33.675 -65.833 1.00 26.83 414 LYS A N 1
ATOM 3210 C CA . LYS A 1 414 ? 40.550 34.572 -64.680 1.00 26.83 414 LYS A CA 1
ATOM 3211 C C . LYS A 1 414 ? 41.914 35.205 -64.377 1.00 26.83 414 LYS A C 1
ATOM 3213 O O . LYS A 1 414 ? 42.802 34.502 -63.910 1.00 26.83 414 LYS A O 1
ATOM 3218 N N . GLY A 1 415 ? 42.059 36.512 -64.618 1.00 39.09 415 GLY A N 1
ATOM 3219 C CA . GLY A 1 415 ? 43.204 37.300 -64.132 1.00 39.09 415 GLY A CA 1
ATOM 3220 C C . GLY A 1 415 ? 43.944 38.190 -65.139 1.00 39.09 415 GLY A C 1
ATOM 3221 O O . GLY A 1 415 ? 44.894 38.843 -64.726 1.00 39.09 415 GLY A O 1
ATOM 3222 N N . CYS A 1 416 ? 43.541 38.266 -66.414 1.00 33.22 416 CYS A N 1
ATOM 3223 C CA . CYS A 1 416 ? 44.186 39.158 -67.393 1.00 33.22 416 CYS A CA 1
ATOM 3224 C C . CYS A 1 416 ? 43.323 40.416 -67.658 1.00 33.22 416 CYS A C 1
ATOM 3226 O O . CYS A 1 416 ? 42.129 40.260 -67.939 1.00 33.22 416 CYS A O 1
ATOM 3228 N N . PRO A 1 417 ? 43.857 41.651 -67.539 1.00 33.81 417 PRO A N 1
ATOM 3229 C CA . PRO A 1 417 ? 43.103 42.875 -67.810 1.00 33.81 417 PRO A CA 1
ATOM 3230 C C . PRO A 1 417 ? 42.815 43.027 -69.311 1.00 33.81 417 PRO A C 1
ATOM 3232 O O . PRO A 1 417 ? 43.647 42.732 -70.163 1.00 33.81 417 PRO A O 1
ATOM 3235 N N . ALA A 1 418 ? 41.601 43.468 -69.638 1.00 32.97 418 ALA A N 1
ATOM 3236 C CA . ALA A 1 418 ? 41.125 43.588 -71.011 1.00 32.97 418 ALA A CA 1
ATOM 3237 C C . ALA A 1 418 ? 41.849 44.721 -71.760 1.00 32.97 418 ALA A C 1
ATOM 3239 O O . ALA A 1 418 ? 41.725 45.876 -71.359 1.00 32.97 418 ALA A O 1
ATOM 3240 N N . GLY A 1 419 ? 42.537 44.420 -72.869 1.00 39.47 419 GLY A N 1
ATOM 3241 C CA . GLY A 1 419 ? 43.016 45.481 -73.764 1.00 39.47 419 GLY A CA 1
ATOM 3242 C C . GLY A 1 419 ? 44.064 45.107 -74.808 1.00 39.47 419 GLY A C 1
ATOM 3243 O O . GLY A 1 419 ? 44.035 45.686 -75.886 1.00 39.47 419 GLY A O 1
ATOM 3244 N N . GLU A 1 420 ? 44.929 44.127 -74.556 1.00 31.06 420 GLU A N 1
ATOM 3245 C CA . GLU A 1 420 ? 45.999 43.757 -75.495 1.00 31.06 420 GLU A CA 1
ATOM 3246 C C . GLU A 1 420 ? 45.838 42.293 -75.911 1.00 31.06 420 GLU A C 1
ATOM 3248 O O . GLU A 1 420 ? 46.202 41.368 -75.189 1.00 31.06 420 GLU A O 1
ATOM 3253 N N . TRP A 1 421 ? 45.218 42.085 -77.072 1.00 37.31 421 TRP A N 1
ATOM 3254 C CA . TRP A 1 421 ? 45.091 40.780 -77.716 1.00 37.31 421 TRP A CA 1
ATOM 3255 C C . TRP A 1 421 ? 45.813 40.860 -79.060 1.00 37.31 421 TRP A C 1
ATOM 3257 O O . TRP A 1 421 ? 45.229 41.325 -80.038 1.00 37.31 421 TRP A O 1
ATOM 3267 N N . GLU A 1 422 ? 47.070 40.429 -79.127 1.00 27.41 422 GLU A N 1
ATOM 3268 C CA . GLU A 1 422 ? 47.705 40.150 -80.416 1.00 27.41 422 GLU A CA 1
ATOM 3269 C C . GLU A 1 422 ? 47.434 38.698 -80.815 1.00 27.41 422 GLU A C 1
ATOM 3271 O O . GLU A 1 422 ? 47.644 37.751 -80.053 1.00 27.41 422 GLU A O 1
ATOM 3276 N N . LEU A 1 423 ? 46.888 38.547 -82.021 1.00 28.11 423 LEU A N 1
ATOM 3277 C CA . LEU A 1 423 ? 46.724 37.279 -82.712 1.00 28.11 423 LEU A CA 1
ATOM 3278 C C . LEU A 1 423 ? 48.105 36.681 -82.996 1.00 28.11 423 LEU A C 1
ATOM 3280 O O . LEU A 1 423 ? 48.847 37.231 -83.802 1.00 28.11 423 LEU A O 1
ATOM 3284 N N . CYS A 1 424 ? 48.403 35.516 -82.428 1.00 23.06 424 CYS A N 1
ATOM 3285 C CA . CYS A 1 424 ? 49.398 34.619 -83.009 1.00 23.06 424 CYS A CA 1
ATOM 3286 C C . CYS A 1 424 ? 48.662 33.515 -83.769 1.00 23.06 424 CYS A C 1
ATOM 3288 O O . CYS A 1 424 ? 48.275 32.495 -83.198 1.00 23.06 424 CYS A O 1
ATOM 3290 N N . THR A 1 425 ? 48.430 33.762 -85.056 1.00 27.30 425 THR A N 1
ATOM 3291 C CA . THR A 1 425 ? 48.291 32.714 -86.069 1.00 27.30 425 THR A CA 1
ATOM 3292 C C . THR A 1 425 ? 49.667 32.476 -86.677 1.00 27.30 425 THR A C 1
ATOM 3294 O O . THR A 1 425 ? 50.201 33.385 -87.309 1.00 27.30 425 THR A O 1
ATOM 3297 N N . ASP A 1 426 ? 50.252 31.315 -86.396 1.00 28.02 426 ASP A N 1
ATOM 3298 C CA . ASP A 1 426 ? 50.649 30.297 -87.385 1.00 28.02 426 ASP A CA 1
ATOM 3299 C C . ASP A 1 426 ? 51.108 29.015 -86.670 1.00 28.02 426 ASP A C 1
ATOM 3301 O O . ASP A 1 426 ? 51.932 29.106 -85.727 1.00 28.02 426 ASP A O 1
#

Radius of gyration: 56.1 Å; chains: 1; bounding box: 100×63×140 Å

Sequence (426 aa):
MQSPLCSDLNRTFNHLSSTILQWDEKQLVYQVQLLPAAVLDYVYPPVSGELARLLIGRDMLQVPQYRNDTLYQIRQQDKRLLMGPYRLLEGFEGMFATYPIFLPAPDPLYDWGCGRQPYDCPPGVCWLPTEGKKLWGLATSVLSLDNMQADFRFRALTDQGYHYRLRQVADNVNEAATIAASDPPPHVPVSSTINKFNLVWVLEVAPAGGWEPKWRDPCIAAVVVGSVVVSALVAWLLMTREKHHTLLSAMLPKKVISQLQRGEVTVVEEFLEPVTILFTVETIGDAFMCVAGCPTREDPISAAVRMAGMAQDMIAMVDKFTTRVGTEDMRVKIRIGLHSGPVVAGVIGQRMPRYCLFGDTVNTASRMEANSQPMCIHISAATASLLRMAGAAVMLPSLVPPLTLFGRGRVMIKGCPAGEWELCTD

Foldseek 3Di:
DDDDAVVVCVVCVAVVQVVVCVVPPLCQFVKKFWFFLQFTADIPPDDDDPVNVVRHRDRLCVDPVRNVVVLVQLQVAAAFAKADQDQDPVGFTKIKGKHWDKDADQDQPDQSNPPDHNPPRDPCRQQPPVVNIGGRTMIITIGTLVSVQVPPVCVVLVVVQKWKWKWWPDDPGYHIDTSDTDVVHADPWDWDWDDDRNITIIMTMAGNVGPDDPVVVVVVVVVVVVVVVVVVVVVVVVVVVVVVVVVVPVVDPPVVVVCVVVQDDDPDDDDDPDWRQAPPPPDPDDDGDTFDCPPPHDDQLVRLVVVVVVLVVVLVVQQPDWDDDDPDTDRDWAFFFDFGDDWDWDWDDDVRTHIDIDDVRVVVRVVQRVPGDTSDYGYDPRSVVSPVVVVHPPPDPDDDPPPPPPCPDDDDDPDDDPDDDDDDDD

InterPro domains:
  IPR001054 Adenylyl cyclase class-3/4/guanylyl cyclase [PF00211] (253-389)
  IPR001054 Adenylyl cyclase class-3/4/guanylyl cyclase [PS50125] (227-369)
  IPR001054 Adenylyl cyclase class-3/4/guanylyl cyclase [SM00044] (239-397)
  IPR001054 Adenylyl cyclase class-3/4/guanylyl cyclase [cd07302] (246-415)
  IPR006189 CHASE domain [PS50839] (36-148)
  IPR018297 Adenylyl cyclase class-4/guanylyl cyclase, conserved site [PS00452] (346-369)
  IPR029787 Nucleotide cyclase [G3DSA:3.30.70.1230] (243-396)
  IPR029787 Nucleotide cyclase [SSF55073] (279-390)
  IPR050401 Cyclic nucleotide synthase [PTHR11920] (281-415)